Protein AF-A0A8C5SAW3-F1 (afdb_monomer)

InterPro domains:
  IPR000648 Oxysterol-binding protein [PF01237] (190-425)
  IPR000648 Oxysterol-binding protein [PTHR10972] (20-435)
  IPR037239 Oxysterol-binding protein superfamily [SSF144000] (185-435)

Foldseek 3Di:
DDDDDDDDDDDDDDDDDDDDPPPVVVVVVVVVVVVVVVVVVVVVVVVVVVVVVVVVVVVVVVVVVVVVPDDDDPPVVVVVVVVVVPPPDDDDDDDDDDDDDDDDDDDDDPDPDDDDDDDDDDDDDDDDDDDDDDDDDDDDDDDDDDDDDDDDDPDPPPPDDDDDDDDPPPCPPPDDPDDPDDQDDCPPPAPCVQCVVQPPHFCLPRDDPPSQADAAAVQVLVVVLCVPVVLLVVLLPDPDVLVSQVSVVLSLLLSCQVCFVVLRHDHDQDDAQDKDWDPPVVSQKTKIKGQPDVVQTKIWIWMDGPFKIKIKIWGWGWDDPPFKIKTAIDIKIWMAGPSVRWIKIKDAWIKMWGRNRHDDIGIATFDWIKIDTPVDQQKIKIKTQDDDDPPDPPGQKMWMFIAGNVRHGPWIWIDGSNAFIWIDDPVDTDTSDGDDDPVVVPDDDDDD

Solvent-accessible surface area (backbone atoms only — not comparable to full-atom values): 28152 Å² total; per-residue (Å²): 137,88,85,88,87,86,88,85,89,87,82,89,88,82,93,79,80,90,85,83,80,64,64,69,57,54,55,52,51,50,53,52,51,52,50,53,52,50,51,50,52,51,51,55,50,52,53,52,50,50,52,51,51,51,52,51,52,53,52,53,51,53,52,57,63,57,63,72,72,65,76,86,60,77,67,63,62,52,55,59,57,57,65,69,70,64,82,82,77,82,85,88,87,84,90,84,92,84,83,89,84,86,84,90,85,83,82,91,73,94,72,88,79,79,87,71,83,81,81,80,81,78,88,77,82,89,84,84,87,80,94,75,94,75,94,79,89,79,89,81,88,77,89,81,81,84,81,83,95,83,85,90,83,90,83,83,84,90,83,83,88,74,85,77,78,96,65,94,70,82,74,79,73,76,80,81,93,72,71,100,65,80,83,74,85,52,87,85,61,62,57,52,62,58,47,66,78,42,68,94,54,66,56,87,77,56,88,69,65,72,73,55,42,43,104,43,34,52,59,55,54,61,57,54,45,54,75,55,46,66,34,51,51,55,27,47,74,43,88,50,67,74,60,23,49,53,30,52,52,48,37,66,43,51,51,53,24,73,47,67,86,41,41,78,53,38,56,41,80,70,53,70,72,40,71,46,75,45,80,37,73,96,75,51,35,41,35,42,24,36,22,81,34,64,88,68,52,28,41,36,39,42,32,46,36,97,44,37,38,40,37,34,45,43,29,75,48,57,46,79,68,89,47,31,41,38,40,37,60,46,52,48,44,37,38,34,27,67,86,76,59,41,33,37,41,30,49,64,53,36,35,35,28,36,34,67,72,61,75,80,56,42,59,44,54,34,45,63,33,49,40,37,34,79,71,43,72,63,41,40,35,46,34,33,34,42,66,71,44,101,88,52,86,57,70,58,29,35,45,29,37,36,21,38,70,86,67,49,75,76,44,32,36,38,41,29,51,61,48,34,37,27,41,52,46,95,92,57,64,41,80,77,47,66,58,88,56,84,73,58,80,75,80,58,86,90,83,130

Organism: Laticauda laticaudata (NCBI:txid8630)

Radius of gyration: 34.73 Å; Cα contacts (8 Å, |Δi|>4): 549; chains: 1; bounding box: 109×88×94 Å

Sequence (448 aa):
HASNPNLSTLDYGDEKMYSNGSEVTTEFSKLQEDLCHIAHKVYFTLKSAFSTISTEREKLKQMFDHDSVASPSAQIIGLKNALSSESSEHQNRSLVHQISNESRLSITDSLTEFFDAQEVLLSASSSENEVSDDDSYASDISDNISEDNLSNDIENERQTLDCVPDGIMECHSRRRTRLPAPCPNTSNISLWNILRNNIGKDLSKVSMPVGLNEPLNTLQKLCEELEYSELLDKAAFIPNPFERMVYVAAFAVSAYASSYYRAGSKPFNPVLGETYECICEDKGFQFFSEQVSHHPAISACHAESDNFIFWQDIRWKNKFWGKSIEIVPIGTTHVILPGFKDHYEWNKVTSCIHNILNGQRWIEHYGEIIIKNLNDDSCHCKLTFVKTKYWNRSVHDIEGNVLDKNGKVVHRLFGKWHENIYCGTPSSPNCIWRAIISKDLGQADVDV

Nearest PDB structures (foldseek):
  7cyz-assembly2_B  TM=9.676E-01  e=1.077E-41  Homo sapiens
  7dej-assembly2_B  TM=9.769E-01  e=1.020E-40  Homo sapiens
  7v62-assembly1_D  TM=9.448E-01  e=6.205E-26  Homo sapiens
  5zm8-assembly1_A  TM=8.441E-01  e=1.963E-28  Homo sapiens
  7v62-assembly1_C  TM=9.395E-01  e=1.758E-25  Homo sapiens

Mean predicted aligned error: 19.06 Å

pLDDT: mean 74.12, std 25.66, range [27.16, 98.88]

Secondary structure (DSSP, 8-state):
--------------------SSHHHHHHHHHHHHHHHHHHHHHHHHHHHHHHHHHHHHHHHHHHHHHTSSPPPTHHHHHHHHHTSSTTS--------------------------------------------------------------S--SS--S--PPPP--------PPPSS-SSPPP--TT--HHHHHHTTTTS-GGG----GGGEEEEEHHHHHHHGGGGTHHHHHHHT---HHHHHHHHHHHHHHTTGGGGGGTTPEEE-PPTT-EEEEEEGGGTEEEEEEEEEETTEEEEEEEEESS-EEEEEEEEEEEE-SS-EEEEEESEEEEEETTTTEEEEEE--EEEEE-SSSS--EEEEEEEEEEEESS--SEEEEEEE----TT----SEEEEEEEETTS-EEEEEEEETTTEEEEEETTEEEEEEE---TTGGGSS----

Structure (mmCIF, N/CA/C/O backbone):
data_AF-A0A8C5SAW3-F1
#
_entry.id   AF-A0A8C5SAW3-F1
#
loop_
_atom_site.group_PDB
_atom_site.id
_atom_site.type_symbol
_atom_site.label_atom_id
_atom_site.label_alt_id
_atom_site.label_comp_id
_atom_site.label_asym_id
_atom_site.label_entity_id
_atom_site.label_seq_id
_atom_site.pdbx_PDB_ins_code
_atom_site.Cartn_x
_atom_site.Cartn_y
_atom_site.Cartn_z
_atom_site.occupancy
_atom_site.B_iso_or_equiv
_atom_site.auth_seq_id
_atom_site.auth_comp_id
_atom_site.auth_asym_id
_atom_site.auth_atom_id
_atom_site.pdbx_PDB_model_num
ATOM 1 N N . HIS A 1 1 ? -24.878 47.538 6.923 1.00 33.00 1 HIS A N 1
ATOM 2 C CA . HIS A 1 1 ? -25.279 48.754 6.189 1.00 33.00 1 HIS A CA 1
ATOM 3 C C . HIS A 1 1 ? -25.299 48.444 4.702 1.00 33.00 1 HIS A C 1
ATOM 5 O O . HIS A 1 1 ? -24.375 47.794 4.242 1.00 33.00 1 HIS A O 1
ATOM 11 N N . ALA A 1 2 ? -26.343 48.924 4.020 1.00 34.03 2 ALA A N 1
ATOM 12 C CA . ALA A 1 2 ? -26.626 48.829 2.584 1.00 34.03 2 ALA A CA 1
ATOM 13 C C . ALA A 1 2 ? -27.129 47.469 2.057 1.00 34.03 2 ALA A C 1
ATOM 15 O O . ALA A 1 2 ? -26.427 46.645 1.490 1.00 34.03 2 ALA A O 1
ATOM 16 N N . SER A 1 3 ? -28.424 47.329 2.297 1.00 31.78 3 SER A N 1
ATOM 17 C CA . SER A 1 3 ? -29.481 46.568 1.646 1.00 31.78 3 SER A CA 1
ATOM 18 C C . SER A 1 3 ? -29.675 46.806 0.136 1.00 31.78 3 SER A C 1
ATOM 20 O O . SER A 1 3 ? -29.468 47.921 -0.339 1.00 31.78 3 SER A O 1
ATOM 22 N N . ASN A 1 4 ? -30.327 45.806 -0.478 1.00 33.16 4 ASN A N 1
ATOM 23 C CA . ASN A 1 4 ? -31.494 45.883 -1.381 1.00 33.16 4 ASN A CA 1
ATOM 24 C C . ASN A 1 4 ? -31.354 45.504 -2.877 1.00 33.16 4 ASN A C 1
ATOM 26 O O . ASN A 1 4 ? -30.275 45.610 -3.448 1.00 33.16 4 ASN A O 1
ATOM 30 N N . PRO A 1 5 ? -32.453 44.973 -3.471 1.00 54.31 5 PRO A N 1
ATOM 31 C CA . PRO A 1 5 ? -32.485 43.763 -4.301 1.00 54.31 5 PRO A CA 1
ATOM 32 C C . PRO A 1 5 ? -33.141 44.049 -5.672 1.00 54.31 5 PRO A C 1
ATOM 34 O O . PRO A 1 5 ? -33.375 45.206 -5.996 1.00 54.31 5 PRO A O 1
ATOM 37 N N . ASN A 1 6 ? -33.482 43.022 -6.461 1.00 32.19 6 ASN A N 1
ATOM 38 C CA . ASN A 1 6 ? -34.714 43.016 -7.266 1.00 32.19 6 ASN A CA 1
ATOM 39 C C . ASN A 1 6 ? -35.064 41.592 -7.730 1.00 32.19 6 ASN A C 1
ATOM 41 O O . ASN A 1 6 ? -34.346 40.977 -8.511 1.00 32.19 6 ASN A O 1
ATOM 45 N N . LEU A 1 7 ? -36.196 41.103 -7.220 1.00 34.66 7 LEU A N 1
ATOM 46 C CA . LEU A 1 7 ? -37.008 40.032 -7.791 1.00 34.66 7 LEU A CA 1
ATOM 47 C C . LEU A 1 7 ? -37.868 40.599 -8.932 1.00 34.66 7 LEU A C 1
ATOM 49 O O . LEU A 1 7 ? -38.384 41.706 -8.796 1.00 34.66 7 LEU A O 1
ATOM 53 N N . SER A 1 8 ? -38.185 39.773 -9.932 1.00 29.23 8 SER A N 1
ATOM 54 C CA . SER A 1 8 ? -39.565 39.672 -10.430 1.00 29.23 8 SER A CA 1
ATOM 55 C C . SER A 1 8 ? -39.822 38.318 -11.100 1.00 29.23 8 SER A C 1
ATOM 57 O O . SER A 1 8 ? -39.204 37.964 -12.099 1.00 29.23 8 SER A O 1
ATOM 59 N N . THR A 1 9 ? -40.761 37.602 -10.495 1.00 34.03 9 THR A N 1
ATOM 60 C CA . THR A 1 9 ? -41.559 36.449 -10.933 1.00 34.03 9 THR A CA 1
ATOM 61 C C . THR A 1 9 ? -42.332 36.683 -12.237 1.00 34.03 9 THR A C 1
ATOM 63 O O . THR A 1 9 ? -42.824 37.796 -12.411 1.00 34.03 9 THR A O 1
ATOM 66 N N . LEU A 1 10 ? -42.570 35.637 -13.049 1.00 29.28 10 LEU A N 1
ATOM 67 C CA . LEU A 1 10 ? -43.922 35.263 -13.522 1.00 29.28 10 LEU A CA 1
ATOM 68 C C . LEU A 1 10 ? -43.979 33.936 -14.313 1.00 29.28 10 LEU A C 1
ATOM 70 O O . LEU A 1 10 ? -43.010 33.505 -14.927 1.00 29.28 10 LEU A O 1
ATOM 74 N N . ASP A 1 11 ? -45.162 33.334 -14.195 1.00 29.81 11 ASP A N 1
ATOM 75 C CA . ASP A 1 11 ? -45.648 31.969 -14.419 1.00 29.81 11 ASP A CA 1
ATOM 76 C C . ASP A 1 11 ? -45.720 31.378 -15.847 1.00 29.81 11 ASP A C 1
ATOM 78 O O . ASP A 1 11 ? -45.852 32.086 -16.838 1.00 29.81 11 ASP A O 1
ATOM 82 N N . TYR A 1 12 ? -45.719 30.033 -15.858 1.00 34.56 12 TYR A N 1
ATOM 83 C CA . TYR A 1 12 ? -46.502 29.042 -16.634 1.00 34.56 12 TYR A CA 1
ATOM 84 C C . TYR A 1 12 ? -47.079 29.354 -18.037 1.00 34.56 12 TYR A C 1
ATOM 86 O O . TYR A 1 12 ? -47.948 30.207 -18.195 1.00 34.56 12 TYR A O 1
ATOM 94 N N . GLY A 1 13 ? -46.789 28.427 -18.969 1.00 30.91 13 GLY A N 1
ATOM 95 C CA . GLY A 1 13 ? -47.751 27.893 -19.951 1.00 30.91 13 GLY A CA 1
ATOM 96 C C . GLY A 1 13 ? -47.399 28.077 -21.433 1.00 30.91 13 GLY A C 1
ATOM 97 O O . GLY A 1 13 ? -47.566 29.168 -21.957 1.00 30.91 13 GLY A O 1
ATOM 98 N N . ASP A 1 14 ? -46.953 27.011 -22.114 1.00 28.67 14 ASP A N 1
ATOM 99 C CA . ASP A 1 14 ? -47.678 26.439 -23.269 1.00 28.67 14 ASP A CA 1
ATOM 100 C C . ASP A 1 14 ? -46.942 25.236 -23.891 1.00 28.67 14 ASP A C 1
ATOM 102 O O . ASP A 1 14 ? -45.775 25.302 -24.283 1.00 28.67 14 ASP A O 1
ATOM 106 N N . GLU A 1 15 ? -47.673 24.126 -24.005 1.00 41.88 15 GLU A N 1
ATOM 107 C CA . GLU A 1 15 ? -47.332 22.962 -24.819 1.00 41.88 15 GLU A CA 1
ATOM 108 C C . GLU A 1 15 ? -47.260 23.347 -26.307 1.00 41.88 15 GLU A C 1
ATOM 110 O O . GLU A 1 15 ? -48.208 23.915 -26.851 1.00 41.88 15 GLU A O 1
ATOM 115 N N . LYS A 1 16 ? -46.197 22.942 -27.017 1.00 32.91 16 LYS A N 1
ATOM 116 C CA . LYS A 1 16 ? -46.261 22.761 -28.475 1.00 32.91 16 LYS A CA 1
ATOM 117 C C . LYS A 1 16 ? -45.565 21.485 -28.925 1.00 32.91 16 LYS A C 1
ATOM 119 O O . LYS A 1 16 ? -44.410 21.220 -28.612 1.00 32.91 16 LYS A O 1
ATOM 124 N N . MET A 1 17 ? -46.350 20.710 -29.664 1.00 33.09 17 MET A N 1
ATOM 125 C CA . MET A 1 17 ? -46.060 19.402 -30.221 1.00 33.09 17 MET A CA 1
ATOM 126 C C . MET A 1 17 ? -44.939 19.379 -31.265 1.00 33.09 17 MET A C 1
ATOM 128 O O . MET A 1 17 ? -44.704 20.338 -31.998 1.00 33.09 17 MET A O 1
ATOM 132 N N . TYR A 1 18 ? -44.343 18.190 -31.349 1.00 43.69 18 TYR A N 1
ATOM 133 C CA . TYR A 1 18 ? -43.463 17.666 -32.384 1.00 43.69 18 TYR A CA 1
ATOM 134 C C . TYR A 1 18 ? -43.881 18.004 -33.820 1.00 43.69 18 TYR A C 1
ATOM 136 O O . TYR A 1 18 ? -44.987 17.697 -34.257 1.00 43.69 18 TYR A O 1
ATOM 144 N N . SER A 1 19 ? -42.913 18.499 -34.588 1.00 47.81 19 SER A N 1
ATOM 145 C CA . SER A 1 19 ? -42.811 18.302 -36.034 1.00 47.81 19 SER A CA 1
ATOM 146 C C . SER A 1 19 ? -41.387 18.662 -36.455 1.00 47.81 19 SER A C 1
ATOM 148 O O . SER A 1 19 ? -41.120 19.829 -36.707 1.00 47.81 19 SER A O 1
ATOM 150 N N . ASN A 1 20 ? -40.479 17.680 -36.463 1.00 43.12 20 ASN A N 1
ATOM 151 C CA . ASN A 1 20 ? -39.302 17.621 -37.348 1.00 43.12 20 ASN A CA 1
ATOM 152 C C . ASN A 1 20 ? -38.555 16.293 -37.129 1.00 43.12 20 ASN A C 1
ATOM 154 O O . ASN A 1 20 ? -37.500 16.236 -36.510 1.00 43.12 20 ASN A O 1
ATOM 158 N N . GLY A 1 21 ? -39.150 15.195 -37.606 1.00 48.50 21 GLY A N 1
ATOM 159 C CA . GLY A 1 21 ? -38.539 13.857 -37.588 1.00 48.50 21 GLY A CA 1
ATOM 160 C C . GLY A 1 21 ? -38.012 13.381 -38.948 1.00 48.50 21 GLY A C 1
ATOM 161 O O . GLY A 1 21 ? -37.544 12.251 -39.044 1.00 48.50 21 GLY A O 1
ATOM 162 N N . SER A 1 22 ? -38.114 14.199 -40.005 1.00 52.78 22 SER A N 1
ATOM 163 C CA . SER A 1 22 ? -37.845 13.744 -41.380 1.00 52.78 22 SER A CA 1
ATOM 164 C C . SER A 1 22 ? -36.564 14.288 -42.015 1.00 52.78 22 SER A C 1
ATOM 166 O O . SER A 1 22 ? -36.076 13.647 -42.935 1.00 52.78 22 SER A O 1
ATOM 168 N N . GLU A 1 23 ? -36.011 15.424 -41.576 1.00 52.31 23 GLU A N 1
ATOM 169 C CA . GLU A 1 23 ? -34.803 15.996 -42.211 1.00 52.31 23 GLU A CA 1
ATOM 170 C C . GLU A 1 23 ? -33.501 15.410 -41.637 1.00 52.31 23 GLU A C 1
ATOM 172 O O . GLU A 1 23 ? -32.579 15.080 -42.385 1.00 52.31 23 GLU A O 1
ATOM 177 N N . VAL A 1 24 ? -33.457 15.166 -40.322 1.00 55.16 24 VAL A N 1
ATOM 178 C CA . VAL A 1 24 ? -32.268 14.638 -39.623 1.00 55.16 24 VAL A CA 1
ATOM 179 C C . VAL A 1 24 ? -31.949 13.195 -40.046 1.00 55.16 24 VAL A C 1
ATOM 181 O O . VAL A 1 24 ? -30.789 12.799 -40.130 1.00 55.16 24 VAL A O 1
ATOM 184 N N . THR A 1 25 ? -32.972 12.404 -40.374 1.00 55.97 25 THR A N 1
ATOM 185 C CA . THR A 1 25 ? -32.824 11.009 -40.818 1.00 55.97 25 THR A CA 1
ATOM 186 C C . THR A 1 25 ? -32.317 10.902 -42.258 1.00 55.97 25 THR A C 1
ATOM 188 O O . THR A 1 25 ? -31.544 9.992 -42.567 1.00 55.97 25 THR A O 1
ATOM 191 N N . THR A 1 26 ? -32.676 11.850 -43.130 1.00 63.62 26 THR A N 1
ATOM 192 C CA . THR A 1 26 ? -32.169 11.913 -44.511 1.00 63.62 26 THR A CA 1
ATOM 193 C C . THR A 1 26 ? -30.715 12.367 -44.599 1.00 63.62 26 THR A C 1
ATOM 195 O O . THR A 1 26 ? -29.961 11.802 -45.390 1.00 63.62 26 THR A O 1
ATOM 198 N N . GLU A 1 27 ? -30.284 13.328 -43.775 1.00 69.31 27 GLU A N 1
ATOM 199 C CA . GLU A 1 27 ? -28.875 13.750 -43.739 1.00 69.31 27 GLU A CA 1
ATOM 200 C C . GLU A 1 27 ? -27.967 12.657 -43.168 1.00 69.31 27 GLU A C 1
ATOM 202 O O . GLU A 1 27 ? -26.907 12.383 -43.733 1.00 69.31 27 GLU A O 1
ATOM 207 N N . PHE A 1 28 ? -28.413 11.962 -42.116 1.00 71.38 28 PHE A N 1
ATOM 208 C CA . PHE A 1 28 ? -27.677 10.830 -41.552 1.00 71.38 28 PHE A CA 1
ATOM 209 C C . PHE A 1 28 ? -27.538 9.670 -42.550 1.00 71.38 28 PHE A C 1
ATOM 211 O O . PHE A 1 28 ? -26.451 9.115 -42.711 1.00 71.38 28 PHE A O 1
ATOM 218 N N . SER A 1 29 ? -28.611 9.348 -43.282 1.00 73.31 29 SER A N 1
ATOM 219 C CA . SER A 1 29 ? -28.586 8.291 -44.305 1.00 73.31 29 SER A CA 1
ATOM 220 C C . SER A 1 29 ? -27.621 8.622 -45.447 1.00 73.31 29 SER A C 1
ATOM 222 O O . SER A 1 29 ? -26.885 7.754 -45.912 1.00 73.31 29 SER A O 1
ATOM 224 N N . LYS A 1 30 ? -27.566 9.894 -45.860 1.00 80.38 30 LYS A N 1
ATOM 225 C CA . LYS A 1 30 ? -26.647 10.355 -46.906 1.00 80.38 30 LYS A CA 1
ATOM 226 C C . LYS A 1 30 ? -25.185 10.304 -46.455 1.00 80.38 30 LYS A C 1
ATOM 228 O O . LYS A 1 30 ? -24.328 9.853 -47.208 1.00 80.38 30 LYS A O 1
ATOM 233 N N . LEU A 1 31 ? -24.908 10.692 -45.209 1.00 81.06 31 LEU A N 1
ATOM 234 C CA . LEU A 1 31 ? -23.565 10.606 -44.633 1.00 81.06 31 LEU A CA 1
ATOM 235 C C . LEU A 1 31 ? -23.080 9.148 -44.535 1.00 81.06 31 LEU A C 1
ATOM 237 O O . LEU A 1 31 ? -21.910 8.862 -44.790 1.00 81.06 31 LEU A O 1
ATOM 241 N N . GLN A 1 32 ? -23.983 8.219 -44.212 1.00 79.31 32 GLN A N 1
ATOM 242 C CA . GLN A 1 32 ? -23.686 6.787 -44.164 1.00 79.31 32 GLN A CA 1
ATOM 243 C C . GLN A 1 32 ? -23.374 6.207 -45.556 1.00 79.31 32 GLN A C 1
ATOM 245 O O . GLN A 1 32 ? -22.444 5.404 -45.688 1.00 79.31 32 GLN A O 1
ATOM 250 N N . GLU A 1 33 ? -24.105 6.618 -46.596 1.00 86.00 33 GLU A N 1
ATOM 251 C CA . GLU A 1 33 ? -23.815 6.229 -47.984 1.00 86.00 33 GLU A CA 1
ATOM 252 C C . GLU A 1 33 ? -22.467 6.779 -48.465 1.00 86.00 33 GLU A C 1
ATOM 254 O O . GLU A 1 33 ? -21.668 6.027 -49.032 1.00 86.00 33 GLU A O 1
ATOM 259 N N . ASP A 1 34 ? -22.171 8.049 -48.177 1.00 86.31 34 ASP A N 1
ATOM 260 C CA . ASP A 1 34 ? -20.901 8.682 -48.544 1.00 86.31 34 ASP A CA 1
ATOM 261 C C . ASP A 1 34 ? -19.711 7.993 -47.854 1.00 86.31 34 ASP A C 1
ATOM 263 O O . ASP A 1 34 ? -18.700 7.692 -48.500 1.00 86.31 34 ASP A O 1
ATOM 267 N N . LEU A 1 35 ? -19.849 7.646 -46.568 1.00 87.19 35 LEU A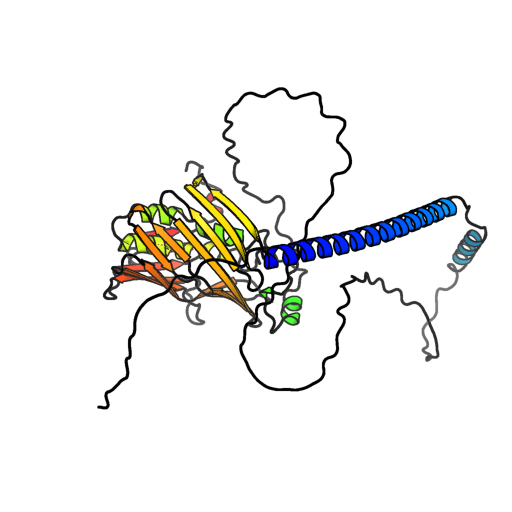 N 1
ATOM 268 C CA . LEU A 1 35 ? -18.840 6.885 -45.828 1.00 87.19 35 LEU A CA 1
ATOM 269 C C . LEU A 1 35 ? -18.615 5.498 -46.451 1.00 87.19 35 LEU A C 1
ATOM 271 O O . LEU A 1 35 ? -17.470 5.094 -46.666 1.00 87.19 35 LEU A O 1
ATOM 275 N N . CYS A 1 36 ? -19.690 4.785 -46.804 1.00 85.12 36 CYS A N 1
ATOM 276 C CA . CYS A 1 36 ? -19.597 3.479 -47.463 1.00 85.12 36 CYS A CA 1
ATOM 277 C C . CYS A 1 36 ? -18.935 3.571 -48.844 1.00 85.12 36 CYS A C 1
ATOM 279 O O . CYS A 1 36 ? -18.165 2.687 -49.230 1.00 85.12 36 CYS A O 1
ATOM 281 N N . HIS A 1 37 ? -19.197 4.637 -49.600 1.00 89.06 37 HIS A N 1
ATOM 282 C CA . HIS A 1 37 ? -18.554 4.869 -50.890 1.00 89.06 37 HIS A CA 1
ATOM 283 C C . HIS A 1 37 ? -17.058 5.156 -50.759 1.00 89.06 37 HIS A C 1
ATOM 285 O O . HIS A 1 37 ? -16.258 4.599 -51.519 1.00 89.06 37 HIS A O 1
ATOM 291 N N . ILE A 1 38 ? -16.659 5.968 -49.780 1.00 89.00 38 ILE A N 1
ATOM 292 C CA . ILE A 1 38 ? -15.244 6.240 -49.506 1.00 89.00 38 ILE A CA 1
ATOM 293 C C . ILE A 1 38 ? -14.539 4.959 -49.046 1.00 89.00 38 ILE A C 1
ATOM 295 O O . ILE A 1 38 ? -13.488 4.621 -49.594 1.00 89.00 38 ILE A O 1
ATOM 299 N N . ALA A 1 39 ? -15.143 4.199 -48.128 1.00 84.25 39 ALA A N 1
ATOM 300 C CA . ALA A 1 39 ? -14.601 2.930 -47.649 1.00 84.25 39 ALA A CA 1
ATOM 301 C C . ALA A 1 39 ? -14.402 1.922 -48.794 1.00 84.25 39 ALA A C 1
ATOM 303 O O . ALA A 1 39 ? -13.325 1.337 -48.925 1.00 84.25 39 ALA A O 1
ATOM 304 N N . HIS A 1 40 ? -15.382 1.784 -49.695 1.00 90.81 40 HIS A N 1
ATOM 305 C CA . HIS A 1 40 ? -15.235 0.937 -50.879 1.00 90.81 40 HIS A CA 1
ATOM 306 C C . HIS A 1 40 ? -14.109 1.411 -51.801 1.00 90.81 40 HIS A C 1
ATOM 308 O O . HIS A 1 40 ? -13.316 0.595 -52.275 1.00 90.81 40 HIS A O 1
ATOM 314 N N . LYS A 1 41 ? -13.992 2.719 -52.046 1.00 90.12 41 LYS A N 1
ATOM 315 C CA . LYS A 1 41 ? -12.926 3.265 -52.894 1.00 90.12 41 LYS A CA 1
ATOM 316 C C . LYS A 1 41 ? -11.539 2.996 -52.303 1.00 90.12 41 LYS A C 1
ATOM 318 O O . LYS A 1 41 ? -10.632 2.602 -53.042 1.00 90.12 41 LYS A O 1
ATOM 323 N N . VAL A 1 42 ? -11.379 3.160 -50.989 1.00 89.19 42 VAL A N 1
ATOM 324 C CA . VAL A 1 42 ? -10.132 2.849 -50.272 1.00 89.19 42 VAL A CA 1
ATOM 325 C C . VAL A 1 42 ? -9.823 1.356 -50.361 1.00 89.19 42 VAL A C 1
ATOM 327 O O . VAL A 1 42 ? -8.718 0.993 -50.764 1.00 89.19 42 VAL A O 1
ATOM 330 N N . TYR A 1 43 ? -10.808 0.493 -50.102 1.00 91.81 43 TYR A N 1
ATOM 331 C CA . TYR A 1 43 ? -10.652 -0.959 -50.193 1.00 91.81 43 TYR A CA 1
ATOM 332 C C . TYR A 1 43 ? -10.181 -1.413 -51.581 1.00 91.81 43 TYR A C 1
ATOM 334 O O . TYR A 1 43 ? -9.194 -2.141 -51.695 1.00 91.81 43 TYR A O 1
ATOM 342 N N . PHE A 1 44 ? -10.829 -0.957 -52.658 1.00 91.38 44 PHE A N 1
ATOM 343 C CA . PHE A 1 44 ? -10.434 -1.349 -54.016 1.00 91.38 44 PHE A CA 1
ATOM 344 C C . PHE A 1 44 ? -9.059 -0.800 -54.413 1.00 91.38 44 PHE A C 1
ATOM 346 O O . PHE A 1 44 ? -8.308 -1.485 -55.110 1.00 91.38 44 PHE A O 1
ATOM 353 N N . THR A 1 45 ? -8.695 0.390 -53.928 1.00 90.44 45 THR A N 1
ATOM 354 C CA . THR A 1 45 ? -7.364 0.967 -54.163 1.00 90.44 45 THR A CA 1
ATOM 355 C C . THR A 1 45 ? -6.281 0.147 -53.460 1.00 90.44 45 THR A C 1
ATOM 357 O O . THR A 1 45 ? -5.296 -0.237 -54.094 1.00 90.44 45 THR A O 1
ATOM 360 N N . LEU A 1 46 ? -6.491 -0.207 -52.188 1.00 86.88 46 LEU A N 1
ATOM 361 C CA . LEU A 1 46 ? -5.575 -1.057 -51.422 1.00 86.88 46 LEU A CA 1
ATOM 362 C C . LEU A 1 46 ? -5.462 -2.459 -52.028 1.00 86.88 46 LEU A C 1
ATOM 364 O O . LEU A 1 46 ? -4.357 -2.973 -52.188 1.00 86.88 46 LEU A O 1
ATOM 368 N N . LYS A 1 47 ? -6.579 -3.053 -52.460 1.00 91.62 47 LYS A N 1
ATOM 369 C CA . LYS A 1 47 ? -6.596 -4.363 -53.127 1.00 91.62 47 LYS A CA 1
ATOM 370 C C . LYS A 1 47 ? -5.814 -4.361 -54.446 1.00 91.62 47 LYS A C 1
ATOM 372 O O . LYS A 1 47 ? -5.102 -5.325 -54.745 1.00 91.62 47 LYS A O 1
ATOM 377 N N . SER A 1 48 ? -5.911 -3.282 -55.225 1.00 91.25 48 SER A N 1
ATOM 378 C CA . SER A 1 48 ? -5.137 -3.108 -56.460 1.00 91.25 48 SER A CA 1
ATOM 379 C C . SER A 1 48 ? -3.641 -2.940 -56.176 1.00 91.25 48 SER A C 1
ATOM 381 O O . SER A 1 48 ? -2.810 -3.565 -56.842 1.00 91.25 48 SER A O 1
ATOM 383 N N . ALA A 1 49 ? -3.283 -2.135 -55.171 1.00 89.06 49 ALA A N 1
ATOM 384 C CA . ALA A 1 49 ? -1.895 -1.948 -54.754 1.00 89.06 49 ALA A CA 1
ATOM 385 C C . ALA A 1 49 ? -1.281 -3.264 -54.249 1.00 89.06 49 ALA A C 1
ATOM 387 O O . ALA A 1 49 ? -0.205 -3.656 -54.697 1.00 89.06 49 ALA A O 1
ATOM 388 N N . PHE A 1 50 ? -2.011 -4.002 -53.410 1.00 91.81 50 PHE A N 1
ATOM 389 C CA . PHE A 1 50 ? -1.598 -5.311 -52.910 1.00 91.81 50 PHE A CA 1
ATOM 390 C C . PHE A 1 50 ? -1.384 -6.324 -54.038 1.00 91.81 50 PHE A C 1
ATOM 392 O O . PHE A 1 50 ? -0.382 -7.039 -54.044 1.00 91.81 50 PHE A O 1
ATOM 399 N N . SER A 1 51 ? -2.285 -6.362 -55.026 1.00 90.38 51 SER A N 1
ATOM 400 C CA . SER A 1 51 ? -2.130 -7.244 -56.190 1.00 90.38 51 SER A CA 1
ATOM 401 C C . SER A 1 51 ? -0.875 -6.895 -56.992 1.00 90.38 51 SER A C 1
ATOM 403 O O . SER A 1 51 ? -0.137 -7.791 -57.391 1.00 90.38 51 SER A O 1
ATOM 405 N N . THR A 1 52 ? -0.580 -5.602 -57.156 1.00 90.44 52 THR A N 1
ATOM 406 C CA . THR A 1 52 ? 0.622 -5.129 -57.862 1.00 90.44 52 THR A CA 1
ATOM 407 C C . THR A 1 52 ? 1.898 -5.533 -57.117 1.00 90.44 52 THR A C 1
ATOM 409 O O . THR A 1 52 ? 2.802 -6.124 -57.707 1.00 90.44 52 THR A O 1
ATOM 412 N N . ILE A 1 53 ? 1.948 -5.304 -55.802 1.00 88.19 53 ILE A N 1
ATOM 413 C CA . ILE A 1 53 ? 3.090 -5.693 -54.960 1.00 88.19 53 ILE A CA 1
ATOM 414 C C . ILE A 1 53 ? 3.275 -7.214 -54.968 1.00 88.19 53 ILE A C 1
ATOM 416 O O . ILE A 1 53 ? 4.397 -7.700 -55.089 1.00 88.19 53 ILE A O 1
ATOM 420 N N . SER A 1 54 ? 2.182 -7.974 -54.910 1.00 88.50 54 SER A N 1
ATOM 421 C CA . SER A 1 54 ? 2.223 -9.436 -54.975 1.00 88.50 54 SER A CA 1
ATOM 422 C C . SER A 1 54 ? 2.790 -9.927 -56.307 1.00 88.50 54 SER A C 1
ATOM 424 O O . SER A 1 54 ? 3.618 -10.838 -56.315 1.00 88.50 54 SER A O 1
ATOM 426 N N . THR A 1 55 ? 2.418 -9.298 -57.428 1.00 90.44 55 THR A N 1
ATOM 427 C CA . THR A 1 55 ? 2.997 -9.639 -58.735 1.00 90.44 55 THR A CA 1
ATOM 428 C C . THR A 1 55 ? 4.482 -9.296 -58.836 1.00 90.44 55 THR A C 1
ATOM 430 O O . THR A 1 55 ? 5.241 -10.091 -59.385 1.00 90.44 55 THR A O 1
ATOM 433 N N . GLU A 1 56 ? 4.928 -8.167 -58.280 1.00 87.81 56 GLU A N 1
ATOM 434 C CA . GLU A 1 56 ? 6.352 -7.801 -58.273 1.00 87.81 56 GLU A CA 1
ATOM 435 C C . GLU A 1 56 ? 7.177 -8.715 -57.358 1.00 87.81 56 GLU A C 1
ATOM 437 O O . GLU A 1 56 ? 8.274 -9.132 -57.730 1.00 87.81 56 GLU A O 1
ATOM 442 N N . ARG A 1 57 ? 6.627 -9.126 -56.208 1.00 91.38 57 ARG A N 1
ATOM 443 C CA . ARG A 1 57 ? 7.247 -10.133 -55.335 1.00 91.38 57 ARG A CA 1
ATOM 444 C C . ARG A 1 57 ? 7.463 -11.454 -56.074 1.00 91.38 57 ARG A C 1
ATOM 446 O O . ARG A 1 57 ? 8.530 -12.051 -55.958 1.00 91.38 57 ARG A O 1
ATOM 453 N N . GLU A 1 58 ? 6.469 -11.912 -56.833 1.00 86.75 58 GLU A N 1
ATOM 454 C CA . GLU A 1 58 ? 6.566 -13.172 -57.575 1.00 86.75 58 GLU A CA 1
ATOM 455 C C . GLU A 1 58 ? 7.57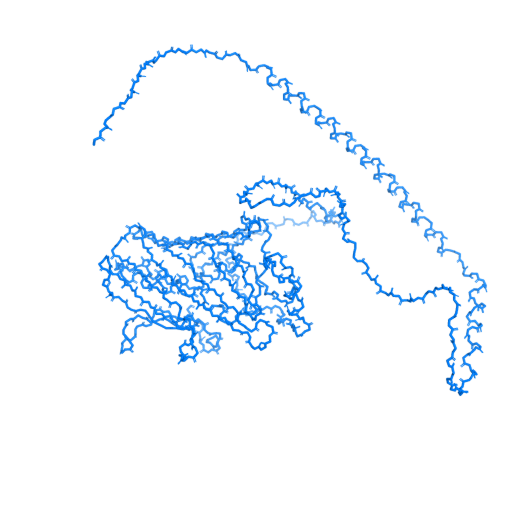3 -13.077 -58.735 1.00 86.75 58 GLU A C 1
ATOM 457 O O . GLU A 1 58 ? 8.339 -14.014 -58.958 1.00 86.75 58 GLU A O 1
ATOM 462 N N . LYS A 1 59 ? 7.658 -11.924 -59.417 1.00 84.12 59 LYS A N 1
ATOM 463 C CA . LYS A 1 59 ? 8.705 -11.660 -60.423 1.00 84.12 59 LYS A CA 1
ATOM 464 C C . LYS A 1 59 ? 10.108 -11.685 -59.814 1.00 84.12 59 LYS A C 1
ATOM 466 O O . LYS A 1 59 ? 10.997 -12.321 -60.372 1.00 84.12 59 LYS A O 1
ATOM 471 N N . LEU A 1 60 ? 10.306 -11.035 -58.664 1.00 79.00 60 LEU A N 1
ATOM 472 C CA . LEU A 1 60 ? 11.590 -11.041 -57.953 1.00 79.00 60 LEU A CA 1
ATOM 473 C C . LEU A 1 60 ? 11.991 -12.453 -57.522 1.00 79.00 60 LEU A C 1
ATOM 475 O O . LEU A 1 60 ? 13.154 -12.832 -57.650 1.00 79.00 60 LEU A O 1
ATOM 479 N N . LYS A 1 61 ? 11.024 -13.251 -57.066 1.00 81.12 61 LYS A N 1
ATOM 480 C CA . LYS A 1 61 ? 11.249 -14.653 -56.716 1.00 81.12 61 LYS A CA 1
ATOM 481 C C . LYS A 1 61 ? 11.691 -15.478 -57.931 1.00 81.12 61 LYS A C 1
ATOM 483 O O . LYS A 1 61 ? 12.671 -16.207 -57.841 1.00 81.12 61 LYS A O 1
ATOM 488 N N . GLN A 1 62 ? 11.050 -15.285 -59.087 1.00 79.38 62 GLN A N 1
ATOM 489 C CA . GLN A 1 62 ? 11.450 -15.947 -60.336 1.00 79.38 62 GLN A CA 1
ATOM 490 C C . GLN A 1 62 ? 12.849 -15.533 -60.820 1.00 79.38 62 GLN A C 1
ATOM 492 O O . GLN A 1 62 ? 13.570 -16.370 -61.359 1.00 79.38 62 GLN A O 1
ATOM 497 N N . MET A 1 63 ? 13.262 -14.277 -60.612 1.00 76.31 63 MET A N 1
ATOM 498 C CA . MET A 1 63 ? 14.628 -13.829 -60.924 1.00 76.31 63 MET A CA 1
ATOM 499 C C . MET A 1 63 ? 15.672 -14.524 -60.041 1.00 76.31 63 MET A C 1
ATOM 501 O O . MET A 1 63 ? 16.683 -14.999 -60.554 1.00 76.31 63 MET A O 1
ATOM 505 N N . PHE A 1 64 ? 15.405 -14.645 -58.738 1.00 70.44 64 PHE A N 1
ATOM 506 C CA . PHE A 1 64 ? 16.287 -15.357 -57.807 1.00 70.44 64 PHE A CA 1
ATOM 507 C C . PHE A 1 64 ? 16.413 -16.849 -58.132 1.00 70.44 64 PHE A C 1
ATOM 509 O O . PHE A 1 64 ? 17.507 -17.408 -58.052 1.00 70.44 64 PHE A O 1
ATOM 516 N N . ASP A 1 65 ? 15.319 -17.485 -58.555 1.00 69.62 65 ASP A N 1
ATOM 517 C CA . ASP A 1 65 ? 15.346 -18.889 -58.963 1.00 69.62 65 ASP A CA 1
ATOM 518 C C . ASP A 1 65 ? 16.118 -19.087 -60.287 1.00 69.62 65 ASP A C 1
ATOM 520 O O . ASP A 1 65 ? 16.776 -20.116 -60.461 1.00 69.62 65 ASP A O 1
ATOM 524 N N . HIS A 1 66 ? 16.128 -18.101 -61.198 1.00 60.28 66 HIS A N 1
ATOM 525 C CA . HIS A 1 66 ? 16.908 -18.155 -62.447 1.00 60.28 66 HIS A CA 1
ATOM 526 C C . HIS A 1 66 ? 18.418 -17.915 -62.268 1.00 60.28 66 HIS A C 1
ATOM 528 O O . HIS A 1 66 ? 19.208 -18.540 -62.980 1.00 60.28 66 HIS A O 1
ATOM 534 N N . ASP A 1 67 ? 18.841 -17.107 -61.293 1.00 55.16 67 ASP A N 1
ATOM 535 C CA . ASP A 1 67 ? 20.269 -16.897 -60.987 1.00 55.16 67 ASP A CA 1
ATOM 536 C C . ASP A 1 67 ? 20.922 -18.096 -60.270 1.00 55.16 67 ASP A C 1
ATOM 538 O O . ASP A 1 67 ? 22.148 -18.195 -60.196 1.00 55.16 67 ASP A O 1
ATOM 542 N N . SER A 1 68 ? 20.130 -19.065 -59.799 1.00 51.88 68 SER A N 1
ATOM 543 C CA . SER A 1 68 ? 20.637 -20.268 -59.122 1.00 51.88 68 SER A CA 1
ATOM 544 C C . SER A 1 68 ? 21.152 -21.376 -60.063 1.00 51.88 68 SER A C 1
ATOM 546 O O . SER A 1 68 ? 21.755 -22.343 -59.592 1.00 51.88 68 SER A O 1
ATOM 548 N N . VAL A 1 69 ? 20.970 -21.247 -61.389 1.00 51.22 69 VAL A N 1
ATOM 549 C CA . VAL A 1 69 ? 21.332 -22.291 -62.380 1.00 51.22 69 VAL A CA 1
ATOM 550 C C . VAL A 1 69 ? 22.524 -21.905 -63.280 1.00 51.22 69 VAL A C 1
ATOM 552 O O . VAL A 1 69 ? 23.037 -22.740 -64.028 1.00 51.22 69 VAL A O 1
ATOM 555 N N . ALA A 1 70 ? 23.066 -20.687 -63.183 1.00 48.12 70 ALA A N 1
ATOM 556 C CA . ALA A 1 70 ? 24.278 -20.315 -63.920 1.00 48.12 70 ALA A CA 1
ATOM 557 C C . ALA A 1 70 ? 25.555 -20.647 -63.117 1.00 48.12 70 ALA A C 1
ATOM 559 O O . ALA A 1 70 ? 25.893 -19.987 -62.138 1.00 48.12 70 ALA A O 1
ATOM 560 N N . SER A 1 71 ? 26.288 -21.680 -63.552 1.00 50.31 71 SER A N 1
ATOM 561 C CA . SER A 1 71 ? 27.626 -22.053 -63.052 1.00 50.31 71 SER A CA 1
ATOM 562 C C . SER A 1 71 ? 28.570 -20.838 -62.935 1.00 50.31 71 SER A C 1
ATOM 564 O O . SER A 1 71 ? 28.563 -19.993 -63.835 1.00 50.31 71 SER A O 1
ATOM 566 N N . PRO A 1 72 ? 29.458 -20.761 -61.918 1.00 46.28 72 PRO A N 1
ATOM 567 C CA . PRO A 1 72 ? 30.351 -19.619 -61.749 1.00 46.28 72 PRO A CA 1
ATOM 568 C C . PRO A 1 72 ? 31.282 -19.474 -62.955 1.00 46.28 72 PRO A C 1
ATOM 570 O O . PRO A 1 72 ? 31.980 -20.414 -63.343 1.00 46.28 72 PRO A O 1
ATOM 573 N N . SER A 1 73 ? 31.290 -18.283 -63.547 1.00 54.94 73 SER A N 1
ATOM 574 C CA . SER A 1 73 ? 32.163 -17.929 -64.659 1.00 54.94 73 SER A CA 1
ATOM 575 C C . SER A 1 73 ? 33.641 -18.031 -64.253 1.00 54.94 73 SER A C 1
ATOM 577 O O . SER A 1 73 ? 34.034 -17.750 -63.118 1.00 54.94 73 SER A O 1
ATOM 579 N N . ALA A 1 74 ? 34.492 -18.402 -65.214 1.00 51.56 74 ALA A N 1
ATOM 580 C CA . ALA A 1 74 ? 35.939 -18.610 -65.067 1.00 51.56 74 ALA A CA 1
ATOM 581 C C . ALA A 1 74 ? 36.731 -17.406 -64.495 1.00 51.56 74 ALA A C 1
ATOM 583 O O . ALA A 1 74 ? 37.921 -17.520 -64.209 1.00 51.56 74 ALA A O 1
ATOM 584 N N . GLN A 1 75 ? 36.080 -16.260 -64.288 1.00 52.59 75 GLN A N 1
ATOM 585 C CA . GLN A 1 75 ? 36.658 -15.039 -63.731 1.00 52.59 75 GLN A CA 1
ATOM 586 C C . GLN A 1 75 ? 36.857 -15.110 -62.204 1.00 52.59 75 GLN A C 1
ATOM 588 O O . GLN A 1 75 ? 37.812 -14.530 -61.690 1.00 52.59 75 GLN A O 1
ATOM 593 N N . ILE A 1 76 ? 36.038 -15.884 -61.476 1.00 54.69 76 ILE A N 1
ATOM 594 C CA . ILE A 1 76 ? 36.139 -16.007 -60.005 1.00 54.69 76 ILE A CA 1
ATOM 595 C C . ILE A 1 76 ? 37.306 -16.926 -59.588 1.00 54.69 76 ILE A C 1
ATOM 597 O O . ILE A 1 76 ? 37.958 -16.696 -58.569 1.00 54.69 76 ILE A O 1
ATOM 601 N N . ILE A 1 77 ? 37.640 -17.926 -60.411 1.00 55.69 77 ILE A N 1
ATOM 602 C CA . ILE A 1 77 ? 38.785 -18.825 -60.174 1.00 55.69 77 ILE A CA 1
ATOM 603 C C . ILE A 1 77 ? 40.121 -18.091 -60.403 1.00 55.69 77 ILE A C 1
ATOM 605 O O . ILE A 1 77 ? 41.085 -18.329 -59.676 1.00 55.69 77 ILE A O 1
ATOM 609 N N . GLY A 1 78 ? 40.173 -17.145 -61.349 1.00 50.56 78 GLY A N 1
ATOM 610 C CA . GLY A 1 78 ? 41.369 -16.336 -61.615 1.00 50.56 78 GLY A CA 1
ATOM 611 C C . GLY A 1 78 ? 41.740 -15.395 -60.463 1.00 50.56 78 GLY A C 1
ATOM 612 O O . GLY A 1 78 ? 42.910 -15.296 -60.100 1.00 50.56 78 GLY A O 1
ATOM 613 N N . LEU A 1 79 ? 40.745 -14.770 -59.827 1.00 53.09 79 LEU A N 1
ATOM 614 C CA . LEU A 1 79 ? 40.959 -13.858 -58.695 1.00 53.09 79 LEU A CA 1
ATOM 615 C C . LEU A 1 79 ? 41.443 -14.584 -57.432 1.00 53.09 79 LEU A C 1
ATOM 617 O O . LEU A 1 79 ? 42.292 -14.069 -56.707 1.00 53.09 79 LEU A O 1
ATOM 621 N N . LYS A 1 80 ? 40.969 -15.813 -57.196 1.00 52.12 80 LYS A N 1
ATOM 622 C CA . LYS A 1 80 ? 41.387 -16.624 -56.042 1.00 52.12 80 LYS A CA 1
ATOM 623 C C . LYS A 1 80 ? 42.851 -17.079 -56.140 1.00 52.12 80 LYS A C 1
ATOM 625 O O . LYS A 1 80 ? 43.531 -17.165 -55.117 1.00 52.12 80 LYS A O 1
ATOM 630 N N . ASN A 1 81 ? 43.340 -17.315 -57.359 1.00 52.81 81 ASN A N 1
ATOM 631 C CA . ASN A 1 81 ? 44.731 -17.698 -57.617 1.00 52.81 81 ASN A CA 1
ATOM 632 C C . ASN A 1 81 ? 45.698 -16.502 -57.578 1.00 52.81 81 ASN A C 1
ATOM 634 O O . ASN A 1 81 ? 46.844 -16.676 -57.183 1.00 52.81 81 ASN A O 1
ATOM 638 N N . ALA A 1 82 ? 45.242 -15.293 -57.923 1.00 53.31 82 ALA A N 1
ATOM 639 C CA . ALA A 1 82 ? 46.059 -14.080 -57.819 1.00 53.31 82 ALA A CA 1
ATOM 640 C C . ALA A 1 82 ? 46.282 -13.637 -56.357 1.00 53.31 82 ALA A C 1
ATOM 642 O O . ALA A 1 82 ? 47.379 -13.214 -56.003 1.00 53.31 82 ALA A O 1
ATOM 643 N N . LEU A 1 83 ? 45.279 -13.805 -55.482 1.00 49.94 83 LEU A N 1
ATOM 644 C CA . LEU A 1 83 ? 45.405 -13.470 -54.054 1.00 49.94 83 LEU A CA 1
ATOM 645 C C . LEU A 1 83 ? 46.279 -14.448 -53.251 1.00 49.94 83 LEU A C 1
ATOM 647 O O . LEU A 1 83 ? 46.765 -14.094 -52.182 1.00 49.94 83 LEU A O 1
ATOM 651 N N . SER A 1 84 ? 46.479 -15.676 -53.735 1.00 48.50 84 SER A N 1
ATOM 652 C CA . SER A 1 84 ? 47.290 -16.688 -53.038 1.00 48.50 84 SER A CA 1
ATOM 653 C C . SER A 1 84 ? 48.785 -16.624 -53.384 1.00 48.50 84 SER A C 1
ATOM 655 O O . SER A 1 84 ? 49.583 -17.295 -52.731 1.00 48.50 84 SER A O 1
ATOM 657 N N . SER A 1 85 ? 49.183 -15.783 -54.349 1.00 47.84 85 SER A N 1
ATOM 658 C CA . SER A 1 85 ? 50.584 -15.556 -54.736 1.00 47.84 85 SER A CA 1
ATOM 659 C C . SER A 1 85 ? 51.258 -14.332 -54.093 1.00 47.84 85 SER A C 1
ATOM 661 O O . SER A 1 85 ? 52.468 -14.193 -54.228 1.00 47.84 85 SER A O 1
ATOM 663 N N . GLU A 1 86 ? 50.533 -13.468 -53.372 1.00 41.28 86 GLU A N 1
ATOM 664 C CA . GLU A 1 86 ? 51.108 -12.266 -52.722 1.00 41.28 86 GLU A CA 1
ATOM 665 C C . GLU A 1 86 ? 51.438 -12.443 -51.226 1.00 41.28 86 GLU A C 1
ATOM 667 O O . GLU A 1 86 ? 52.056 -11.576 -50.615 1.00 41.28 86 GLU A O 1
ATOM 672 N N . SER A 1 87 ? 51.092 -13.577 -50.610 1.00 39.09 87 SER A N 1
ATOM 673 C CA . SER A 1 87 ? 51.267 -13.801 -49.164 1.00 39.09 87 SER A CA 1
ATOM 674 C C . SER A 1 87 ? 52.622 -14.397 -48.739 1.00 39.09 87 SER A C 1
ATOM 676 O O . SER A 1 87 ? 52.747 -14.850 -47.602 1.00 39.09 87 SER A O 1
ATOM 678 N N . SER A 1 88 ? 53.643 -14.420 -49.607 1.00 42.31 88 SER A N 1
ATOM 679 C CA . SER A 1 88 ? 54.957 -15.019 -49.290 1.00 42.31 88 SER A CA 1
ATOM 680 C C . SER A 1 88 ? 56.172 -14.087 -49.344 1.00 42.31 88 SER A C 1
ATOM 682 O O . SER A 1 88 ? 57.271 -14.554 -49.056 1.00 42.31 88 SER A O 1
ATOM 684 N N . GLU A 1 89 ? 56.028 -12.787 -49.618 1.00 44.03 89 GLU A N 1
ATOM 685 C CA . GLU A 1 89 ? 57.174 -11.865 -49.606 1.00 44.03 89 GLU A CA 1
ATOM 686 C C . GLU A 1 89 ? 56.902 -10.594 -48.787 1.00 44.03 89 GLU A C 1
ATOM 688 O O . GLU A 1 89 ? 56.103 -9.749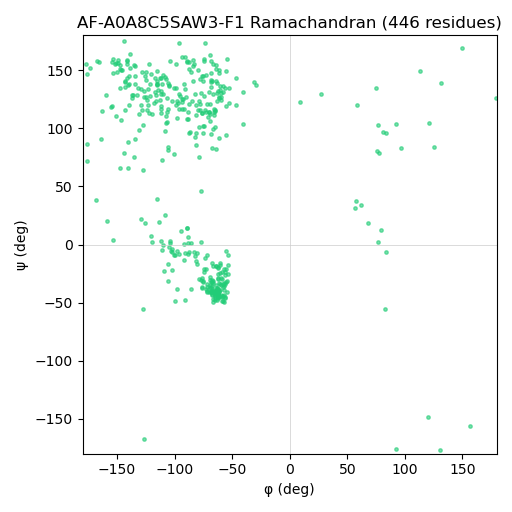 -49.166 1.00 44.03 89 GLU A O 1
ATOM 693 N N . HIS A 1 90 ? 57.633 -10.491 -47.666 1.00 35.34 90 HIS A N 1
ATOM 694 C CA . HIS A 1 90 ? 58.064 -9.288 -46.929 1.00 35.34 90 HIS A CA 1
ATOM 695 C C . HIS A 1 90 ? 57.706 -9.229 -45.434 1.00 35.34 90 HIS A C 1
ATOM 697 O O . HIS A 1 90 ? 56.806 -8.528 -44.982 1.00 35.34 90 HIS A O 1
ATOM 703 N N . GLN A 1 91 ? 58.572 -9.867 -44.636 1.00 35.00 91 GLN A N 1
ATOM 704 C CA . GLN A 1 91 ? 59.037 -9.289 -43.374 1.00 35.00 91 GLN A CA 1
ATOM 705 C C . GLN A 1 91 ? 60.017 -8.128 -43.667 1.00 35.00 91 GLN A C 1
ATOM 707 O O . GLN A 1 91 ? 60.826 -8.226 -44.589 1.00 35.00 91 GLN A O 1
ATOM 712 N N . ASN A 1 92 ? 59.988 -7.094 -42.813 1.00 36.25 92 ASN A N 1
ATOM 713 C CA . ASN A 1 92 ? 60.933 -5.965 -42.665 1.00 36.25 92 ASN A CA 1
ATOM 714 C C . ASN A 1 92 ? 60.785 -4.729 -43.586 1.00 36.25 92 ASN A C 1
ATOM 716 O O . ASN A 1 92 ? 61.465 -4.650 -44.606 1.00 36.25 92 ASN A O 1
ATOM 720 N N . ARG A 1 93 ? 60.104 -3.663 -43.113 1.00 32.53 93 ARG A N 1
ATOM 721 C CA . ARG A 1 93 ? 60.727 -2.335 -42.837 1.00 32.53 93 ARG A CA 1
ATOM 722 C C . ARG A 1 93 ? 59.773 -1.280 -42.241 1.00 32.53 93 ARG A C 1
ATOM 724 O O . ARG A 1 93 ? 58.566 -1.337 -42.406 1.00 32.53 93 ARG A O 1
ATOM 731 N N . SER A 1 94 ? 60.393 -0.330 -41.534 1.00 29.72 94 SER A N 1
ATOM 732 C CA . SER A 1 94 ? 59.850 0.734 -40.674 1.00 29.72 94 SER A CA 1
ATOM 733 C C . SER A 1 94 ? 59.389 2.016 -41.404 1.00 29.72 94 SER A C 1
ATOM 735 O O . SER A 1 94 ? 59.925 2.368 -42.449 1.00 29.72 94 SER A O 1
ATOM 737 N N . LEU A 1 95 ? 58.458 2.713 -40.735 1.00 35.62 95 LEU A N 1
ATOM 738 C CA . LEU A 1 95 ? 57.797 4.023 -40.919 1.00 35.62 95 LEU A CA 1
ATOM 739 C C . LEU A 1 95 ? 58.564 5.166 -41.624 1.00 35.62 95 LEU A C 1
ATOM 741 O O . LEU A 1 95 ? 59.671 5.488 -41.197 1.00 35.62 95 LEU A O 1
ATOM 745 N N . VAL A 1 96 ? 57.872 5.902 -42.520 1.00 33.62 96 VAL A N 1
ATOM 746 C CA . VAL A 1 96 ? 57.973 7.375 -42.707 1.00 33.62 96 VAL A CA 1
ATOM 747 C C . VAL A 1 96 ? 56.614 7.965 -43.146 1.00 33.62 96 VAL A C 1
ATOM 749 O O . VAL A 1 96 ? 55.942 7.434 -44.023 1.00 33.62 96 VAL A O 1
ATOM 752 N N . HIS A 1 97 ? 56.244 9.080 -42.511 1.00 34.41 97 HIS A N 1
ATOM 753 C CA . HIS A 1 97 ? 55.078 9.951 -42.718 1.00 34.41 97 HIS A CA 1
ATOM 754 C C . HIS A 1 97 ? 55.158 10.740 -44.044 1.00 34.41 97 HIS A C 1
ATOM 756 O O . HIS A 1 97 ? 56.152 11.434 -44.241 1.00 34.41 97 HIS A O 1
ATOM 762 N N . GLN A 1 98 ? 54.105 10.765 -44.876 1.00 32.56 98 GLN A N 1
ATOM 763 C CA . GLN A 1 98 ? 53.847 11.862 -45.830 1.00 32.56 98 GLN A CA 1
ATOM 764 C C . GLN A 1 98 ? 52.344 12.097 -46.063 1.00 32.56 98 GLN A C 1
ATOM 766 O O . GLN A 1 98 ? 51.513 11.218 -45.867 1.00 32.56 98 GLN A O 1
ATOM 771 N N . ILE A 1 99 ? 52.042 13.357 -46.374 1.00 29.61 99 ILE A N 1
ATOM 772 C CA . ILE A 1 99 ? 50.778 14.084 -46.214 1.00 29.61 99 ILE A CA 1
ATOM 773 C C . ILE A 1 99 ? 49.837 13.903 -47.420 1.00 29.61 99 ILE A C 1
ATOM 775 O O . ILE A 1 99 ? 50.273 13.727 -48.552 1.00 29.61 99 ILE A O 1
ATOM 779 N N . SER A 1 100 ? 48.543 13.982 -47.107 1.00 35.22 100 SER A N 1
ATOM 780 C CA . SER A 1 100 ? 47.321 13.977 -47.924 1.00 35.22 100 SER A CA 1
ATOM 781 C C . SER A 1 100 ? 47.376 14.561 -49.343 1.00 35.22 100 SER A C 1
ATOM 783 O O . SER A 1 100 ? 47.851 15.680 -49.526 1.00 35.22 100 SER A O 1
ATOM 785 N N . ASN A 1 101 ? 46.690 13.887 -50.279 1.00 31.14 101 ASN A N 1
ATOM 786 C CA . ASN A 1 101 ? 45.683 14.505 -51.151 1.00 31.14 101 ASN A CA 1
ATOM 787 C C . ASN A 1 101 ? 44.715 13.463 -51.751 1.00 31.14 101 ASN A C 1
ATOM 789 O O . ASN A 1 101 ? 45.135 12.477 -52.340 1.00 31.14 101 ASN A O 1
ATOM 793 N N . GLU A 1 102 ? 43.429 13.769 -51.581 1.00 32.34 102 GLU A N 1
ATOM 794 C CA . GLU A 1 102 ? 42.245 13.351 -52.341 1.00 32.34 102 GLU A CA 1
ATOM 795 C C . GLU A 1 102 ? 41.844 11.867 -52.518 1.00 32.34 102 GLU A C 1
ATOM 797 O O . GLU A 1 102 ? 42.445 11.082 -53.239 1.00 32.34 102 GLU A O 1
ATOM 802 N N . SER A 1 103 ? 40.628 11.623 -52.009 1.00 31.69 103 SER A N 1
ATOM 803 C CA . SER A 1 103 ? 39.528 10.891 -52.653 1.00 31.69 103 SER A CA 1
ATOM 804 C C . SER A 1 103 ? 39.361 9.382 -52.421 1.00 31.69 103 SER A C 1
ATOM 806 O O . SER A 1 103 ? 39.895 8.547 -53.135 1.00 31.69 103 SER A O 1
ATOM 808 N N . ARG A 1 104 ? 38.363 9.113 -51.560 1.00 33.78 104 ARG A N 1
ATOM 809 C CA . ARG A 1 104 ? 37.220 8.200 -51.782 1.00 33.78 104 ARG A CA 1
ATOM 810 C C . ARG A 1 104 ? 37.475 6.683 -51.678 1.00 33.78 104 ARG A C 1
ATOM 812 O O . ARG A 1 104 ? 37.823 6.045 -52.659 1.00 33.78 104 ARG A O 1
ATOM 819 N N . LEU A 1 105 ? 37.045 6.136 -50.528 1.00 31.16 105 LEU A N 1
ATOM 820 C CA . LEU A 1 105 ? 36.119 4.990 -50.334 1.00 31.16 105 LEU A CA 1
ATOM 821 C C . LEU A 1 105 ? 36.587 3.907 -49.341 1.00 31.16 105 LEU A C 1
ATOM 823 O O . LEU A 1 105 ? 37.720 3.447 -49.357 1.00 31.16 105 LEU A O 1
ATOM 827 N N . SER A 1 106 ? 35.598 3.455 -48.558 1.00 35.31 106 SER A N 1
ATOM 828 C CA . SER A 1 106 ? 35.511 2.255 -47.708 1.00 35.31 106 SER A CA 1
ATOM 829 C C . SER A 1 106 ? 36.222 2.257 -46.346 1.00 35.31 106 SER A C 1
ATOM 831 O O . SER A 1 106 ? 37.234 1.601 -46.138 1.00 35.31 106 SER A O 1
ATOM 833 N N . ILE A 1 107 ? 35.586 2.913 -45.369 1.00 33.09 107 ILE A N 1
ATOM 834 C CA . ILE A 1 107 ? 35.555 2.407 -43.991 1.00 33.09 107 ILE A CA 1
ATOM 835 C C . ILE A 1 107 ? 34.385 1.422 -43.923 1.00 33.09 107 ILE A C 1
ATOM 837 O O . ILE A 1 107 ? 33.255 1.767 -44.264 1.00 33.09 107 ILE A O 1
ATOM 841 N N . THR A 1 108 ? 34.678 0.189 -43.528 1.00 43.59 108 THR A N 1
ATOM 842 C CA . THR A 1 108 ? 33.704 -0.796 -43.061 1.00 43.59 108 THR A CA 1
ATOM 843 C C . THR A 1 108 ? 33.162 -0.333 -41.716 1.00 43.59 108 THR A C 1
ATOM 845 O O . THR A 1 108 ? 33.875 -0.424 -40.717 1.00 43.59 108 THR A O 1
ATOM 848 N N . ASP A 1 109 ? 31.924 0.154 -41.696 1.00 34.28 109 ASP A N 1
ATOM 849 C CA . ASP A 1 109 ? 31.188 0.388 -40.459 1.00 34.28 109 ASP A CA 1
ATOM 850 C C . ASP A 1 109 ? 29.921 -0.470 -40.485 1.00 34.28 109 ASP A C 1
ATOM 852 O O . ASP A 1 109 ? 29.044 -0.321 -41.335 1.00 34.28 109 ASP A O 1
ATOM 856 N N . SER A 1 110 ? 29.889 -1.456 -39.595 1.00 44.06 110 SER A N 1
ATOM 857 C CA . SER A 1 110 ? 28.734 -2.310 -39.350 1.00 44.06 110 SER A CA 1
ATOM 858 C C . SER A 1 110 ? 27.796 -1.552 -38.417 1.00 44.06 110 SER A C 1
ATOM 860 O O . SER A 1 110 ? 27.849 -1.735 -37.201 1.00 44.06 110 SER A O 1
ATOM 862 N N . LEU A 1 111 ? 26.937 -0.709 -38.987 1.00 33.22 111 LEU A N 1
ATOM 863 C CA . LEU A 1 111 ? 25.822 -0.083 -38.284 1.00 33.22 111 LEU A CA 1
ATOM 864 C C . LEU A 1 111 ? 24.521 -0.746 -38.742 1.00 33.22 111 LEU A C 1
ATOM 866 O O . LEU A 1 111 ? 24.042 -0.518 -39.848 1.00 33.22 111 LEU A O 1
ATOM 870 N N . THR A 1 112 ? 23.944 -1.590 -37.888 1.00 43.12 112 THR A N 1
ATOM 871 C CA . THR A 1 112 ? 22.515 -1.920 -37.944 1.00 43.12 112 THR A CA 1
ATOM 872 C C . THR A 1 112 ? 21.732 -0.657 -37.598 1.00 43.12 112 THR A C 1
ATOM 874 O O . THR A 1 112 ? 21.619 -0.286 -36.430 1.00 43.12 112 THR A O 1
ATOM 877 N N . GLU A 1 113 ? 21.250 0.023 -38.632 1.00 39.34 113 GLU A N 1
ATOM 878 C CA . GLU A 1 113 ? 20.344 1.166 -38.556 1.00 39.34 113 GLU A CA 1
ATOM 879 C C . GLU A 1 113 ? 18.938 0.655 -38.186 1.00 39.34 113 GLU A C 1
ATOM 881 O O . GLU A 1 113 ? 18.334 -0.127 -38.921 1.00 39.34 113 GLU A O 1
ATOM 886 N N . PHE A 1 114 ? 18.430 1.044 -37.015 1.00 38.72 114 PHE A N 1
ATOM 887 C CA . PHE A 1 114 ? 17.008 0.921 -36.694 1.00 38.72 114 PHE A CA 1
ATOM 888 C C . PHE A 1 114 ? 16.280 2.079 -37.388 1.00 38.72 114 PHE A C 1
ATOM 890 O O . PHE A 1 114 ? 16.626 3.238 -37.171 1.00 38.72 114 PHE A O 1
ATOM 897 N N . PHE A 1 115 ? 15.294 1.772 -38.230 1.00 33.62 115 PHE A N 1
ATOM 898 C CA . PHE A 1 115 ? 14.420 2.782 -38.823 1.00 33.62 115 PHE A CA 1
ATOM 899 C C . PHE A 1 115 ? 13.329 3.161 -37.816 1.00 33.62 115 PHE A C 1
ATOM 901 O O . PHE A 1 115 ? 12.304 2.486 -37.736 1.00 33.62 115 PHE A O 1
ATOM 908 N N . ASP A 1 116 ? 13.537 4.245 -37.071 1.00 52.44 116 ASP A N 1
ATOM 909 C CA . ASP A 1 116 ? 12.421 4.992 -36.489 1.00 52.44 116 ASP A CA 1
ATOM 910 C C . ASP A 1 116 ? 11.742 5.808 -37.605 1.00 52.44 116 ASP A C 1
ATOM 912 O O . ASP A 1 116 ? 12.402 6.333 -38.508 1.00 52.44 116 ASP A O 1
ATOM 916 N N . ALA A 1 117 ? 10.409 5.882 -37.578 1.00 40.47 117 ALA A N 1
ATOM 917 C CA . ALA A 1 117 ? 9.633 6.646 -38.550 1.00 40.47 117 ALA A CA 1
ATOM 918 C C . ALA A 1 117 ? 10.018 8.134 -38.497 1.00 40.47 117 ALA A C 1
ATOM 920 O O . ALA A 1 117 ? 10.104 8.739 -37.431 1.00 40.47 117 ALA A O 1
ATOM 921 N N . GLN A 1 118 ? 10.254 8.725 -39.666 1.00 33.56 118 GLN A N 1
ATOM 922 C CA . GLN A 1 118 ? 10.737 10.092 -39.796 1.00 33.56 118 GLN A CA 1
ATOM 923 C C . GLN A 1 118 ? 9.662 11.106 -39.378 1.00 33.56 118 GLN A C 1
ATOM 925 O O . GLN A 1 118 ? 8.659 11.277 -40.072 1.00 33.56 118 GLN A O 1
ATOM 930 N N . GLU A 1 119 ? 9.889 11.812 -38.266 1.00 42.72 119 GLU A N 1
ATOM 931 C CA . GLU A 1 119 ? 9.092 12.981 -37.894 1.00 42.72 119 GLU A CA 1
ATOM 932 C C . GLU A 1 119 ? 9.310 14.098 -38.926 1.00 42.72 119 GLU A C 1
ATOM 934 O O . GLU A 1 119 ? 10.406 14.641 -39.096 1.00 42.72 119 GLU A O 1
ATOM 939 N N . VAL A 1 120 ? 8.244 14.441 -39.646 1.00 35.38 120 VAL A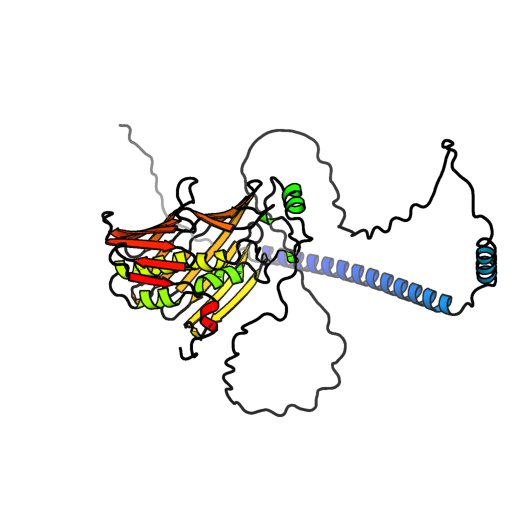 N 1
ATOM 940 C CA . VAL A 1 120 ? 8.210 15.604 -40.530 1.00 35.38 120 VAL A CA 1
ATOM 941 C C . VAL A 1 120 ? 8.111 16.852 -39.653 1.00 35.38 120 VAL A C 1
ATOM 943 O O . VAL A 1 120 ? 7.042 17.197 -39.156 1.00 35.38 120 VAL A O 1
ATOM 946 N N . LEU A 1 121 ? 9.237 17.543 -39.466 1.00 31.05 121 LEU A N 1
ATOM 947 C CA . LEU A 1 121 ? 9.280 18.852 -38.815 1.00 31.05 121 LEU A CA 1
ATOM 948 C C . LEU A 1 121 ? 8.604 19.903 -39.707 1.00 31.05 121 LEU A C 1
ATOM 950 O O . LEU A 1 121 ? 9.229 20.496 -40.590 1.00 31.05 121 LEU A O 1
ATOM 954 N N . LEU A 1 122 ? 7.322 20.165 -39.457 1.00 33.69 122 LEU A N 1
ATOM 955 C CA . LEU A 1 122 ? 6.668 21.374 -39.947 1.00 33.69 122 LEU A CA 1
ATOM 956 C C . LEU A 1 122 ? 7.221 22.568 -39.162 1.00 33.69 122 LEU A C 1
ATOM 958 O O . LEU A 1 122 ? 6.987 22.726 -37.967 1.00 33.69 122 LEU A O 1
ATOM 962 N N . SER A 1 123 ? 8.004 23.399 -39.848 1.00 31.00 123 SER A N 1
ATOM 963 C CA . SER A 1 123 ? 8.540 24.642 -39.299 1.00 31.00 123 SER A CA 1
ATOM 964 C C . SER A 1 123 ? 7.401 25.628 -39.028 1.00 31.00 123 SER A C 1
ATOM 966 O O . SER A 1 123 ? 6.757 26.089 -39.969 1.00 31.00 123 SER A O 1
ATOM 968 N N . ALA A 1 124 ? 7.192 25.998 -37.764 1.00 30.50 124 ALA A N 1
ATOM 969 C CA . ALA A 1 124 ? 6.428 27.183 -37.385 1.00 30.50 124 ALA A CA 1
ATOM 970 C C . ALA A 1 124 ? 7.346 28.162 -36.642 1.00 30.50 124 ALA A C 1
ATOM 972 O O . ALA A 1 124 ? 8.132 27.796 -35.771 1.00 30.50 124 ALA A O 1
ATOM 973 N N . SER A 1 125 ? 7.283 29.407 -37.093 1.00 27.16 125 SER A N 1
ATOM 974 C CA . SER A 1 125 ? 8.152 30.523 -36.746 1.00 27.16 125 SER A CA 1
ATOM 975 C C . SER A 1 125 ? 7.811 31.150 -35.383 1.00 27.16 125 SER A C 1
ATOM 977 O O . SER A 1 125 ? 6.644 31.263 -35.034 1.00 27.16 125 SER A O 1
ATOM 979 N N . SER A 1 126 ? 8.866 31.555 -34.666 1.00 29.83 126 SER A N 1
ATOM 980 C CA . SER A 1 126 ? 9.018 32.607 -33.637 1.00 29.83 126 SER A CA 1
ATOM 981 C C . SER A 1 126 ? 7.778 33.340 -33.076 1.00 29.83 126 SER A C 1
ATOM 983 O O . SER A 1 126 ? 7.134 34.095 -33.797 1.00 29.83 126 SER A O 1
ATOM 985 N N . SER A 1 127 ? 7.584 33.279 -31.746 1.00 30.23 127 SER A N 1
ATOM 986 C CA . SER A 1 127 ? 7.742 34.427 -30.816 1.00 30.23 127 SER A CA 1
ATOM 987 C C . SER A 1 127 ? 7.544 34.010 -29.345 1.00 30.23 127 SER A C 1
ATOM 989 O O . SER A 1 127 ? 6.762 33.113 -29.055 1.00 30.23 127 SER A O 1
ATOM 991 N N . GLU A 1 128 ? 8.267 34.664 -28.434 1.00 35.88 128 GLU A N 1
ATOM 992 C CA . GLU A 1 128 ? 8.399 34.358 -26.999 1.00 35.88 128 GLU A CA 1
ATOM 993 C C . GLU A 1 128 ? 7.316 35.022 -26.112 1.00 35.88 128 GLU A C 1
ATOM 995 O O . GLU A 1 128 ? 6.813 36.087 -26.467 1.00 35.88 128 GLU A O 1
ATOM 1000 N N . ASN A 1 129 ? 7.084 34.428 -24.923 1.00 32.91 129 ASN A N 1
ATOM 1001 C CA . ASN A 1 129 ? 6.239 34.840 -23.773 1.00 32.91 129 ASN A CA 1
ATOM 1002 C C . ASN A 1 129 ? 4.713 34.667 -23.982 1.00 32.91 129 ASN A C 1
ATOM 1004 O O . ASN A 1 129 ? 4.195 35.030 -25.023 1.00 32.91 129 ASN A O 1
ATOM 1008 N N . GLU A 1 130 ? 3.883 34.134 -23.076 1.00 31.94 130 GLU A N 1
ATOM 1009 C CA . GLU A 1 130 ? 3.885 34.078 -21.608 1.00 31.94 130 GLU A CA 1
ATOM 1010 C C . GLU A 1 130 ? 3.321 32.751 -21.037 1.00 31.94 130 GLU A C 1
ATOM 1012 O O . GLU A 1 130 ? 2.835 31.878 -21.750 1.00 31.94 130 GLU A O 1
ATOM 1017 N N . VAL A 1 131 ? 3.409 32.632 -19.710 1.00 41.97 131 VAL A N 1
ATOM 1018 C CA . VAL A 1 131 ? 2.888 31.573 -18.838 1.00 41.97 131 VAL A CA 1
ATOM 1019 C C . VAL A 1 131 ? 1.361 31.448 -18.941 1.00 41.97 131 VAL A C 1
ATOM 1021 O O . VAL A 1 131 ? 0.657 32.419 -18.681 1.00 41.97 131 VAL A O 1
ATOM 1024 N N . SER A 1 132 ? 0.849 30.245 -19.216 1.00 33.66 132 SER A N 1
ATOM 1025 C CA . SER A 1 132 ? -0.547 29.883 -18.943 1.00 33.66 132 SER A CA 1
ATOM 1026 C C . SER A 1 132 ? -0.673 28.371 -18.748 1.00 33.66 132 SER A C 1
ATOM 1028 O O . SER A 1 132 ? -0.352 27.603 -19.652 1.00 33.66 132 SER A O 1
ATOM 1030 N N . ASP A 1 133 ? -1.132 27.966 -17.562 1.00 44.31 133 ASP A N 1
ATOM 1031 C CA . ASP A 1 133 ? -1.643 26.624 -17.281 1.00 44.31 133 ASP A CA 1
ATOM 1032 C C . ASP A 1 133 ? -2.985 26.464 -18.012 1.00 44.31 133 ASP A C 1
ATOM 1034 O O . ASP A 1 133 ? -3.942 27.161 -17.676 1.00 44.31 133 ASP A O 1
ATOM 1038 N N . ASP A 1 134 ? -3.061 25.583 -19.010 1.00 35.69 134 ASP A N 1
ATOM 1039 C CA . ASP A 1 134 ? -4.342 25.095 -19.532 1.00 35.69 134 ASP A CA 1
ATOM 1040 C C . ASP A 1 134 ? -4.187 23.673 -20.098 1.00 35.69 134 ASP A C 1
ATOM 1042 O O . ASP A 1 134 ? -3.503 23.435 -21.098 1.00 35.69 134 ASP A O 1
ATOM 1046 N N . ASP A 1 135 ? -4.798 22.718 -19.398 1.00 41.66 135 ASP A N 1
ATOM 1047 C CA . ASP A 1 135 ? -4.913 21.316 -19.786 1.00 41.66 135 ASP A CA 1
ATOM 1048 C C . ASP A 1 135 ? -5.969 21.199 -20.897 1.00 41.66 135 ASP A C 1
ATOM 1050 O O . ASP A 1 135 ? -7.170 21.192 -20.624 1.00 41.66 135 ASP A O 1
ATOM 1054 N N . SER A 1 136 ? -5.540 21.059 -22.158 1.00 35.03 136 SER A N 1
ATOM 1055 C CA . SER A 1 136 ? -6.452 20.704 -23.252 1.00 35.03 136 SER A CA 1
ATOM 1056 C C . SER A 1 136 ? -6.283 19.251 -23.698 1.00 35.03 136 SER A C 1
ATOM 1058 O O . SER A 1 136 ? -5.242 18.793 -24.168 1.00 35.03 136 SER A O 1
ATOM 1060 N N . TYR A 1 137 ? -7.384 18.538 -23.490 1.00 47.00 137 TYR A N 1
ATOM 1061 C CA . TYR A 1 137 ? -7.743 17.209 -23.955 1.00 47.00 137 TYR A CA 1
ATOM 1062 C C . TYR A 1 137 ? -7.766 17.135 -25.489 1.00 47.00 137 TYR A C 1
ATOM 1064 O O . TYR A 1 137 ? -8.508 17.867 -26.141 1.00 47.00 137 TYR A O 1
ATOM 1072 N N . ALA A 1 138 ? -7.001 16.199 -26.048 1.00 35.38 138 ALA A N 1
ATOM 1073 C CA . ALA A 1 138 ? -7.236 15.631 -27.370 1.00 35.38 138 ALA A CA 1
ATOM 1074 C C . ALA A 1 138 ? -6.786 14.164 -27.350 1.00 35.38 138 ALA A C 1
ATOM 1076 O O . ALA A 1 138 ? -5.602 13.848 -27.235 1.00 35.38 138 ALA A O 1
ATOM 1077 N N . SER A 1 139 ? -7.771 13.273 -27.364 1.00 34.59 139 SER A N 1
ATOM 1078 C CA . SER A 1 139 ? -7.629 11.828 -27.478 1.00 34.59 139 SER A CA 1
ATOM 1079 C C . SER A 1 139 ? -7.446 11.433 -28.941 1.00 34.59 139 SER A C 1
ATOM 1081 O O . SER A 1 139 ? -8.372 11.640 -29.723 1.00 34.59 139 SER A O 1
ATOM 1083 N N . ASP A 1 140 ? -6.329 10.790 -29.274 1.00 31.36 140 ASP A N 1
ATOM 1084 C CA . ASP A 1 140 ? -6.215 10.005 -30.503 1.00 31.36 140 ASP A CA 1
ATOM 1085 C C . ASP A 1 140 ? -6.206 8.516 -30.147 1.00 31.36 140 ASP A C 1
ATOM 1087 O O . ASP A 1 140 ? -5.296 7.983 -29.509 1.00 31.36 140 ASP A O 1
ATOM 1091 N N . ILE A 1 141 ? -7.309 7.878 -30.529 1.00 37.00 141 ILE A N 1
ATOM 1092 C CA . ILE A 1 141 ? -7.552 6.440 -30.510 1.00 37.00 141 ILE A CA 1
ATOM 1093 C C . ILE A 1 141 ? -6.606 5.800 -31.531 1.00 37.00 141 ILE A C 1
ATOM 1095 O O . ILE A 1 141 ? -6.574 6.210 -32.690 1.00 37.00 141 ILE A O 1
ATOM 1099 N N . SER A 1 142 ? -5.868 4.768 -31.123 1.00 35.09 142 SER A N 1
ATOM 1100 C CA . SER A 1 142 ? -5.305 3.806 -32.071 1.00 35.09 142 SER A CA 1
ATOM 1101 C C . SER A 1 142 ? -5.686 2.397 -31.637 1.00 35.09 142 SER A C 1
ATOM 1103 O O . SER A 1 142 ? -5.147 1.840 -30.683 1.00 35.09 142 SER A O 1
ATOM 1105 N N . ASP A 1 143 ? -6.673 1.855 -32.347 1.00 31.02 143 ASP A N 1
ATOM 1106 C CA . ASP A 1 143 ? -7.007 0.441 -32.353 1.00 31.02 143 ASP A CA 1
ATOM 1107 C C . ASP A 1 143 ? -5.830 -0.330 -32.957 1.00 31.02 143 ASP A C 1
ATOM 1109 O O . ASP A 1 143 ? -5.525 -0.182 -34.140 1.00 31.02 143 ASP A O 1
ATOM 1113 N N . ASN A 1 144 ? -5.180 -1.181 -32.165 1.00 36.31 144 ASN A N 1
ATOM 1114 C CA . ASN A 1 144 ? -4.345 -2.251 -32.700 1.00 36.31 144 ASN A CA 1
ATOM 1115 C C . ASN A 1 144 ? -5.082 -3.574 -32.514 1.00 36.31 144 ASN A C 1
ATOM 1117 O O . ASN A 1 144 ? -4.876 -4.306 -31.549 1.00 36.31 144 ASN A O 1
ATOM 1121 N N . ILE A 1 145 ? -5.957 -3.855 -33.478 1.00 32.38 145 ILE A N 1
ATOM 1122 C CA . ILE A 1 145 ? -6.439 -5.199 -33.778 1.00 32.38 145 ILE A CA 1
ATOM 1123 C C . ILE A 1 145 ? -5.232 -5.998 -34.283 1.00 32.38 145 ILE A C 1
ATOM 1125 O O . ILE A 1 145 ? -4.703 -5.724 -35.359 1.00 32.38 145 ILE A O 1
ATOM 1129 N N . SER A 1 146 ? -4.780 -6.978 -33.503 1.00 34.41 146 SER A N 1
ATOM 1130 C CA . SER A 1 146 ? -3.880 -8.019 -33.992 1.00 34.41 146 SER A CA 1
ATOM 1131 C C . SER A 1 146 ? -4.719 -9.144 -34.598 1.00 34.41 146 SER A C 1
ATOM 1133 O O . SER A 1 146 ? -5.204 -10.010 -33.870 1.00 34.41 146 SER A O 1
ATOM 1135 N N . GLU A 1 147 ? -4.894 -9.126 -35.917 1.00 34.03 147 GLU A N 1
ATOM 1136 C CA . GLU A 1 147 ? -5.339 -10.302 -36.666 1.00 34.03 147 GLU A CA 1
ATOM 1137 C C . GLU A 1 147 ? -4.120 -11.096 -37.169 1.00 34.03 147 GLU A C 1
ATOM 1139 O O . GLU A 1 147 ? -3.136 -10.536 -37.656 1.00 34.03 147 GLU A O 1
ATOM 1144 N N . ASP A 1 148 ? -4.260 -12.415 -37.036 1.00 31.38 148 ASP A N 1
ATOM 1145 C CA . ASP A 1 148 ? -3.648 -13.491 -37.814 1.00 31.38 148 ASP A CA 1
ATOM 1146 C C . ASP A 1 148 ? -2.210 -13.961 -37.533 1.00 31.38 148 ASP A C 1
ATOM 1148 O O . ASP A 1 148 ? -1.222 -13.540 -38.130 1.00 31.38 148 ASP A O 1
ATOM 1152 N N . ASN A 1 149 ? -2.144 -15.041 -36.746 1.00 37.22 149 ASN A N 1
ATOM 1153 C CA . ASN A 1 149 ? -1.318 -16.212 -37.058 1.00 37.22 149 ASN A CA 1
ATOM 1154 C C . ASN A 1 149 ? -2.130 -17.493 -36.801 1.00 37.22 149 ASN A C 1
ATOM 1156 O O . ASN A 1 149 ? -1.928 -18.190 -35.811 1.00 37.22 149 ASN A O 1
ATOM 1160 N N . LEU A 1 150 ? -3.066 -17.798 -37.700 1.00 32.28 150 LEU A N 1
ATOM 1161 C CA . LEU A 1 150 ? -3.722 -19.104 -37.784 1.00 32.28 150 LEU A CA 1
ATOM 1162 C C . LEU A 1 150 ? -3.902 -19.469 -39.257 1.00 32.28 150 LEU A C 1
ATOM 1164 O O . LEU A 1 150 ? -4.933 -19.211 -39.871 1.00 32.28 150 LEU A O 1
ATOM 1168 N N . SER A 1 151 ? -2.890 -20.109 -39.836 1.00 34.59 151 SER A N 1
ATOM 1169 C CA . SER A 1 151 ? -3.092 -20.875 -41.060 1.00 34.59 151 SER A CA 1
ATOM 1170 C C . SER A 1 151 ? -2.300 -22.174 -41.023 1.00 34.59 151 SER A C 1
ATOM 1172 O O . SER A 1 151 ? -1.068 -22.148 -41.006 1.00 34.59 151 SER A O 1
ATOM 1174 N N . ASN A 1 152 ? -3.074 -23.258 -41.117 1.00 41.69 152 ASN A N 1
ATOM 1175 C CA . ASN A 1 152 ? -2.734 -24.650 -41.420 1.00 41.69 152 ASN A CA 1
ATOM 1176 C C . ASN A 1 152 ? -2.558 -25.568 -40.207 1.00 41.69 152 ASN A C 1
ATOM 1178 O O . ASN A 1 152 ? -1.435 -25.815 -39.801 1.00 41.69 152 ASN A O 1
ATOM 1182 N N . ASP A 1 153 ? -3.682 -26.084 -39.688 1.00 39.00 153 ASP A N 1
ATOM 1183 C CA . ASP A 1 153 ? -3.810 -27.490 -39.239 1.00 39.00 153 ASP A CA 1
ATOM 1184 C C . ASP A 1 153 ? -5.282 -27.896 -38.960 1.00 39.00 153 ASP A C 1
ATOM 1186 O O . ASP A 1 153 ? -5.592 -28.654 -38.045 1.00 39.00 153 ASP A O 1
ATOM 1190 N N . ILE A 1 154 ? -6.241 -27.426 -39.772 1.00 39.56 154 ILE A N 1
ATOM 1191 C CA . ILE A 1 154 ? -7.636 -27.905 -39.704 1.00 39.56 154 ILE A CA 1
ATOM 1192 C C . ILE A 1 154 ? -7.862 -28.912 -40.829 1.00 39.56 154 ILE A C 1
ATOM 1194 O O . ILE A 1 154 ? -8.454 -28.574 -41.846 1.00 39.56 154 ILE A O 1
ATOM 1198 N N . GLU A 1 155 ? -7.395 -30.149 -40.654 1.00 38.53 155 GLU A N 1
ATOM 1199 C CA . GLU A 1 155 ? -7.990 -31.280 -41.390 1.00 38.53 155 GLU A CA 1
ATOM 1200 C C . GLU A 1 155 ? -7.868 -32.663 -40.719 1.00 38.53 155 GLU A C 1
ATOM 1202 O O . GLU A 1 155 ? -8.375 -33.629 -41.279 1.00 38.53 155 GLU A O 1
ATOM 1207 N N . ASN A 1 156 ? -7.315 -32.794 -39.500 1.00 38.81 156 ASN A N 1
ATOM 1208 C CA . ASN A 1 156 ? -7.079 -34.121 -38.897 1.00 38.81 156 ASN A CA 1
ATOM 1209 C C . ASN A 1 156 ? -7.751 -34.444 -37.548 1.00 38.81 156 ASN A C 1
ATOM 1211 O O . ASN A 1 156 ? -7.522 -35.530 -37.025 1.00 38.81 156 ASN A O 1
ATOM 1215 N N . GLU A 1 157 ? -8.646 -33.614 -37.005 1.00 37.28 157 GLU A N 1
ATOM 1216 C CA . GLU A 1 157 ? -9.301 -33.917 -35.714 1.00 37.28 157 GLU A CA 1
ATOM 1217 C C . GLU A 1 157 ? -10.833 -33.837 -35.768 1.00 37.28 157 GLU A C 1
ATOM 1219 O O . GLU A 1 157 ? -11.477 -33.023 -35.115 1.00 37.28 157 GLU A O 1
ATOM 1224 N N . ARG A 1 158 ? -11.458 -34.722 -36.555 1.00 38.66 158 ARG A N 1
ATOM 1225 C CA . ARG A 1 158 ? -12.914 -34.972 -36.480 1.00 38.66 158 ARG A CA 1
ATOM 1226 C C . ARG A 1 158 ? -13.293 -36.374 -35.996 1.00 38.66 158 ARG A C 1
ATOM 1228 O O . ARG A 1 158 ? -14.428 -36.797 -36.190 1.00 38.66 158 ARG A O 1
ATOM 1235 N N . GLN A 1 159 ? -12.388 -37.095 -35.336 1.00 41.38 159 GLN A N 1
ATOM 1236 C CA . GLN A 1 159 ? -12.683 -38.431 -34.803 1.00 41.38 159 GLN A CA 1
ATOM 1237 C C . GLN A 1 159 ? -12.053 -38.684 -33.430 1.00 41.38 159 GLN A C 1
ATOM 1239 O O . GLN A 1 159 ? -11.186 -39.539 -33.321 1.00 41.38 159 GLN A O 1
ATOM 1244 N N . THR A 1 160 ? -12.484 -37.971 -32.384 1.00 37.41 160 THR A N 1
ATOM 1245 C CA . THR A 1 160 ? -12.661 -38.518 -31.014 1.00 37.41 160 THR A CA 1
ATOM 1246 C C . THR A 1 160 ? -13.258 -37.442 -30.099 1.00 37.41 160 THR A C 1
ATOM 1248 O O . THR A 1 160 ? -12.551 -36.702 -29.429 1.00 37.41 160 THR A O 1
ATOM 1251 N N . LEU A 1 161 ? -14.587 -37.336 -30.076 1.00 36.88 161 LEU A N 1
ATOM 1252 C CA . LEU A 1 161 ? -15.311 -36.715 -28.964 1.00 36.88 161 LEU A CA 1
ATOM 1253 C C . LEU A 1 161 ? -15.959 -37.853 -28.178 1.00 36.88 161 LEU A C 1
ATOM 1255 O O . LEU A 1 161 ? -17.128 -38.163 -28.387 1.00 36.88 161 LEU A O 1
ATOM 1259 N N . ASP A 1 162 ? -15.175 -38.492 -27.314 1.00 32.69 162 ASP A N 1
ATOM 1260 C CA . ASP A 1 162 ? -15.731 -39.263 -26.207 1.00 32.69 162 ASP A CA 1
ATOM 1261 C C . ASP A 1 162 ? -15.819 -38.331 -24.995 1.00 32.69 162 ASP A C 1
ATOM 1263 O O . ASP A 1 162 ? -14.817 -37.808 -24.506 1.00 32.69 162 ASP A O 1
ATOM 1267 N N . CYS A 1 163 ? -17.051 -38.087 -24.542 1.00 36.31 163 CYS A N 1
ATOM 1268 C CA . CYS A 1 163 ? -17.354 -37.397 -23.294 1.00 36.31 163 CYS A CA 1
ATOM 1269 C C . CYS A 1 163 ? -16.667 -38.101 -22.116 1.00 36.31 163 CYS A C 1
ATOM 1271 O O . CYS A 1 163 ? -17.000 -39.243 -21.795 1.00 36.31 163 CYS A O 1
ATOM 1273 N N . VAL A 1 164 ? -15.779 -37.395 -21.418 1.00 39.34 164 VAL A N 1
ATOM 1274 C CA . VAL A 1 164 ? -15.358 -37.778 -20.065 1.00 39.34 164 VAL A CA 1
ATOM 1275 C C . VAL A 1 164 ? -16.420 -37.257 -19.082 1.00 39.34 164 VAL A C 1
ATOM 1277 O O . VAL A 1 164 ? -16.797 -36.090 -19.197 1.00 39.34 164 VAL A O 1
ATOM 1280 N N . PRO A 1 165 ? -16.955 -38.079 -18.157 1.00 43.56 165 PRO A N 1
ATOM 1281 C CA . PRO A 1 165 ? -18.009 -37.647 -17.244 1.00 43.56 165 PRO A CA 1
ATOM 1282 C C . PRO A 1 165 ? -17.505 -36.624 -16.223 1.00 43.56 165 PRO A C 1
ATOM 1284 O O . PRO A 1 165 ? -16.369 -36.726 -15.760 1.00 43.56 165 PRO A O 1
ATOM 1287 N N . ASP A 1 166 ? -18.405 -35.716 -15.837 1.00 44.91 166 ASP A N 1
ATOM 1288 C CA . ASP A 1 166 ? -18.307 -34.809 -14.690 1.00 44.91 166 ASP A CA 1
ATOM 1289 C C . ASP A 1 166 ? -17.708 -35.503 -13.459 1.00 44.91 166 ASP A C 1
ATOM 1291 O O . ASP A 1 166 ? -18.363 -36.269 -12.746 1.00 44.91 166 ASP A O 1
ATOM 1295 N N . GLY A 1 167 ? -16.445 -35.193 -13.196 1.00 34.72 167 GLY A N 1
ATOM 1296 C CA . GLY A 1 167 ? -15.841 -35.277 -11.883 1.00 34.72 167 GLY A CA 1
ATOM 1297 C C . GLY A 1 167 ? -15.314 -33.890 -11.571 1.00 34.72 167 GLY A C 1
ATOM 1298 O O . GLY A 1 167 ? -14.392 -33.429 -12.240 1.00 34.72 167 GLY A O 1
ATOM 1299 N N . ILE A 1 168 ? -15.907 -33.219 -10.582 1.00 45.31 168 ILE A N 1
ATOM 1300 C CA . ILE A 1 168 ? -15.359 -31.996 -9.993 1.00 45.31 168 ILE A CA 1
ATOM 1301 C C . ILE A 1 168 ? -14.002 -32.382 -9.401 1.00 45.31 168 ILE A C 1
ATOM 1303 O O . ILE A 1 168 ? -13.908 -32.888 -8.286 1.00 45.31 168 ILE A O 1
ATOM 1307 N N . MET A 1 169 ? -12.948 -32.237 -10.195 1.00 40.50 169 MET A N 1
ATOM 1308 C CA . MET A 1 169 ? -11.583 -32.321 -9.719 1.00 40.50 169 MET A CA 1
ATOM 1309 C C . MET A 1 169 ? -11.240 -30.911 -9.260 1.00 40.50 169 MET A C 1
ATOM 1311 O O . MET A 1 169 ? -10.917 -30.058 -10.084 1.00 40.50 169 MET A O 1
ATOM 1315 N N . GLU A 1 170 ? -11.387 -30.650 -7.958 1.00 44.97 170 GLU A N 1
ATOM 1316 C CA . GLU A 1 170 ? -10.850 -29.451 -7.310 1.00 44.97 170 GLU A CA 1
ATOM 1317 C C . GLU A 1 170 ? -9.348 -29.399 -7.599 1.00 44.97 170 GLU A C 1
ATOM 1319 O O . GLU A 1 170 ? -8.520 -30.048 -6.956 1.00 44.97 170 GLU A O 1
ATOM 1324 N N . CYS A 1 171 ? -8.987 -28.668 -8.649 1.00 42.84 171 CYS A N 1
ATOM 1325 C CA . CYS A 1 171 ? -7.608 -28.428 -9.009 1.00 42.84 171 CYS A CA 1
ATOM 1326 C C . CYS A 1 171 ? -7.082 -27.336 -8.080 1.00 42.84 171 CYS A C 1
ATOM 1328 O O . CYS A 1 171 ? -6.920 -26.189 -8.494 1.00 42.84 171 CYS A O 1
ATOM 1330 N N . HIS A 1 172 ? -6.800 -27.688 -6.823 1.00 57.25 172 HIS A N 1
ATOM 1331 C CA . HIS A 1 172 ? -5.977 -26.861 -5.945 1.00 57.25 172 HIS A CA 1
ATOM 1332 C C . HIS A 1 172 ? -4.567 -26.792 -6.544 1.00 57.25 172 HIS A C 1
ATOM 1334 O O . HIS A 1 172 ? -3.660 -27.557 -6.205 1.00 57.25 172 HIS A O 1
ATOM 1340 N N . SER A 1 173 ? -4.392 -25.898 -7.516 1.00 67.56 173 SER A N 1
ATOM 1341 C CA . SER A 1 173 ? -3.119 -25.650 -8.172 1.00 67.56 173 SER A CA 1
ATOM 1342 C C . SER A 1 173 ? -2.162 -25.083 -7.134 1.00 67.56 173 SER A C 1
ATOM 1344 O O . SER A 1 173 ? -2.231 -23.911 -6.769 1.00 67.56 173 SER A O 1
ATOM 1346 N N . ARG A 1 174 ? -1.265 -25.930 -6.621 1.00 84.75 174 ARG A N 1
ATOM 1347 C CA . ARG A 1 174 ? -0.251 -25.533 -5.641 1.00 84.75 174 ARG A CA 1
ATOM 1348 C C . ARG A 1 174 ? 0.529 -24.318 -6.159 1.00 84.75 174 ARG A C 1
ATOM 1350 O O . ARG A 1 174 ? 1.161 -24.395 -7.215 1.00 84.75 174 ARG A O 1
ATOM 1357 N N . ARG A 1 175 ? 0.525 -23.210 -5.404 1.00 90.75 175 ARG A N 1
ATOM 1358 C CA . ARG A 1 175 ? 1.267 -21.987 -5.760 1.00 90.75 175 ARG A CA 1
ATOM 1359 C C . ARG A 1 175 ? 2.758 -22.303 -5.947 1.00 90.75 175 ARG A C 1
ATOM 1361 O O . ARG A 1 175 ? 3.367 -23.009 -5.140 1.00 90.75 175 ARG A O 1
ATOM 1368 N N . ARG A 1 176 ? 3.368 -21.775 -7.016 1.00 94.00 176 ARG A N 1
ATOM 1369 C CA . ARG A 1 176 ? 4.809 -21.951 -7.276 1.00 94.00 176 ARG A CA 1
ATOM 1370 C C . ARG A 1 176 ? 5.644 -21.280 -6.180 1.00 94.00 176 ARG A C 1
ATOM 1372 O O . ARG A 1 176 ? 5.346 -20.164 -5.773 1.00 94.00 176 ARG A O 1
ATOM 1379 N N . THR A 1 177 ? 6.739 -21.918 -5.774 1.00 92.44 177 THR A N 1
ATOM 1380 C CA . THR A 1 177 ? 7.672 -21.389 -4.756 1.00 92.44 177 THR A CA 1
ATOM 1381 C C . THR A 1 177 ? 8.965 -20.823 -5.344 1.00 92.44 177 THR A C 1
ATOM 1383 O O . THR A 1 177 ? 9.794 -20.276 -4.621 1.00 92.44 177 THR A O 1
ATOM 1386 N N . ARG A 1 178 ? 9.169 -20.957 -6.661 1.00 93.69 178 ARG A N 1
ATOM 1387 C CA . ARG A 1 178 ? 10.345 -20.442 -7.374 1.00 93.69 178 ARG A CA 1
ATOM 1388 C C . ARG A 1 178 ? 10.025 -20.104 -8.827 1.00 93.69 178 ARG A C 1
ATOM 1390 O O . ARG A 1 178 ? 9.095 -20.663 -9.410 1.00 93.69 178 ARG A O 1
ATOM 1397 N N . LEU A 1 179 ? 10.823 -19.212 -9.407 1.00 94.00 179 LEU A N 1
ATOM 1398 C CA . LEU A 1 179 ? 10.798 -18.910 -10.838 1.00 94.00 179 LEU A CA 1
ATOM 1399 C C . LEU A 1 179 ? 11.658 -19.914 -11.631 1.00 94.00 179 LEU A C 1
ATOM 1401 O O . LEU A 1 179 ? 12.556 -20.529 -11.051 1.00 94.00 179 LEU A O 1
ATOM 1405 N N . PRO A 1 180 ? 11.422 -20.071 -12.950 1.00 95.50 180 PRO A N 1
ATOM 1406 C CA . PRO A 1 180 ? 12.219 -20.963 -13.800 1.00 95.50 180 PRO A CA 1
ATOM 1407 C C . PRO A 1 180 ? 13.705 -20.589 -13.900 1.00 95.50 180 PRO A C 1
ATOM 1409 O O . PRO A 1 180 ? 14.535 -21.455 -14.161 1.00 95.50 180 PRO A O 1
ATOM 1412 N N . ALA A 1 181 ? 14.043 -19.313 -13.694 1.00 94.06 181 ALA A N 1
ATOM 1413 C CA . ALA A 1 181 ? 15.400 -18.792 -13.803 1.00 94.06 181 ALA A CA 1
ATOM 1414 C C . ALA A 1 181 ? 15.709 -17.786 -12.677 1.00 94.06 181 ALA A C 1
ATOM 1416 O O . ALA A 1 181 ? 14.792 -17.129 -12.171 1.00 94.06 181 ALA A O 1
ATOM 1417 N N . PRO A 1 182 ? 16.988 -17.652 -12.276 1.00 91.56 182 PRO A N 1
ATOM 1418 C CA . PRO A 1 182 ? 17.423 -16.598 -11.366 1.00 91.56 182 PRO A CA 1
ATOM 1419 C C . PRO A 1 182 ? 17.369 -15.213 -12.033 1.00 91.56 182 PRO A C 1
ATOM 1421 O O . PRO A 1 182 ? 17.332 -15.094 -13.257 1.00 91.56 182 PRO A O 1
ATOM 1424 N N . CYS A 1 183 ? 17.404 -14.159 -11.213 1.00 86.88 183 CYS A N 1
ATOM 1425 C CA . CYS A 1 183 ? 17.487 -12.774 -11.682 1.00 86.88 183 CYS A CA 1
ATOM 1426 C C . CYS A 1 183 ? 18.749 -12.559 -12.551 1.00 86.88 183 CYS A C 1
ATOM 1428 O O . CYS A 1 183 ? 19.822 -13.051 -12.177 1.00 86.88 183 CYS A O 1
ATOM 1430 N N . PRO A 1 184 ? 18.656 -11.850 -13.695 1.00 85.44 184 PRO A N 1
ATOM 1431 C CA . PRO A 1 184 ? 19.808 -11.592 -14.553 1.00 85.44 184 PRO A CA 1
ATOM 1432 C C . PRO A 1 184 ? 20.868 -10.729 -13.856 1.00 85.44 184 PRO A C 1
ATOM 1434 O O . PRO A 1 184 ? 20.565 -9.876 -13.024 1.00 85.44 184 PRO A O 1
ATOM 1437 N N . ASN A 1 185 ? 22.136 -10.905 -14.240 1.00 81.31 185 ASN A N 1
ATOM 1438 C CA . ASN A 1 185 ? 23.203 -10.022 -13.778 1.00 81.31 185 ASN A CA 1
ATOM 1439 C C . ASN A 1 185 ? 23.149 -8.682 -14.533 1.00 81.31 185 ASN A C 1
ATOM 1441 O O . ASN A 1 185 ? 23.416 -8.620 -15.732 1.00 81.31 185 ASN A O 1
ATOM 1445 N N . THR A 1 186 ? 22.838 -7.602 -13.818 1.00 76.12 186 THR A N 1
ATOM 1446 C CA . THR A 1 186 ? 22.691 -6.252 -14.383 1.00 76.12 186 THR A CA 1
ATOM 1447 C C . THR A 1 186 ? 23.965 -5.407 -14.303 1.00 76.12 186 THR A C 1
ATOM 1449 O O . THR A 1 186 ? 23.897 -4.201 -14.537 1.00 76.12 186 THR A O 1
ATOM 1452 N N . SER A 1 187 ? 25.128 -5.989 -13.974 1.00 73.44 187 SER A N 1
ATOM 1453 C CA . SER A 1 187 ? 26.399 -5.254 -13.807 1.00 73.44 187 SER A CA 1
ATOM 1454 C C . SER A 1 187 ? 26.811 -4.431 -15.031 1.00 73.44 187 SER A C 1
ATOM 1456 O O . SER A 1 187 ? 27.511 -3.432 -14.898 1.00 73.44 187 SER A O 1
ATOM 1458 N N . ASN A 1 188 ? 26.367 -4.843 -16.219 1.00 69.56 188 ASN A N 1
ATOM 1459 C CA . ASN A 1 188 ? 26.746 -4.225 -17.487 1.00 69.56 188 ASN A CA 1
ATOM 1460 C C . ASN A 1 188 ? 25.822 -3.060 -17.887 1.00 69.56 188 ASN A C 1
ATOM 1462 O O . ASN A 1 188 ? 26.106 -2.360 -18.856 1.00 69.56 188 ASN A O 1
ATOM 1466 N N . ILE A 1 189 ? 24.717 -2.837 -17.163 1.00 73.88 189 ILE A N 1
ATOM 1467 C CA . ILE A 1 189 ? 23.742 -1.787 -17.472 1.00 73.88 189 ILE A CA 1
ATOM 1468 C C . ILE A 1 189 ? 24.024 -0.565 -16.593 1.00 73.88 189 ILE A C 1
ATOM 1470 O O . ILE A 1 189 ? 23.758 -0.560 -15.391 1.00 73.88 189 ILE A O 1
ATOM 1474 N N . SER A 1 190 ? 24.537 0.506 -17.201 1.00 74.88 190 SER A N 1
ATOM 1475 C CA . SER A 1 190 ? 24.766 1.774 -16.501 1.00 74.88 190 SER A CA 1
ATOM 1476 C C . SER A 1 190 ? 23.462 2.558 -16.342 1.00 74.88 190 SER A C 1
ATOM 1478 O O . SER A 1 190 ? 23.025 3.265 -17.253 1.00 74.88 190 SER A O 1
ATOM 1480 N N . LEU A 1 191 ? 22.872 2.496 -15.144 1.00 74.81 191 LEU A N 1
ATOM 1481 C CA . LEU A 1 191 ? 21.763 3.375 -14.749 1.00 74.81 191 LEU A CA 1
ATOM 1482 C C . LEU A 1 191 ? 22.104 4.857 -14.892 1.00 74.81 191 LEU A C 1
ATOM 1484 O O . LEU A 1 191 ? 21.232 5.667 -15.195 1.00 74.81 191 LEU A O 1
ATOM 1488 N N . TRP A 1 192 ? 23.372 5.217 -14.689 1.00 73.69 192 TRP A N 1
ATOM 1489 C CA . TRP A 1 192 ? 23.812 6.598 -14.816 1.00 73.69 192 TRP A CA 1
ATOM 1490 C C . TRP A 1 192 ? 23.667 7.122 -16.238 1.00 73.69 192 TRP A C 1
ATOM 1492 O O . TRP A 1 192 ? 23.224 8.252 -16.408 1.00 73.69 192 TRP A O 1
ATOM 1502 N N . ASN A 1 193 ? 23.969 6.309 -17.252 1.00 77.12 193 ASN A N 1
ATOM 1503 C CA . ASN A 1 193 ? 23.809 6.727 -18.646 1.00 77.12 193 ASN A CA 1
ATOM 1504 C C . ASN A 1 193 ? 22.332 6.993 -18.968 1.00 77.12 193 ASN A C 1
ATOM 1506 O O . ASN A 1 193 ? 22.014 7.988 -19.614 1.00 77.12 193 ASN A O 1
ATOM 1510 N N . ILE A 1 194 ? 21.425 6.160 -18.448 1.00 77.44 194 ILE A N 1
ATOM 1511 C CA . ILE A 1 194 ? 19.978 6.330 -18.629 1.00 77.44 194 ILE A CA 1
ATOM 1512 C C . ILE A 1 194 ? 19.496 7.597 -17.916 1.00 77.44 194 ILE A C 1
ATOM 1514 O O . ILE A 1 194 ? 18.821 8.428 -18.517 1.00 77.44 194 ILE A O 1
ATOM 1518 N N . LEU A 1 195 ? 19.861 7.780 -16.646 1.00 75.06 195 LEU A N 1
ATOM 1519 C CA . LEU A 1 195 ? 19.387 8.907 -15.840 1.00 75.06 195 LEU A CA 1
ATOM 1520 C C . LEU A 1 195 ? 19.977 10.235 -16.304 1.00 75.06 195 LEU A C 1
ATOM 1522 O O . LEU A 1 195 ? 19.243 11.214 -16.394 1.00 75.06 195 LEU A O 1
ATOM 1526 N N . ARG A 1 196 ? 21.268 10.267 -16.660 1.00 73.88 196 ARG A N 1
ATOM 1527 C CA . ARG A 1 196 ? 21.940 11.456 -17.201 1.00 73.88 196 ARG A CA 1
ATOM 1528 C C . ARG A 1 196 ? 21.246 11.969 -18.459 1.00 73.88 196 ARG A C 1
ATOM 1530 O O . ARG A 1 196 ? 21.039 13.171 -18.580 1.00 73.88 196 ARG A O 1
ATOM 1537 N N . ASN A 1 197 ? 20.865 11.068 -19.361 1.00 71.75 197 ASN A N 1
ATOM 1538 C CA . ASN A 1 197 ? 20.201 11.428 -20.616 1.00 71.75 197 ASN A CA 1
ATOM 1539 C C . ASN A 1 197 ? 18.747 11.894 -20.419 1.00 71.75 197 ASN A C 1
ATOM 1541 O O . ASN A 1 197 ? 18.127 12.396 -21.356 1.00 71.75 197 ASN A O 1
ATOM 1545 N N . ASN A 1 198 ? 18.201 11.743 -19.209 1.00 69.50 198 ASN A N 1
ATOM 1546 C CA . ASN A 1 198 ? 16.811 12.049 -18.882 1.00 69.50 198 ASN A CA 1
ATOM 1547 C C . ASN A 1 198 ? 16.662 13.015 -17.690 1.00 69.50 198 ASN A C 1
ATOM 1549 O O . ASN A 1 198 ? 15.583 13.118 -17.107 1.00 69.50 198 ASN A O 1
ATOM 1553 N N . ILE A 1 199 ? 17.719 13.754 -17.330 1.00 68.38 199 ILE A N 1
ATOM 1554 C CA . ILE A 1 199 ? 17.645 14.803 -16.302 1.00 68.38 199 ILE A CA 1
ATOM 1555 C C . ILE A 1 199 ? 16.627 15.868 -16.735 1.00 68.38 199 ILE A C 1
ATOM 1557 O O . ILE A 1 199 ? 16.684 16.369 -17.854 1.00 68.38 199 ILE A O 1
ATOM 1561 N N . GLY A 1 200 ? 15.700 16.218 -15.839 1.00 64.69 200 GLY A N 1
ATOM 1562 C CA . GLY A 1 200 ? 14.658 17.223 -16.087 1.00 64.69 200 GLY A CA 1
ATOM 1563 C C . GLY A 1 200 ? 13.416 16.699 -16.817 1.00 64.69 200 GLY A C 1
ATOM 1564 O O . GLY A 1 200 ? 12.433 17.428 -16.909 1.00 64.69 200 GLY A O 1
ATOM 1565 N N . LYS A 1 201 ? 13.423 15.443 -17.286 1.00 69.00 201 LYS A N 1
ATOM 1566 C CA . LYS A 1 201 ? 12.244 14.778 -17.858 1.00 69.00 201 LYS A CA 1
ATOM 1567 C C . LYS A 1 201 ? 11.443 14.050 -16.778 1.00 69.00 201 LYS A C 1
ATOM 1569 O O . LYS A 1 201 ? 11.976 13.672 -15.733 1.00 69.00 201 LYS A O 1
ATOM 1574 N N . ASP A 1 202 ? 10.165 13.809 -17.056 1.00 65.44 202 ASP A N 1
ATOM 1575 C CA . ASP A 1 202 ? 9.354 12.890 -16.259 1.00 65.44 202 ASP A CA 1
ATOM 1576 C C . ASP A 1 202 ? 9.894 11.460 -16.426 1.00 65.44 202 ASP A C 1
ATOM 1578 O O . ASP A 1 202 ? 9.845 10.885 -17.516 1.00 65.44 202 ASP A O 1
ATOM 1582 N N . LEU A 1 203 ? 10.421 10.884 -15.339 1.00 64.94 203 LEU A N 1
ATOM 1583 C CA . LEU A 1 203 ? 11.005 9.541 -15.347 1.00 64.94 203 LEU A CA 1
ATOM 1584 C C . LEU A 1 203 ? 9.996 8.443 -15.713 1.00 64.94 203 LEU A C 1
ATOM 1586 O O . LEU A 1 203 ? 10.418 7.356 -16.110 1.00 64.94 203 LEU A O 1
ATOM 1590 N N . SER A 1 204 ? 8.688 8.698 -15.599 1.00 63.34 204 SER A N 1
ATOM 1591 C CA . SER A 1 204 ? 7.660 7.745 -16.043 1.00 63.34 204 SER A CA 1
ATOM 1592 C C . SER A 1 204 ? 7.731 7.466 -17.550 1.00 63.34 204 SER A C 1
ATOM 1594 O O . SER A 1 204 ? 7.445 6.348 -17.972 1.00 63.34 204 SER A O 1
ATOM 1596 N N . LYS A 1 205 ? 8.204 8.436 -18.345 1.00 64.94 205 LYS A N 1
ATOM 1597 C CA . LYS A 1 205 ? 8.367 8.333 -19.805 1.00 64.94 205 LYS A CA 1
ATOM 1598 C C . LYS A 1 205 ? 9.727 7.769 -20.234 1.00 64.94 205 LYS A C 1
ATOM 1600 O O . LYS A 1 205 ? 10.008 7.668 -21.424 1.00 64.94 205 LYS A O 1
ATOM 1605 N N . VAL A 1 206 ? 10.596 7.416 -19.284 1.00 67.62 206 VAL A N 1
ATOM 1606 C CA . VAL A 1 206 ? 11.932 6.887 -19.581 1.00 67.62 206 VAL A CA 1
ATOM 1607 C C . VAL A 1 206 ? 11.866 5.369 -19.730 1.00 67.62 206 VAL A C 1
ATOM 1609 O O . VAL A 1 206 ? 11.615 4.635 -18.764 1.00 67.62 206 VAL A O 1
ATOM 1612 N N . SER A 1 207 ? 12.136 4.895 -20.948 1.00 66.31 207 SER A N 1
ATOM 1613 C CA . SER A 1 207 ? 12.291 3.474 -21.256 1.00 66.31 207 SER A CA 1
ATOM 1614 C C . SER A 1 207 ? 13.486 2.906 -20.493 1.00 66.31 207 SER A C 1
ATOM 1616 O O . SER A 1 207 ? 14.614 3.391 -20.616 1.00 66.31 207 SER A O 1
ATOM 1618 N N . MET A 1 208 ? 13.241 1.867 -19.701 1.00 73.38 208 MET A N 1
ATOM 1619 C CA . MET A 1 208 ? 14.275 1.178 -18.937 1.00 73.38 208 MET A CA 1
ATOM 1620 C C . MET A 1 208 ? 14.591 -0.153 -19.616 1.00 73.38 208 MET A C 1
ATOM 1622 O O . MET A 1 208 ? 13.658 -0.840 -20.029 1.00 73.38 208 MET A O 1
ATOM 1626 N N . PRO A 1 209 ? 15.872 -0.541 -19.731 1.00 82.25 209 PRO A N 1
ATOM 1627 C CA . PRO A 1 209 ? 16.240 -1.879 -20.166 1.00 82.25 209 PRO A CA 1
ATOM 1628 C C . PRO A 1 209 ? 15.540 -2.942 -19.323 1.00 82.25 209 PRO A C 1
ATOM 1630 O O . PRO A 1 209 ? 15.571 -2.870 -18.095 1.00 82.25 209 PRO A O 1
ATOM 1633 N N . VAL A 1 210 ? 14.987 -3.960 -19.983 1.00 87.06 210 VAL A N 1
ATOM 1634 C CA . VAL A 1 210 ? 14.191 -5.023 -19.347 1.00 87.06 210 VAL A CA 1
ATOM 1635 C C . VAL A 1 210 ? 14.916 -5.723 -18.193 1.00 87.06 210 VAL A C 1
ATOM 1637 O O . VAL A 1 210 ? 14.289 -6.104 -17.215 1.00 87.06 210 VAL A O 1
ATOM 1640 N N . GLY A 1 211 ? 16.248 -5.831 -18.252 1.00 82.94 211 GLY A N 1
ATOM 1641 C CA . GLY A 1 211 ? 17.043 -6.433 -17.178 1.00 82.94 211 GLY A CA 1
ATOM 1642 C C . GLY A 1 211 ? 16.999 -5.667 -15.851 1.00 82.94 211 GLY A C 1
ATOM 1643 O O . GLY A 1 211 ? 17.342 -6.240 -14.826 1.00 82.94 211 GLY A O 1
ATOM 1644 N N . LEU A 1 212 ? 16.593 -4.393 -15.850 1.00 81.25 212 LEU A N 1
ATOM 1645 C CA . LEU A 1 212 ? 16.417 -3.587 -14.635 1.00 81.25 212 LEU A CA 1
ATOM 1646 C C . LEU A 1 212 ? 14.997 -3.669 -14.060 1.00 81.25 212 LEU A C 1
ATOM 1648 O O . LEU A 1 212 ? 14.750 -3.136 -12.973 1.00 81.25 212 LEU A O 1
ATOM 1652 N N . ASN A 1 213 ? 14.075 -4.304 -14.782 1.00 87.75 213 ASN A N 1
ATOM 1653 C CA . ASN A 1 213 ? 12.726 -4.527 -14.306 1.00 87.75 213 ASN A CA 1
ATOM 1654 C C . ASN A 1 213 ? 12.663 -5.805 -13.463 1.00 87.75 213 ASN A C 1
ATOM 1656 O O . ASN A 1 213 ? 13.367 -6.781 -13.721 1.00 87.75 213 ASN A O 1
ATOM 1660 N N . GLU A 1 214 ? 11.775 -5.820 -12.476 1.00 90.50 214 GLU A N 1
ATOM 1661 C CA . GLU A 1 214 ? 11.315 -7.083 -11.893 1.00 90.50 214 GLU A CA 1
ATOM 1662 C C . GLU A 1 214 ? 10.177 -7.666 -12.739 1.00 90.50 214 GLU A C 1
ATOM 1664 O O . GLU A 1 214 ? 9.460 -6.901 -13.382 1.00 90.50 214 GLU A O 1
ATOM 1669 N N . PRO A 1 215 ? 9.970 -8.995 -12.741 1.00 94.56 215 PRO A N 1
ATOM 1670 C CA . PRO A 1 215 ? 8.933 -9.650 -13.540 1.00 94.56 215 PRO A CA 1
ATOM 1671 C C . PRO A 1 215 ? 7.533 -9.498 -12.916 1.00 94.56 215 PRO A C 1
ATOM 1673 O O . PRO A 1 215 ? 6.804 -10.479 -12.786 1.00 94.56 215 PRO A O 1
ATOM 1676 N N . LEU A 1 216 ? 7.195 -8.281 -12.485 1.00 95.94 216 LEU A N 1
ATOM 1677 C CA . LEU A 1 216 ? 5.892 -7.878 -11.970 1.00 95.94 216 LEU A CA 1
ATOM 1678 C C . LEU A 1 216 ? 5.541 -6.487 -12.503 1.00 95.94 216 LEU A C 1
ATOM 1680 O O . LEU A 1 216 ? 6.427 -5.642 -12.646 1.00 95.94 216 LEU A O 1
ATOM 1684 N N . ASN A 1 217 ? 4.266 -6.235 -12.778 1.00 95.06 217 ASN A N 1
ATOM 1685 C CA . ASN A 1 217 ? 3.761 -4.919 -13.172 1.00 95.06 217 ASN A CA 1
ATOM 1686 C C . ASN A 1 217 ? 3.181 -4.145 -11.966 1.00 95.06 217 ASN A C 1
ATOM 1688 O O . ASN A 1 217 ? 3.065 -4.675 -10.858 1.00 95.06 217 ASN A O 1
ATOM 1692 N N . THR A 1 218 ? 2.813 -2.877 -12.161 1.00 95.19 218 THR A N 1
ATOM 1693 C CA . THR A 1 218 ? 2.190 -2.054 -11.103 1.00 95.19 218 THR A CA 1
ATOM 1694 C C . THR A 1 218 ? 0.863 -2.635 -10.593 1.00 95.19 218 THR A C 1
ATOM 1696 O O . THR A 1 218 ? 0.576 -2.534 -9.403 1.00 95.19 218 THR A O 1
ATOM 1699 N N . LEU A 1 219 ? 0.072 -3.282 -11.453 1.00 98.31 219 LEU A N 1
ATOM 1700 C CA . LEU A 1 219 ? -1.211 -3.895 -11.082 1.00 98.31 219 LEU A CA 1
ATOM 1701 C C . LEU A 1 219 ? -1.032 -5.031 -10.067 1.00 98.31 219 LEU A C 1
ATOM 1703 O O . LEU A 1 219 ? -1.773 -5.132 -9.090 1.00 98.31 219 LEU A O 1
ATOM 1707 N N . GLN A 1 220 ? 0.009 -5.838 -10.260 1.00 98.19 220 GLN A N 1
ATOM 1708 C CA . GLN A 1 220 ? 0.437 -6.881 -9.338 1.00 98.19 220 GLN A CA 1
ATOM 1709 C C . GLN A 1 220 ? 0.985 -6.281 -8.046 1.00 98.19 220 GLN A C 1
ATOM 1711 O O . GLN A 1 220 ? 0.655 -6.779 -6.975 1.00 98.19 220 GLN A O 1
ATOM 1716 N N . LYS A 1 221 ? 1.748 -5.178 -8.115 1.00 96.00 221 LYS A N 1
ATOM 1717 C CA . LYS A 1 221 ? 2.206 -4.457 -6.913 1.00 96.00 221 LYS A CA 1
ATOM 1718 C C . LYS A 1 221 ? 1.060 -3.997 -6.023 1.00 96.00 221 LYS A C 1
ATOM 1720 O O . LYS A 1 221 ? 1.185 -4.102 -4.810 1.00 96.00 221 LYS A O 1
ATOM 1725 N N . LEU A 1 222 ? -0.043 -3.530 -6.608 1.00 97.75 222 LEU A N 1
ATOM 1726 C CA . LEU A 1 222 ? -1.243 -3.172 -5.848 1.00 97.75 222 LEU A CA 1
ATOM 1727 C C . LEU A 1 222 ? -1.848 -4.379 -5.123 1.00 97.75 222 LEU A C 1
ATOM 1729 O O . LEU A 1 222 ? -2.283 -4.247 -3.984 1.00 97.75 222 LEU A O 1
ATOM 1733 N N . CYS A 1 223 ? -1.842 -5.556 -5.752 1.00 98.44 223 CYS A N 1
ATOM 1734 C CA . CYS A 1 223 ? -2.304 -6.792 -5.122 1.00 98.44 223 CYS A CA 1
ATOM 1735 C C . CYS A 1 223 ? -1.400 -7.234 -3.961 1.00 98.44 223 CYS A C 1
ATOM 1737 O O . CYS A 1 223 ? -1.888 -7.819 -2.997 1.00 98.44 223 CYS A O 1
ATOM 1739 N N . GLU A 1 224 ? -0.094 -6.954 -4.020 1.00 97.56 224 GLU A N 1
ATOM 1740 C CA . GLU A 1 224 ? 0.841 -7.296 -2.938 1.00 97.56 224 GLU A CA 1
ATOM 1741 C C . GLU A 1 224 ? 0.542 -6.551 -1.625 1.00 97.56 224 GLU A C 1
ATOM 1743 O O . GLU A 1 224 ? 0.957 -6.998 -0.561 1.00 97.56 224 GLU A O 1
ATOM 1748 N N . GLU A 1 225 ? -0.222 -5.457 -1.657 1.00 98.00 225 GLU A N 1
ATOM 1749 C CA . GLU A 1 225 ? -0.659 -4.762 -0.436 1.00 98.00 225 GLU A CA 1
ATOM 1750 C C . GLU A 1 225 ? -1.634 -5.602 0.404 1.00 98.00 225 GLU A C 1
ATOM 1752 O O . GLU A 1 225 ? -1.769 -5.372 1.604 1.00 98.00 225 GLU A O 1
ATOM 1757 N N . LEU A 1 226 ? -2.251 -6.623 -0.199 1.00 98.50 226 LEU A N 1
ATOM 1758 C CA . LEU A 1 226 ? -3.086 -7.619 0.474 1.00 98.50 226 LEU A CA 1
ATOM 1759 C C . LEU A 1 226 ? -2.279 -8.836 0.966 1.00 98.50 226 LEU A C 1
ATOM 1761 O O . LEU A 1 226 ? -2.858 -9.859 1.330 1.00 98.50 226 LEU A O 1
ATOM 1765 N N . GLU A 1 227 ? -0.940 -8.760 1.015 1.00 97.62 227 GLU A N 1
ATOM 1766 C CA . GLU A 1 227 ? -0.111 -9.825 1.601 1.00 97.62 227 GLU A CA 1
ATOM 1767 C C . GLU A 1 227 ? -0.505 -10.122 3.057 1.00 97.62 227 GLU A C 1
ATOM 1769 O O . GLU A 1 227 ? -0.480 -11.283 3.451 1.00 97.62 227 GLU A O 1
ATOM 1774 N N . TYR A 1 228 ? -0.929 -9.113 3.819 1.00 98.31 228 TYR A N 1
ATOM 1775 C CA . TYR A 1 228 ? -1.324 -9.251 5.225 1.00 98.31 228 TYR A CA 1
ATOM 1776 C C . TYR A 1 228 ? -2.818 -8.948 5.445 1.00 98.31 228 TYR A C 1
ATOM 1778 O O . TYR A 1 228 ? -3.194 -8.284 6.419 1.00 98.31 228 TYR A O 1
ATOM 1786 N N . SER A 1 229 ? -3.682 -9.377 4.514 1.00 98.50 229 SER A N 1
ATOM 1787 C CA . SER A 1 229 ? -5.136 -9.145 4.564 1.00 98.50 229 SER A CA 1
ATOM 1788 C C . SER A 1 229 ? -5.804 -9.717 5.819 1.00 98.50 229 SER A C 1
ATOM 1790 O O . SER A 1 229 ? -6.809 -9.173 6.268 1.00 98.50 229 SER A O 1
ATOM 1792 N N . GLU A 1 230 ? -5.206 -10.720 6.469 1.00 98.06 230 GLU A N 1
ATOM 1793 C CA . GLU A 1 230 ? -5.700 -11.301 7.722 1.00 98.06 230 GLU A CA 1
ATOM 1794 C C . GLU A 1 230 ? -5.765 -10.292 8.885 1.00 98.06 230 GLU A C 1
ATOM 1796 O O . GLU A 1 230 ? -6.437 -10.521 9.895 1.00 98.06 230 GLU A O 1
ATOM 1801 N N . LEU A 1 231 ? -5.065 -9.156 8.777 1.00 98.69 231 LEU A N 1
ATOM 1802 C CA . LEU A 1 231 ? -5.213 -8.037 9.709 1.00 98.69 231 LEU A CA 1
ATOM 1803 C C . LEU A 1 231 ? -6.595 -7.381 9.591 1.00 98.69 231 LEU A C 1
ATOM 1805 O O . LEU A 1 231 ? -7.154 -6.971 10.611 1.00 98.69 231 LEU A O 1
ATOM 1809 N N . LEU A 1 232 ? -7.151 -7.303 8.379 1.00 98.75 232 LEU A N 1
ATOM 1810 C CA . LEU A 1 232 ? -8.503 -6.800 8.136 1.00 98.75 232 LEU A CA 1
ATOM 1811 C C . LEU A 1 232 ? -9.552 -7.793 8.632 1.00 98.75 232 LEU A C 1
ATOM 1813 O O . LEU A 1 232 ? -10.504 -7.372 9.286 1.00 98.75 232 LEU A O 1
ATOM 1817 N N . ASP A 1 233 ? -9.330 -9.095 8.431 1.00 98.12 233 ASP A N 1
ATOM 1818 C CA . ASP A 1 233 ? -10.194 -10.135 9.000 1.00 98.12 233 ASP A CA 1
ATOM 1819 C C . ASP A 1 233 ? -10.259 -10.020 10.524 1.00 98.12 233 ASP A C 1
ATOM 1821 O O . ASP A 1 233 ? -11.339 -9.951 11.105 1.00 98.12 233 ASP A O 1
ATOM 1825 N N . LYS A 1 234 ? -9.106 -9.896 11.196 1.00 98.12 234 LYS A N 1
ATOM 1826 C CA . LYS A 1 234 ? -9.066 -9.664 12.650 1.00 98.12 234 LYS A CA 1
ATOM 1827 C C . LYS A 1 234 ? -9.816 -8.393 13.044 1.00 98.12 234 LYS A C 1
ATOM 1829 O O . LYS A 1 234 ? -10.571 -8.416 14.014 1.00 98.12 234 LYS A O 1
ATOM 1834 N N . ALA A 1 235 ? -9.631 -7.297 12.306 1.00 98.50 235 ALA A N 1
ATOM 1835 C CA . ALA A 1 235 ? -10.331 -6.043 12.568 1.00 98.50 235 ALA A CA 1
ATOM 1836 C C . ALA A 1 235 ? -11.858 -6.199 12.452 1.00 98.50 235 ALA A C 1
ATOM 1838 O O . ALA A 1 235 ? -12.585 -5.665 13.291 1.00 98.50 235 ALA A O 1
ATOM 1839 N N . ALA A 1 236 ? -12.346 -6.967 11.475 1.00 98.25 236 ALA A N 1
ATOM 1840 C CA . ALA A 1 236 ? -13.773 -7.178 11.225 1.00 98.25 236 ALA A CA 1
ATOM 1841 C C . ALA A 1 236 ? -14.521 -7.861 12.386 1.00 98.25 236 ALA A C 1
ATOM 1843 O O . ALA A 1 236 ? -15.736 -7.706 12.497 1.00 98.25 236 ALA A O 1
ATOM 1844 N N . PHE A 1 237 ? -13.815 -8.550 13.291 1.00 97.62 237 PHE A N 1
ATOM 1845 C CA . PHE A 1 237 ? -14.407 -9.218 14.460 1.00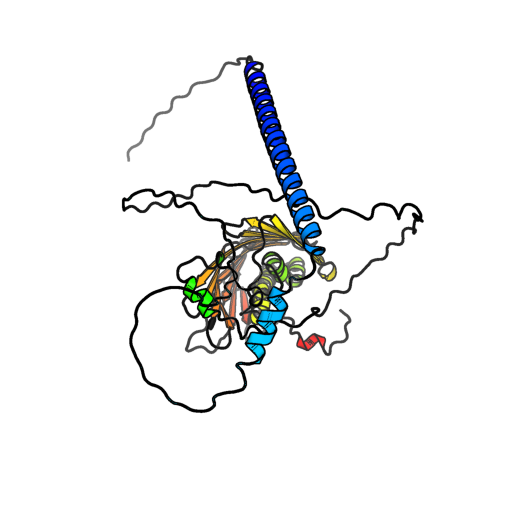 97.62 237 PHE A CA 1
ATOM 1846 C C . PHE A 1 237 ? -14.188 -8.486 15.794 1.00 97.62 237 PHE A C 1
ATOM 1848 O O . PHE A 1 237 ? -14.609 -8.984 16.839 1.00 97.62 237 PHE A O 1
ATOM 1855 N N . ILE A 1 238 ? -13.557 -7.307 15.801 1.00 98.00 238 ILE A N 1
ATOM 1856 C CA . ILE A 1 238 ? -13.246 -6.565 17.033 1.00 98.00 238 ILE A CA 1
ATOM 1857 C C . ILE A 1 238 ? -14.323 -5.500 17.318 1.00 98.00 238 ILE A C 1
ATOM 1859 O O . ILE A 1 238 ? -14.444 -4.526 16.574 1.00 98.00 238 ILE A O 1
ATOM 1863 N N . PRO A 1 239 ? -15.081 -5.591 18.430 1.00 97.62 239 PRO A N 1
ATOM 1864 C CA . PRO A 1 239 ? -16.142 -4.622 18.727 1.00 97.62 239 PRO A CA 1
ATOM 1865 C C . PRO A 1 239 ? -15.635 -3.207 19.036 1.00 97.62 239 PRO A C 1
ATOM 1867 O O . PRO A 1 239 ? -16.329 -2.227 18.768 1.00 97.62 239 PRO A O 1
ATOM 1870 N N . ASN A 1 240 ? -14.436 -3.090 19.610 1.00 97.56 240 ASN A N 1
ATOM 1871 C CA . ASN A 1 240 ? -13.861 -1.818 20.036 1.00 97.56 240 ASN A CA 1
ATOM 1872 C C . ASN A 1 240 ? -13.249 -1.051 18.838 1.00 97.56 240 ASN A C 1
ATOM 1874 O O . ASN A 1 240 ? -12.249 -1.518 18.286 1.00 97.56 240 ASN A O 1
ATOM 1878 N N . PRO A 1 241 ? -13.768 0.137 18.456 1.00 97.75 241 PRO A N 1
ATOM 1879 C CA . PRO A 1 241 ? -13.272 0.883 17.294 1.00 97.75 241 PRO A CA 1
ATOM 1880 C C . PRO A 1 241 ? -11.806 1.321 17.436 1.00 97.75 241 PRO A C 1
ATOM 1882 O O . PRO A 1 241 ? -11.080 1.370 16.444 1.00 97.75 241 PRO A O 1
ATOM 1885 N N . PHE A 1 242 ? -11.333 1.567 18.664 1.00 97.94 242 PHE A N 1
ATOM 1886 C CA . PHE A 1 242 ? -9.934 1.923 18.919 1.00 97.94 242 PHE A CA 1
ATOM 1887 C C . PHE A 1 242 ? -8.979 0.760 18.631 1.00 97.94 242 PHE A C 1
ATOM 1889 O O . PHE A 1 242 ? -7.889 0.973 18.104 1.00 97.94 242 PHE A O 1
ATOM 1896 N N . GLU A 1 243 ? -9.392 -0.468 18.948 1.00 97.62 243 GLU A N 1
ATOM 1897 C CA . GLU A 1 243 ? -8.614 -1.674 18.655 1.00 97.62 243 GLU A CA 1
ATOM 1898 C C . GLU A 1 243 ? -8.702 -2.044 17.172 1.00 97.62 243 GLU A C 1
ATOM 1900 O O . GLU A 1 243 ? -7.682 -2.397 16.585 1.00 97.62 243 GLU A O 1
ATOM 1905 N N . ARG A 1 244 ? -9.864 -1.874 16.522 1.00 98.38 244 ARG A N 1
ATOM 1906 C CA . ARG A 1 244 ? -9.966 -2.016 15.056 1.00 98.38 244 ARG A CA 1
ATOM 1907 C C . ARG A 1 244 ? -9.002 -1.088 14.331 1.00 98.38 244 ARG A C 1
ATOM 1909 O O . ARG A 1 244 ? -8.261 -1.534 13.458 1.00 98.38 244 ARG A O 1
ATOM 1916 N N . MET A 1 245 ? -8.945 0.178 14.749 1.00 98.62 245 MET A N 1
ATOM 1917 C CA . MET A 1 245 ? -8.023 1.169 14.193 1.00 98.62 245 MET A CA 1
ATOM 1918 C C . MET A 1 245 ? -6.556 0.725 14.299 1.00 98.62 245 MET A C 1
ATOM 1920 O O . MET A 1 245 ? -5.782 0.982 13.383 1.00 98.62 245 MET A O 1
ATOM 1924 N N . VAL A 1 246 ? -6.163 0.025 15.371 1.00 98.62 246 VAL A N 1
ATOM 1925 C CA . VAL A 1 246 ? -4.804 -0.533 15.515 1.00 98.62 246 VAL A CA 1
ATOM 1926 C C . VAL A 1 246 ? -4.493 -1.562 14.422 1.00 98.62 246 VAL A C 1
ATOM 1928 O O . VAL A 1 246 ? -3.397 -1.533 13.861 1.00 98.62 246 VAL A O 1
ATOM 1931 N N . TYR A 1 247 ? -5.439 -2.441 14.085 1.00 98.75 247 TYR A N 1
ATOM 1932 C CA . TYR A 1 247 ? -5.250 -3.442 13.029 1.00 98.75 247 TYR A CA 1
ATOM 1933 C C . TYR A 1 247 ? -5.259 -2.829 11.626 1.00 98.75 247 TYR A C 1
ATOM 1935 O O . TYR A 1 247 ? -4.394 -3.168 10.821 1.00 98.75 247 TYR A O 1
ATOM 1943 N N . VAL A 1 248 ? -6.151 -1.871 11.354 1.00 98.81 248 VAL A N 1
ATOM 1944 C CA . VAL A 1 248 ? -6.151 -1.117 10.084 1.00 98.81 248 VAL A CA 1
ATOM 1945 C C . VAL A 1 248 ? -4.842 -0.335 9.918 1.00 98.81 248 VAL A C 1
ATOM 1947 O O . VAL A 1 248 ? -4.248 -0.319 8.842 1.00 98.81 248 VAL A O 1
ATOM 1950 N N . ALA A 1 249 ? -4.330 0.252 11.002 1.00 98.75 249 ALA A N 1
ATOM 1951 C CA . ALA A 1 249 ? -3.040 0.930 11.023 1.00 98.75 249 ALA A CA 1
ATOM 1952 C C . ALA A 1 249 ? -1.864 -0.018 10.756 1.00 98.75 249 ALA A C 1
ATOM 1954 O O . ALA A 1 249 ? -0.958 0.322 9.993 1.00 98.75 249 ALA A O 1
ATOM 1955 N N . ALA A 1 250 ? -1.884 -1.218 11.340 1.00 98.69 250 ALA A N 1
ATOM 1956 C CA . ALA A 1 250 ? -0.891 -2.244 11.044 1.00 98.69 250 ALA A CA 1
ATOM 1957 C C . ALA A 1 250 ? -0.957 -2.706 9.580 1.00 98.69 250 ALA A C 1
ATOM 1959 O O . ALA A 1 250 ? 0.086 -2.809 8.935 1.00 98.69 250 ALA A O 1
ATOM 1960 N N . PHE A 1 251 ? -2.164 -2.903 9.039 1.00 98.81 251 PHE A N 1
ATOM 1961 C CA . PHE A 1 251 ? -2.381 -3.257 7.636 1.00 98.81 251 PHE A CA 1
ATOM 1962 C C . PHE A 1 251 ? -1.802 -2.192 6.695 1.00 98.81 251 PHE A C 1
ATOM 1964 O O . PHE A 1 251 ? -0.992 -2.515 5.826 1.00 98.81 251 PHE A O 1
ATOM 1971 N N . ALA A 1 252 ? -2.101 -0.912 6.937 1.00 98.69 252 ALA A N 1
ATOM 1972 C CA . ALA A 1 252 ? -1.584 0.198 6.137 1.00 98.69 252 ALA A CA 1
ATOM 1973 C C . ALA A 1 252 ? -0.044 0.265 6.110 1.00 98.69 252 ALA A C 1
ATOM 1975 O O . ALA A 1 252 ? 0.544 0.599 5.082 1.00 98.69 252 ALA A O 1
ATOM 1976 N N . VAL A 1 253 ? 0.630 -0.058 7.220 1.00 98.56 253 VAL A N 1
ATOM 1977 C CA . VAL A 1 253 ? 2.103 -0.107 7.275 1.00 98.56 253 VAL A CA 1
ATOM 1978 C C . VAL A 1 253 ? 2.652 -1.364 6.594 1.00 98.56 253 VAL A C 1
ATOM 1980 O O . VAL A 1 253 ? 3.690 -1.285 5.937 1.00 98.56 253 VAL A O 1
ATOM 1983 N N . SER A 1 254 ? 1.964 -2.503 6.710 1.00 98.19 254 SER A N 1
ATOM 1984 C CA . SER A 1 254 ? 2.409 -3.782 6.139 1.00 98.19 254 SER A CA 1
ATOM 1985 C C . SER A 1 254 ? 2.594 -3.735 4.615 1.00 98.19 254 SER A C 1
ATOM 1987 O O . SER A 1 254 ? 3.515 -4.363 4.095 1.00 98.19 254 SER A O 1
ATOM 1989 N N . ALA A 1 255 ? 1.824 -2.888 3.919 1.00 97.56 255 ALA A N 1
ATOM 1990 C CA . ALA A 1 255 ? 1.938 -2.640 2.479 1.00 97.56 255 ALA A CA 1
ATOM 1991 C C . ALA A 1 255 ? 3.337 -2.157 2.034 1.00 97.56 255 ALA A C 1
ATOM 1993 O O . ALA A 1 255 ? 3.708 -2.295 0.870 1.00 97.56 255 ALA A O 1
ATOM 1994 N N . TYR A 1 256 ? 4.143 -1.609 2.951 1.00 96.81 256 TYR A N 1
ATOM 1995 C CA . TYR A 1 256 ? 5.499 -1.132 2.663 1.00 96.81 256 TYR A CA 1
ATOM 1996 C C . TYR A 1 256 ? 6.578 -2.196 2.903 1.00 96.81 256 TYR A C 1
ATOM 1998 O O . TYR A 1 256 ? 7.707 -2.015 2.454 1.00 96.81 256 TYR A O 1
ATOM 2006 N N . ALA A 1 257 ? 6.279 -3.306 3.583 1.00 96.00 257 ALA A N 1
ATOM 2007 C CA . ALA A 1 257 ? 7.294 -4.248 4.062 1.00 96.00 257 ALA A CA 1
ATOM 2008 C C . ALA A 1 257 ? 8.096 -4.896 2.922 1.00 96.00 257 ALA A C 1
ATOM 2010 O O . ALA A 1 257 ? 9.329 -4.948 2.951 1.00 96.00 257 ALA A O 1
ATOM 2011 N N . SER A 1 258 ? 7.399 -5.328 1.871 1.00 93.38 258 SER A N 1
ATOM 2012 C CA . SER A 1 258 ? 7.989 -6.026 0.725 1.00 93.38 258 SER A CA 1
ATOM 2013 C C . SER A 1 258 ? 8.919 -5.141 -0.124 1.00 93.38 258 SER A C 1
ATOM 2015 O O . SER A 1 258 ? 9.724 -5.652 -0.913 1.00 93.38 258 SER A O 1
ATOM 2017 N N . SER A 1 259 ? 8.846 -3.813 0.033 1.00 93.44 259 SER A N 1
ATOM 2018 C CA . SER A 1 259 ? 9.715 -2.866 -0.672 1.00 93.44 259 SER A CA 1
ATOM 2019 C C . SER A 1 259 ? 11.169 -2.946 -0.184 1.00 93.44 259 SER A C 1
ATOM 2021 O O . SER A 1 259 ? 12.094 -2.701 -0.964 1.00 93.44 259 SER A O 1
ATOM 2023 N N . TYR A 1 260 ? 11.384 -3.352 1.076 1.00 93.00 260 TYR A N 1
ATOM 2024 C CA . TYR A 1 260 ? 12.703 -3.422 1.707 1.00 93.00 260 TYR A CA 1
ATOM 2025 C C . TYR A 1 260 ? 13.669 -4.295 0.903 1.00 93.00 260 TYR A C 1
ATOM 2027 O O . TYR A 1 260 ? 14.802 -3.906 0.621 1.00 93.00 260 TYR A O 1
ATOM 2035 N N . TYR A 1 261 ? 13.188 -5.456 0.459 1.00 88.94 261 TYR A N 1
ATOM 2036 C CA . TYR A 1 261 ? 13.977 -6.434 -0.290 1.00 88.94 261 TYR A CA 1
ATOM 2037 C C . TYR A 1 261 ? 14.060 -6.130 -1.792 1.00 88.94 261 TYR A C 1
ATOM 2039 O O . TYR A 1 261 ? 14.789 -6.806 -2.517 1.00 88.94 261 TYR A O 1
ATOM 2047 N N . ARG A 1 262 ? 13.315 -5.125 -2.272 1.00 88.19 262 ARG A N 1
ATOM 2048 C CA . ARG A 1 262 ? 13.140 -4.810 -3.701 1.00 88.19 262 ARG A CA 1
ATOM 2049 C C . ARG A 1 262 ? 13.406 -3.340 -4.029 1.00 88.19 262 ARG A C 1
ATOM 2051 O O . ARG A 1 262 ? 13.012 -2.860 -5.084 1.00 88.19 262 ARG A O 1
ATOM 2058 N N . ALA A 1 263 ? 14.167 -2.647 -3.178 1.00 81.44 263 ALA A N 1
ATOM 2059 C CA . ALA A 1 263 ? 14.532 -1.234 -3.323 1.00 81.44 263 ALA A CA 1
ATOM 2060 C C . ALA A 1 263 ? 15.183 -0.863 -4.674 1.00 81.44 263 ALA A C 1
ATOM 2062 O O . ALA A 1 263 ? 15.271 0.311 -5.009 1.00 81.44 263 ALA A O 1
ATOM 2063 N N . GLY A 1 264 ? 15.690 -1.832 -5.440 1.00 70.56 264 GLY A N 1
ATOM 2064 C CA . GLY A 1 264 ? 16.314 -1.609 -6.745 1.00 70.56 264 GLY A CA 1
ATOM 2065 C C . GLY A 1 264 ? 15.469 -2.002 -7.955 1.00 70.56 264 GLY A C 1
ATOM 2066 O O . GLY A 1 264 ? 15.960 -1.821 -9.069 1.00 70.56 264 GLY A O 1
ATOM 2067 N N . SER A 1 265 ? 14.270 -2.541 -7.744 1.00 80.44 265 SER A N 1
ATOM 2068 C CA . SER A 1 265 ? 13.440 -3.140 -8.785 1.00 80.44 265 SER A CA 1
ATOM 2069 C C . SER A 1 265 ? 12.416 -2.145 -9.319 1.00 80.44 265 SER A C 1
ATOM 2071 O O . SER A 1 265 ? 11.699 -1.513 -8.546 1.00 80.44 265 SER A O 1
ATOM 2073 N N . LYS A 1 266 ? 12.339 -2.006 -10.646 1.00 85.06 266 LYS A N 1
ATOM 2074 C CA . LYS A 1 266 ? 11.268 -1.252 -11.305 1.00 85.06 266 LYS A CA 1
ATOM 2075 C C . LYS A 1 266 ? 10.187 -2.239 -11.769 1.00 85.06 266 LYS A C 1
ATOM 2077 O O . LYS A 1 266 ? 10.523 -3.118 -12.563 1.00 85.06 266 LYS A O 1
ATOM 2082 N N . PRO A 1 267 ? 8.921 -2.113 -11.346 1.00 91.00 267 PRO A N 1
ATOM 2083 C CA . PRO A 1 267 ? 7.856 -2.901 -11.946 1.00 91.00 267 PRO A CA 1
ATOM 2084 C C . PRO A 1 267 ? 7.634 -2.481 -13.404 1.00 91.00 267 PRO A C 1
ATOM 2086 O O . PRO A 1 267 ? 7.926 -1.347 -13.803 1.00 91.00 267 PRO A O 1
ATOM 2089 N N . PHE A 1 268 ? 7.098 -3.388 -14.213 1.00 91.88 268 PHE A N 1
ATOM 2090 C CA . PHE A 1 268 ? 6.606 -3.036 -15.540 1.00 91.88 268 PHE A CA 1
ATOM 2091 C C . PHE A 1 268 ? 5.489 -1.994 -15.429 1.00 91.88 268 PHE A C 1
ATOM 2093 O O . PHE A 1 268 ? 4.614 -2.091 -14.568 1.00 91.88 268 PHE A O 1
ATOM 2100 N N . ASN A 1 269 ? 5.544 -0.988 -16.303 1.00 91.62 269 ASN A N 1
ATOM 2101 C CA . ASN A 1 269 ? 4.450 -0.043 -16.468 1.00 91.62 269 ASN A CA 1
ATOM 2102 C C . ASN A 1 269 ? 3.369 -0.737 -17.309 1.00 91.62 269 ASN A C 1
ATOM 2104 O O . ASN A 1 269 ? 3.686 -1.065 -18.455 1.00 91.62 269 ASN A O 1
ATOM 2108 N N . PRO A 1 270 ? 2.165 -0.986 -16.773 1.00 95.06 270 PRO A N 1
ATOM 2109 C CA . PRO A 1 270 ? 1.113 -1.650 -17.529 1.00 95.06 270 PRO A CA 1
ATOM 2110 C C . PRO A 1 270 ? 0.706 -0.834 -18.764 1.00 95.06 270 PRO A C 1
ATOM 2112 O O . PRO A 1 270 ? 0.781 0.405 -18.758 1.00 95.06 270 PRO A O 1
ATOM 2115 N N . VAL A 1 271 ? 0.265 -1.514 -19.822 1.00 95.69 271 VAL A N 1
ATOM 2116 C CA . VAL A 1 271 ? -0.361 -0.844 -20.974 1.00 95.69 271 VAL A CA 1
ATOM 2117 C C . VAL A 1 271 ? -1.783 -0.399 -20.624 1.00 95.69 271 VAL A C 1
ATOM 2119 O O . VAL A 1 271 ? -2.384 -0.912 -19.685 1.00 95.69 271 VAL A O 1
ATOM 2122 N N . LEU A 1 272 ? -2.327 0.588 -21.343 1.00 97.50 272 LEU A N 1
ATOM 2123 C CA . LEU A 1 272 ? -3.710 1.036 -21.133 1.00 97.50 272 LEU A CA 1
ATOM 2124 C C . LEU A 1 272 ? -4.684 -0.134 -21.337 1.00 97.50 272 LEU A C 1
ATOM 2126 O O . LEU A 1 272 ? -4.577 -0.836 -22.340 1.00 97.50 272 LEU A O 1
ATOM 2130 N N . GLY A 1 273 ? -5.613 -0.328 -20.398 1.00 98.06 273 GLY A N 1
ATOM 2131 C CA . GLY A 1 273 ? -6.571 -1.438 -20.424 1.00 98.06 273 GLY A CA 1
ATOM 2132 C C . GLY A 1 273 ? -5.988 -2.797 -20.017 1.00 98.06 273 GLY A C 1
ATOM 2133 O O . GLY A 1 273 ? -6.704 -3.791 -20.038 1.00 98.06 273 GLY A O 1
ATOM 2134 N N . GLU A 1 274 ? -4.705 -2.877 -19.638 1.00 98.62 274 GLU A N 1
ATOM 2135 C CA . GLU A 1 274 ? -4.157 -4.091 -19.026 1.00 98.62 274 GLU A CA 1
ATOM 2136 C C . GLU A 1 274 ? -4.863 -4.367 -17.695 1.00 98.62 274 GLU A C 1
ATOM 2138 O O . GLU A 1 274 ? -5.084 -3.446 -16.903 1.00 98.62 274 GLU A O 1
ATOM 2143 N N . THR A 1 275 ? -5.173 -5.638 -17.437 1.00 98.81 275 THR A N 1
ATOM 2144 C CA . THR A 1 275 ? -5.858 -6.092 -16.225 1.00 98.81 275 THR A CA 1
ATOM 2145 C C . THR A 1 275 ? -5.031 -7.126 -15.468 1.00 98.81 275 THR A C 1
ATOM 2147 O O . THR A 1 275 ? -4.219 -7.850 -16.048 1.00 98.81 275 THR A O 1
ATOM 2150 N N . TYR A 1 276 ? -5.265 -7.245 -14.165 1.00 98.81 276 TYR A N 1
ATOM 2151 C CA . TYR A 1 276 ? -4.724 -8.324 -13.342 1.00 98.81 276 TYR A CA 1
ATOM 2152 C C . TYR A 1 276 ? -5.746 -8.763 -12.291 1.00 98.81 276 TYR A C 1
ATOM 2154 O O . TYR A 1 276 ? -6.397 -7.929 -11.668 1.00 98.81 276 TYR A O 1
ATOM 2162 N N . GLU A 1 277 ? -5.845 -10.070 -12.058 1.00 98.38 277 GLU A N 1
ATOM 2163 C CA . GLU A 1 277 ? -6.712 -10.657 -11.035 1.00 98.38 277 GLU A CA 1
ATOM 2164 C C . GLU A 1 277 ? -5.926 -11.583 -10.085 1.00 98.38 277 GLU A C 1
ATOM 2166 O O . GLU A 1 277 ? -4.989 -12.271 -10.499 1.00 98.38 277 GLU A O 1
ATOM 2171 N N . CYS A 1 278 ? -6.303 -11.613 -8.799 1.00 97.56 278 CYS A N 1
ATOM 2172 C CA . CYS A 1 278 ? -5.997 -12.732 -7.893 1.00 97.56 278 CYS A CA 1
ATOM 2173 C C . CYS A 1 278 ? -7.274 -13.187 -7.209 1.00 97.56 278 CYS A C 1
ATOM 2175 O O . CYS A 1 278 ? -7.809 -12.475 -6.362 1.00 97.56 278 CYS A O 1
ATOM 2177 N N . ILE A 1 279 ? -7.685 -14.419 -7.481 1.00 97.19 279 ILE A N 1
ATOM 2178 C CA . ILE A 1 279 ? -8.580 -15.147 -6.589 1.00 97.19 279 ILE A CA 1
ATOM 2179 C C . ILE A 1 279 ? -7.686 -15.881 -5.594 1.00 97.19 279 ILE A C 1
ATOM 2181 O O . ILE A 1 279 ? -6.934 -16.796 -5.938 1.00 97.19 279 ILE A O 1
ATOM 2185 N N . CYS A 1 280 ? -7.689 -15.395 -4.363 1.00 93.88 280 CYS A N 1
ATOM 2186 C CA . CYS A 1 280 ? -6.800 -15.834 -3.309 1.00 93.88 280 CYS A CA 1
ATOM 2187 C C . CYS A 1 280 ? -7.649 -16.590 -2.261 1.00 93.88 280 CYS A C 1
ATOM 2189 O O . CYS A 1 280 ? -7.932 -16.070 -1.185 1.00 93.88 280 CYS A O 1
ATOM 2191 N N . GLU A 1 281 ? -8.085 -17.812 -2.611 1.00 92.69 281 GLU A N 1
ATOM 2192 C CA . GLU A 1 281 ? -8.996 -18.660 -1.808 1.00 92.69 281 GLU A CA 1
ATOM 2193 C C . GLU A 1 281 ? -8.491 -18.892 -0.379 1.00 92.69 281 GLU A C 1
ATOM 2195 O O . GLU A 1 281 ? -9.257 -18.794 0.573 1.00 92.69 281 GLU A O 1
ATOM 2200 N N . ASP A 1 282 ? -7.182 -19.117 -0.227 1.00 91.25 282 ASP A N 1
ATOM 2201 C CA . ASP A 1 282 ? -6.504 -19.324 1.056 1.00 91.25 282 ASP A CA 1
ATOM 2202 C C . ASP A 1 282 ? -6.624 -18.125 2.009 1.00 91.25 282 ASP A C 1
ATOM 2204 O O . ASP A 1 282 ? -6.552 -18.287 3.225 1.00 91.25 282 ASP A O 1
ATOM 2208 N N . LYS A 1 283 ? -6.840 -16.926 1.460 1.00 94.38 283 LYS A N 1
ATOM 2209 C CA . LYS A 1 283 ? -7.025 -15.677 2.211 1.00 94.38 283 LYS A CA 1
ATOM 2210 C C . LYS A 1 283 ? -8.443 -15.117 2.119 1.00 94.38 283 LYS A C 1
ATOM 2212 O O . LYS A 1 283 ? -8.691 -14.032 2.633 1.00 94.38 283 LYS A O 1
ATOM 2217 N N . GLY A 1 284 ? -9.358 -15.818 1.448 1.00 96.56 284 GLY A N 1
ATOM 2218 C CA . GLY A 1 284 ? -10.765 -15.431 1.354 1.00 96.56 284 GLY A CA 1
ATOM 2219 C C . GLY A 1 284 ? -11.018 -14.081 0.676 1.00 96.56 284 GLY A C 1
ATOM 2220 O O . GLY A 1 284 ? -11.942 -13.377 1.083 1.00 96.56 284 GLY A O 1
ATOM 2221 N N . PHE A 1 285 ? -10.216 -13.696 -0.326 1.00 98.25 285 PHE A N 1
ATOM 2222 C CA . PHE A 1 285 ? -10.475 -12.487 -1.115 1.00 98.25 285 PHE A CA 1
ATOM 2223 C C . PHE A 1 285 ? -10.335 -12.703 -2.625 1.00 98.25 285 PHE A C 1
ATOM 2225 O O . PHE A 1 285 ? -9.569 -13.548 -3.100 1.00 98.25 285 PHE A O 1
ATOM 2232 N N . GLN A 1 286 ? -11.054 -11.878 -3.379 1.00 98.56 286 GLN A N 1
ATOM 2233 C CA . GLN A 1 286 ? -10.992 -11.764 -4.832 1.00 98.56 286 GLN A CA 1
ATOM 2234 C C . GLN A 1 286 ? -10.536 -10.351 -5.178 1.00 98.56 286 GLN A C 1
ATOM 2236 O O . GLN A 1 286 ? -11.160 -9.386 -4.752 1.00 98.56 286 GLN A O 1
ATOM 2241 N N . PHE A 1 287 ? -9.436 -10.226 -5.911 1.00 98.81 287 PHE A N 1
ATOM 2242 C CA . PHE A 1 287 ? -8.824 -8.959 -6.298 1.00 98.81 287 PHE A CA 1
ATOM 2243 C C . PHE A 1 287 ? -8.879 -8.788 -7.813 1.00 98.81 287 PHE A C 1
ATOM 2245 O O . PHE A 1 287 ? -8.536 -9.716 -8.546 1.00 98.81 287 PHE A O 1
ATOM 2252 N N . PHE A 1 288 ? -9.201 -7.578 -8.262 1.00 98.75 288 PHE A N 1
ATOM 2253 C CA . PHE A 1 288 ? -9.113 -7.149 -9.652 1.00 98.75 288 PHE A CA 1
ATOM 2254 C C . PHE A 1 288 ? -8.457 -5.768 -9.746 1.00 98.75 288 PHE A C 1
ATOM 2256 O O . PHE A 1 288 ? -8.657 -4.900 -8.893 1.00 98.75 288 PHE A O 1
ATOM 2263 N N . SER A 1 289 ? -7.676 -5.539 -10.795 1.00 98.81 289 SER A N 1
ATOM 2264 C CA . SER A 1 289 ? -7.107 -4.231 -11.099 1.00 98.81 289 SER A CA 1
ATOM 2265 C C . SER A 1 289 ? -6.965 -3.986 -12.591 1.00 98.81 289 SER A C 1
ATOM 2267 O O . SER A 1 289 ? -6.828 -4.918 -13.382 1.00 98.81 289 SER A O 1
ATOM 2269 N N . GLU A 1 290 ? -6.976 -2.708 -12.958 1.00 98.81 290 GLU A N 1
ATOM 2270 C CA . GLU A 1 290 ? -6.905 -2.240 -14.336 1.00 98.81 290 GLU A CA 1
ATOM 2271 C C . GLU A 1 290 ? -6.036 -0.983 -14.441 1.00 98.81 290 GLU A C 1
ATOM 2273 O O . GLU A 1 290 ? -6.040 -0.100 -13.572 1.00 98.81 290 GLU A O 1
ATOM 2278 N N . GLN A 1 291 ? -5.290 -0.882 -15.537 1.00 98.50 291 GLN A N 1
ATOM 2279 C CA . GLN A 1 291 ? -4.620 0.349 -15.925 1.00 98.50 291 GLN A CA 1
ATOM 2280 C C . GLN A 1 291 ? -5.602 1.278 -16.650 1.00 98.50 291 GLN A C 1
ATOM 2282 O O . GLN A 1 291 ? -5.746 1.225 -17.870 1.00 98.50 291 GLN A O 1
ATOM 2287 N N . VAL A 1 292 ? -6.241 2.167 -15.892 1.00 98.38 292 VAL A N 1
ATOM 2288 C CA . VAL A 1 292 ? 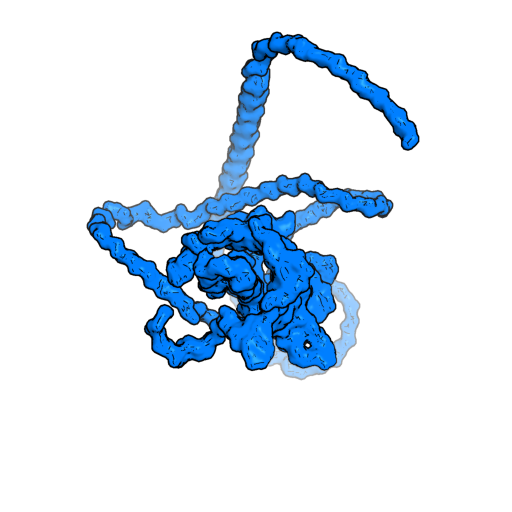-7.330 3.037 -16.378 1.00 98.38 292 VAL A CA 1
ATOM 2289 C C . VAL A 1 292 ? -6.852 4.291 -17.119 1.00 98.38 292 VAL A C 1
ATOM 2291 O O . VAL A 1 292 ? -7.636 4.974 -17.772 1.00 98.38 292 VAL A O 1
ATOM 2294 N N . SER A 1 293 ? -5.565 4.632 -17.017 1.00 96.81 293 SER A N 1
ATOM 2295 C CA . SER A 1 293 ? -4.962 5.739 -17.767 1.00 96.81 293 SER A CA 1
ATOM 2296 C C . SER A 1 293 ? -3.468 5.510 -17.978 1.00 96.81 293 SER A C 1
ATOM 2298 O O . SER A 1 293 ? -2.790 4.950 -17.115 1.00 96.81 293 SER A O 1
ATOM 2300 N N . HIS A 1 294 ? -2.926 5.979 -19.106 1.00 89.88 294 HIS A N 1
ATOM 2301 C CA . HIS A 1 294 ? -1.492 5.901 -19.419 1.00 89.88 294 HIS A CA 1
ATOM 2302 C C . HIS A 1 294 ? -0.769 7.253 -19.285 1.00 89.88 294 HIS A C 1
ATOM 2304 O O . HIS A 1 294 ? 0.400 7.307 -18.889 1.00 89.88 294 HIS A O 1
ATOM 2310 N N . HIS A 1 295 ? -1.461 8.368 -19.545 1.00 87.31 295 HIS A N 1
ATOM 2311 C CA . HIS A 1 295 ? -0.912 9.725 -19.470 1.00 87.31 295 HIS A CA 1
ATOM 2312 C C . HIS A 1 295 ? -1.882 10.668 -18.735 1.00 87.31 295 HIS A C 1
ATOM 2314 O O . HIS A 1 295 ? -2.724 11.289 -19.373 1.00 87.31 295 HIS A O 1
ATOM 2320 N N . PRO A 1 296 ? -1.759 10.802 -17.399 1.00 90.06 296 PRO A N 1
ATOM 2321 C CA . PRO A 1 296 ? -0.772 10.149 -16.530 1.00 90.06 296 PRO A CA 1
ATOM 2322 C C . PRO A 1 296 ? -1.066 8.659 -16.297 1.00 90.06 296 PRO A C 1
ATOM 2324 O O . PRO A 1 296 ? -2.201 8.222 -16.447 1.00 90.06 296 PRO A O 1
ATOM 2327 N N . ALA A 1 297 ? -0.054 7.885 -15.898 1.00 91.38 297 ALA A N 1
ATOM 2328 C CA . ALA A 1 297 ? -0.235 6.476 -15.559 1.00 91.38 297 ALA A CA 1
ATOM 2329 C C . ALA A 1 297 ? -1.032 6.342 -14.248 1.00 91.38 297 ALA A C 1
ATOM 2331 O O . ALA A 1 297 ? -0.540 6.753 -13.191 1.00 91.38 297 ALA A O 1
ATOM 2332 N N . ILE A 1 298 ? -2.246 5.791 -14.334 1.00 97.31 298 ILE A N 1
ATOM 2333 C CA . ILE A 1 298 ? -3.148 5.542 -13.202 1.00 97.31 298 ILE A CA 1
ATOM 2334 C C . ILE A 1 298 ? -3.566 4.075 -13.231 1.00 97.31 298 ILE A C 1
ATOM 2336 O O . ILE A 1 298 ? -4.055 3.584 -14.249 1.00 97.31 298 ILE A O 1
ATOM 2340 N N . SER A 1 299 ? -3.375 3.402 -12.103 1.00 98.19 299 SER A N 1
ATOM 2341 C CA . SER A 1 299 ? -3.827 2.033 -11.874 1.00 98.19 299 SER A CA 1
ATOM 2342 C C . SER A 1 299 ? -4.931 2.053 -10.822 1.00 98.19 299 SER A C 1
ATOM 2344 O O . SER A 1 299 ? -4.727 2.633 -9.755 1.00 98.19 299 SER A O 1
ATOM 2346 N N . ALA A 1 300 ? -6.067 1.420 -11.101 1.00 98.69 300 ALA A N 1
ATOM 2347 C CA . ALA A 1 300 ? -7.160 1.237 -10.150 1.00 98.69 300 ALA A CA 1
ATOM 2348 C C . ALA A 1 300 ? -7.229 -0.230 -9.718 1.00 98.69 300 ALA A C 1
ATOM 2350 O O . ALA A 1 300 ? -6.964 -1.123 -10.522 1.00 98.69 300 ALA A O 1
ATOM 2351 N N . CYS A 1 301 ? -7.570 -0.492 -8.460 1.00 98.81 301 CYS A N 1
ATOM 2352 C CA . CYS A 1 301 ? -7.832 -1.840 -7.977 1.00 98.81 301 CYS A CA 1
ATOM 2353 C C . CYS A 1 301 ? -8.996 -1.894 -6.994 1.00 98.81 301 CYS A C 1
ATOM 2355 O O . CYS A 1 301 ? -9.302 -0.917 -6.310 1.00 98.81 301 CYS A O 1
ATOM 2357 N N . HIS A 1 302 ? -9.608 -3.071 -6.921 1.00 98.88 302 HIS A N 1
ATOM 2358 C CA . HIS A 1 302 ? -10.719 -3.405 -6.045 1.00 98.88 302 HIS A CA 1
ATOM 2359 C C . HIS A 1 302 ? -10.564 -4.847 -5.567 1.00 98.88 302 HIS A C 1
ATOM 2361 O O . HIS A 1 302 ? -10.148 -5.720 -6.328 1.00 98.88 302 HIS A O 1
ATOM 2367 N N . ALA A 1 303 ? -10.885 -5.098 -4.307 1.00 98.81 303 ALA A N 1
ATOM 2368 C CA . ALA A 1 303 ? -10.873 -6.420 -3.717 1.00 98.81 303 ALA A CA 1
ATOM 2369 C C . ALA A 1 303 ? -12.066 -6.617 -2.794 1.00 98.81 303 ALA A C 1
ATOM 2371 O O . ALA A 1 303 ? -12.395 -5.742 -1.990 1.00 98.81 303 ALA A O 1
ATOM 2372 N N . GLU A 1 304 ? -12.664 -7.796 -2.881 1.00 98.56 304 GLU A N 1
ATOM 2373 C CA . GLU A 1 304 ? -13.814 -8.196 -2.081 1.00 98.56 304 GLU A CA 1
ATOM 2374 C C . GLU A 1 304 ? -13.491 -9.450 -1.278 1.00 98.56 304 GLU A C 1
ATOM 2376 O O . GLU A 1 304 ? -12.870 -10.393 -1.768 1.00 98.56 304 GLU A O 1
ATOM 2381 N N . SER A 1 305 ? -13.932 -9.439 -0.030 1.00 98.38 305 SER A N 1
ATOM 2382 C CA . SER A 1 305 ? -13.933 -10.547 0.913 1.00 98.38 305 SER A CA 1
ATOM 2383 C C . SER A 1 305 ? -15.264 -10.520 1.666 1.00 98.38 305 SER A C 1
ATOM 2385 O O . SER A 1 305 ? -15.949 -9.495 1.695 1.00 98.38 305 SER A O 1
ATOM 2387 N N . ASP A 1 306 ? -15.614 -11.611 2.340 1.00 97.44 306 ASP A N 1
ATOM 2388 C CA . ASP A 1 306 ? -16.770 -11.640 3.242 1.00 97.44 306 ASP A CA 1
ATOM 2389 C C . ASP A 1 306 ? -16.640 -10.609 4.384 1.00 97.44 306 ASP A C 1
ATOM 2391 O O . ASP A 1 306 ? -17.642 -10.093 4.888 1.00 97.44 306 ASP A O 1
ATOM 2395 N N . ASN A 1 307 ? -15.404 -10.285 4.788 1.00 98.06 307 ASN A N 1
ATOM 2396 C CA . ASN A 1 307 ? -15.121 -9.442 5.954 1.00 98.06 307 ASN A CA 1
ATOM 2397 C C . ASN A 1 307 ? -14.729 -8.001 5.610 1.00 98.06 307 ASN A C 1
ATOM 2399 O O . ASN A 1 307 ? -14.836 -7.118 6.469 1.00 98.06 307 ASN A O 1
ATOM 2403 N N . PHE A 1 308 ? -14.254 -7.745 4.390 1.00 98.75 308 PHE A N 1
ATOM 2404 C CA . PHE A 1 308 ? -13.775 -6.428 3.989 1.00 98.75 308 PHE A CA 1
ATOM 2405 C C . PHE A 1 308 ? -13.937 -6.166 2.491 1.00 98.75 308 PHE A C 1
ATOM 2407 O O . PHE A 1 308 ? -13.933 -7.079 1.672 1.00 98.75 308 PHE A O 1
ATOM 2414 N N . ILE A 1 309 ? -14.014 -4.886 2.137 1.00 98.81 309 ILE A N 1
ATOM 2415 C CA . ILE A 1 309 ? -13.891 -4.406 0.756 1.00 98.81 309 ILE A CA 1
ATOM 2416 C C . ILE A 1 309 ? -12.726 -3.425 0.732 1.00 98.81 309 ILE A C 1
ATOM 2418 O O . ILE A 1 309 ? -12.700 -2.504 1.546 1.00 98.81 309 ILE A O 1
ATOM 2422 N N . PHE A 1 310 ? -11.769 -3.611 -0.169 1.00 98.88 310 PHE A N 1
ATOM 2423 C CA . PHE A 1 310 ? -10.574 -2.778 -0.302 1.00 98.88 310 PHE A CA 1
ATOM 2424 C C . PHE A 1 310 ? -10.498 -2.206 -1.712 1.00 98.88 310 PHE A C 1
ATOM 2426 O O . PHE A 1 310 ? -10.649 -2.946 -2.676 1.00 98.88 310 PHE A O 1
ATOM 2433 N N . TRP A 1 311 ? -10.219 -0.916 -1.860 1.00 98.88 311 TRP A N 1
ATOM 2434 C CA . TRP A 1 311 ? -9.987 -0.332 -3.181 1.00 98.88 311 TRP A CA 1
ATOM 2435 C C . TRP A 1 311 ? -9.098 0.902 -3.105 1.00 98.88 311 TRP A C 1
ATOM 2437 O O . TRP A 1 311 ? -8.940 1.533 -2.054 1.00 98.88 311 TRP A O 1
ATOM 2447 N N . GLN A 1 312 ? -8.507 1.235 -4.246 1.00 98.62 312 GLN A N 1
ATOM 2448 C CA . GLN A 1 312 ? -7.741 2.457 -4.448 1.00 98.62 312 GLN A CA 1
ATOM 2449 C C . GLN A 1 312 ? -7.500 2.696 -5.934 1.00 98.62 312 GLN A C 1
ATOM 2451 O O . GLN A 1 312 ? -7.429 1.760 -6.731 1.00 98.62 312 GLN A O 1
ATOM 2456 N N . ASP A 1 313 ? -7.250 3.947 -6.276 1.00 96.56 313 ASP A N 1
ATOM 2457 C CA . ASP A 1 313 ? -6.549 4.335 -7.486 1.00 96.56 313 ASP A CA 1
ATOM 2458 C C . ASP A 1 313 ? -5.229 5.004 -7.107 1.00 96.56 313 ASP A C 1
ATOM 2460 O O . ASP A 1 313 ? -5.123 5.722 -6.109 1.00 96.56 313 ASP A O 1
ATOM 2464 N N . ILE A 1 314 ? -4.179 4.712 -7.872 1.00 95.75 314 ILE A N 1
ATOM 2465 C CA . ILE A 1 314 ? -2.854 5.253 -7.607 1.00 95.75 314 ILE A CA 1
ATOM 2466 C C . ILE A 1 314 ? -2.222 5.816 -8.870 1.00 95.75 314 ILE A C 1
ATOM 2468 O O . ILE A 1 314 ? -2.169 5.183 -9.928 1.00 95.75 314 ILE A O 1
ATOM 2472 N N . ARG A 1 315 ? -1.653 7.008 -8.715 1.00 94.12 315 ARG A N 1
ATOM 2473 C CA . ARG A 1 315 ? -0.734 7.632 -9.660 1.00 94.12 315 ARG A CA 1
ATOM 2474 C C . ARG A 1 315 ? 0.625 7.794 -8.997 1.00 94.12 315 ARG A C 1
ATOM 2476 O O . ARG A 1 315 ? 0.744 8.397 -7.934 1.00 94.12 315 ARG A O 1
ATOM 2483 N N . TRP A 1 316 ? 1.678 7.331 -9.659 1.00 88.62 316 TRP A N 1
ATOM 2484 C CA . TRP A 1 316 ? 3.048 7.465 -9.162 1.00 88.62 316 TRP A CA 1
ATOM 2485 C C . TRP A 1 316 ? 3.751 8.643 -9.833 1.00 88.62 316 TRP A C 1
ATOM 2487 O O . TRP A 1 316 ? 3.919 8.665 -11.053 1.00 88.62 316 TRP A O 1
ATOM 2497 N N . LYS A 1 317 ? 4.196 9.624 -9.043 1.00 87.50 317 LYS A N 1
ATOM 2498 C CA . LYS A 1 317 ? 5.023 10.735 -9.530 1.00 87.50 317 LYS A CA 1
ATOM 2499 C C . LYS A 1 317 ? 6.462 10.556 -9.061 1.00 87.50 317 LYS A C 1
ATOM 2501 O O . LYS A 1 317 ? 6.753 10.672 -7.874 1.00 87.50 317 LYS A O 1
ATOM 2506 N N . ASN A 1 318 ? 7.368 10.333 -10.007 1.00 85.00 318 ASN A N 1
ATOM 2507 C CA . ASN A 1 318 ? 8.783 10.102 -9.725 1.00 85.00 318 ASN A CA 1
ATOM 2508 C C . ASN A 1 318 ? 9.601 11.385 -9.928 1.00 85.00 318 ASN A C 1
ATOM 2510 O O . ASN A 1 318 ? 9.453 12.071 -10.939 1.00 85.00 318 ASN A O 1
ATOM 2514 N N . LYS A 1 319 ? 10.497 11.698 -8.989 1.00 82.56 319 LYS A N 1
ATOM 2515 C CA . LYS A 1 319 ? 11.430 12.833 -9.046 1.00 82.56 319 LYS A CA 1
ATOM 2516 C C . LYS A 1 319 ? 12.862 12.347 -8.864 1.00 82.56 319 LYS A C 1
ATOM 2518 O O . LYS A 1 319 ? 13.178 11.671 -7.888 1.00 82.56 319 LYS A O 1
ATOM 2523 N N . PHE A 1 320 ? 13.748 12.714 -9.784 1.00 81.81 320 PHE A N 1
ATOM 2524 C CA . PHE A 1 320 ? 15.171 12.402 -9.678 1.00 81.81 320 PHE A CA 1
ATOM 2525 C C . PHE A 1 320 ? 15.939 13.538 -9.004 1.00 81.81 320 PHE A C 1
ATOM 2527 O O . PHE A 1 320 ? 15.932 14.667 -9.488 1.00 81.81 320 PHE A O 1
ATOM 2534 N N . TRP A 1 321 ? 16.669 13.220 -7.938 1.00 81.94 321 TRP A N 1
ATOM 2535 C CA . TRP A 1 321 ? 17.485 14.167 -7.169 1.00 81.94 321 TRP A CA 1
ATOM 2536 C C . TRP A 1 321 ? 18.993 13.952 -7.384 1.00 81.94 321 TRP A C 1
ATOM 2538 O O . TRP A 1 321 ? 19.817 14.230 -6.513 1.00 81.94 321 TRP A O 1
ATOM 2548 N N . GLY A 1 322 ? 19.386 13.384 -8.526 1.00 80.56 322 GLY A N 1
ATOM 2549 C CA . GLY A 1 322 ? 20.784 13.115 -8.868 1.00 80.56 322 GLY A CA 1
ATOM 2550 C C . GLY A 1 322 ? 21.325 11.813 -8.274 1.00 80.56 322 GLY A C 1
ATOM 2551 O O . GLY A 1 322 ? 21.804 10.967 -9.015 1.00 80.56 322 GLY A O 1
ATOM 2552 N N . LYS A 1 323 ? 21.256 11.611 -6.953 1.00 83.44 323 LYS A N 1
ATOM 2553 C CA . LYS A 1 323 ? 21.716 10.357 -6.304 1.00 83.44 323 LYS A CA 1
ATOM 2554 C C . LYS A 1 323 ? 20.587 9.438 -5.843 1.00 83.44 323 LYS A C 1
ATOM 2556 O O . LYS A 1 323 ? 20.827 8.252 -5.608 1.00 83.44 323 LYS A O 1
ATOM 2561 N N . SER A 1 324 ? 19.383 9.989 -5.750 1.00 87.25 324 SER A N 1
ATOM 2562 C CA . SER A 1 324 ? 18.203 9.307 -5.238 1.00 87.25 324 SER A CA 1
ATOM 2563 C C . SER A 1 324 ? 17.003 9.573 -6.141 1.00 87.25 324 SER A C 1
ATOM 2565 O O . SER A 1 324 ? 16.955 10.594 -6.835 1.00 87.25 324 SER A O 1
ATOM 2567 N N . ILE A 1 325 ? 16.043 8.655 -6.133 1.00 86.81 325 ILE A N 1
ATOM 2568 C CA . ILE A 1 325 ? 14.741 8.822 -6.782 1.00 86.81 325 ILE A CA 1
ATOM 2569 C C . ILE A 1 325 ? 13.684 8.882 -5.687 1.00 86.81 325 ILE A C 1
ATOM 2571 O O . ILE A 1 325 ? 13.596 7.977 -4.864 1.00 86.81 325 ILE A O 1
ATOM 2575 N N . GLU A 1 326 ? 12.897 9.949 -5.689 1.00 90.25 326 GLU A N 1
ATOM 2576 C CA . GLU A 1 326 ? 11.737 10.128 -4.826 1.00 90.25 326 GLU A CA 1
ATOM 2577 C C . GLU A 1 326 ? 10.476 9.699 -5.588 1.00 90.25 326 GLU A C 1
ATOM 2579 O O . GLU A 1 326 ? 10.234 10.147 -6.707 1.00 90.25 326 GLU A O 1
ATOM 2584 N N . ILE A 1 327 ? 9.691 8.818 -4.984 1.00 91.31 327 ILE A N 1
ATOM 2585 C CA . ILE A 1 327 ? 8.460 8.229 -5.503 1.00 91.31 327 ILE A CA 1
ATOM 2586 C C . ILE A 1 327 ? 7.321 8.775 -4.647 1.00 91.31 327 ILE A C 1
ATOM 2588 O O . ILE A 1 327 ? 7.233 8.481 -3.452 1.00 91.31 327 ILE A O 1
ATOM 2592 N N . VAL A 1 328 ? 6.467 9.587 -5.261 1.00 93.44 328 VAL A N 1
ATOM 2593 C CA . VAL A 1 328 ? 5.335 10.238 -4.604 1.00 93.44 328 VAL A CA 1
ATOM 2594 C C . VAL A 1 328 ? 4.043 9.564 -5.073 1.00 93.44 328 VAL A C 1
ATOM 2596 O O . VAL A 1 328 ? 3.633 9.799 -6.215 1.00 93.44 328 VAL A O 1
ATOM 2599 N N . PRO A 1 329 ? 3.414 8.719 -4.239 1.00 94.12 329 PRO A N 1
ATOM 2600 C CA . PRO A 1 329 ? 2.081 8.203 -4.518 1.00 94.12 329 PRO A CA 1
ATOM 2601 C C . PRO A 1 329 ? 1.039 9.325 -4.425 1.00 94.12 329 PRO A C 1
ATOM 2603 O O . PRO A 1 329 ? 1.065 10.126 -3.491 1.00 94.12 329 PRO A O 1
ATOM 2606 N N . ILE A 1 330 ? 0.120 9.373 -5.386 1.00 95.81 330 ILE A N 1
ATOM 2607 C CA . ILE A 1 330 ? -1.032 10.277 -5.414 1.00 95.81 330 ILE A CA 1
ATOM 2608 C C . ILE A 1 330 ? -2.279 9.405 -5.540 1.00 95.81 330 ILE A C 1
ATOM 2610 O O . ILE A 1 330 ? -2.428 8.707 -6.540 1.00 95.81 330 ILE A O 1
ATOM 2614 N N . GLY A 1 331 ? -3.127 9.440 -4.518 1.00 95.19 331 GLY A N 1
ATOM 2615 C CA . GLY A 1 331 ? -4.310 8.595 -4.383 1.00 95.19 331 GLY A CA 1
ATOM 2616 C C . GLY A 1 331 ? -4.614 8.322 -2.911 1.00 95.19 331 GLY A C 1
ATOM 2617 O O . GLY A 1 331 ? -3.794 8.623 -2.030 1.00 95.19 331 GLY A O 1
ATOM 2618 N N . THR A 1 332 ? -5.788 7.761 -2.651 1.00 96.88 332 THR A N 1
ATOM 2619 C CA . THR A 1 332 ? -6.245 7.348 -1.320 1.00 96.88 332 THR A CA 1
ATOM 2620 C C . THR A 1 332 ? -6.548 5.860 -1.316 1.00 96.88 332 THR A C 1
ATOM 2622 O O . THR A 1 332 ? -6.972 5.286 -2.316 1.00 96.88 332 THR A O 1
ATOM 2625 N N . THR A 1 333 ? -6.301 5.223 -0.178 1.00 98.75 333 THR A N 1
ATOM 2626 C CA . THR A 1 333 ? -6.636 3.818 0.035 1.00 98.75 333 THR A CA 1
ATOM 2627 C C . THR A 1 333 ? -7.858 3.725 0.924 1.00 98.75 333 THR A C 1
ATOM 2629 O O . THR A 1 333 ? -7.950 4.439 1.926 1.00 98.75 333 THR A O 1
ATOM 2632 N N . HIS A 1 334 ? -8.779 2.837 0.562 1.00 98.88 334 HIS A N 1
ATOM 2633 C CA . HIS A 1 334 ? -10.044 2.665 1.250 1.00 98.88 334 HIS A CA 1
ATOM 2634 C C . HIS A 1 334 ? -10.249 1.220 1.691 1.00 98.88 334 HIS A C 1
ATOM 2636 O O . HIS A 1 334 ? -9.924 0.284 0.959 1.00 98.88 334 HIS A O 1
ATOM 2642 N N . VAL A 1 335 ? -10.830 1.054 2.880 1.00 98.88 335 VAL A N 1
ATOM 2643 C CA . VAL A 1 335 ? -11.310 -0.235 3.389 1.00 98.88 335 VAL A CA 1
ATOM 2644 C C . VAL A 1 335 ? -12.681 -0.062 4.022 1.00 98.88 335 VAL A C 1
ATOM 2646 O O . VAL A 1 335 ? -12.846 0.764 4.917 1.00 98.88 335 VAL A O 1
ATOM 2649 N N . ILE A 1 336 ? -13.652 -0.877 3.623 1.00 98.81 336 ILE A N 1
ATOM 2650 C CA . ILE A 1 336 ? -14.916 -1.047 4.342 1.00 98.81 336 ILE A CA 1
ATOM 2651 C C . ILE A 1 336 ? -14.849 -2.329 5.165 1.00 98.81 336 ILE A C 1
ATOM 2653 O O . ILE A 1 336 ? -14.454 -3.365 4.640 1.00 98.81 336 ILE A O 1
ATOM 2657 N N . LEU A 1 337 ? -15.292 -2.265 6.424 1.00 98.62 337 LEU A N 1
ATOM 2658 C CA . LEU A 1 337 ? -15.586 -3.442 7.251 1.00 98.62 337 LEU A CA 1
ATOM 2659 C C . LEU A 1 337 ? -17.115 -3.546 7.421 1.00 98.62 337 LEU A C 1
ATOM 2661 O O . LEU A 1 337 ? -17.681 -2.843 8.271 1.00 98.62 337 LEU A O 1
ATOM 2665 N N . PRO A 1 338 ? -17.819 -4.383 6.629 1.00 97.50 338 PRO A N 1
ATOM 2666 C CA . PRO A 1 338 ? -19.283 -4.387 6.578 1.00 97.50 338 PRO A CA 1
ATOM 2667 C C . PRO A 1 338 ? -19.950 -4.691 7.924 1.00 97.50 338 PRO A C 1
ATOM 2669 O O . PRO A 1 338 ? -20.978 -4.091 8.242 1.00 97.50 338 PRO A O 1
ATOM 2672 N N . GLY A 1 339 ? -19.342 -5.559 8.743 1.00 95.75 339 GLY A N 1
ATOM 2673 C CA . GLY A 1 339 ? -19.880 -5.973 10.045 1.00 95.75 339 GLY A CA 1
ATOM 2674 C C . GLY A 1 339 ? -20.147 -4.812 11.010 1.00 95.75 339 GLY A C 1
ATOM 2675 O O . GLY A 1 339 ? -21.133 -4.838 11.746 1.00 95.75 339 GLY A O 1
ATOM 2676 N N . PHE A 1 340 ? -19.327 -3.758 10.952 1.00 95.44 340 PHE A N 1
ATOM 2677 C CA . PHE A 1 340 ? -19.489 -2.541 11.759 1.00 95.44 340 PHE A CA 1
ATOM 2678 C C . PHE A 1 340 ? -19.900 -1.314 10.940 1.00 95.44 340 PHE A C 1
ATOM 2680 O O . PHE A 1 340 ? -20.122 -0.251 11.516 1.00 95.44 340 PHE A O 1
ATOM 2687 N N . LYS A 1 341 ? -20.049 -1.461 9.616 1.00 96.81 341 LYS A N 1
ATOM 2688 C CA . LYS A 1 341 ? -20.270 -0.362 8.661 1.00 96.81 341 LYS A CA 1
ATOM 2689 C C . LYS A 1 341 ? -19.169 0.702 8.717 1.00 96.81 341 LYS A C 1
ATOM 2691 O O . LYS A 1 341 ? -19.432 1.877 8.462 1.00 96.81 341 LYS A O 1
ATOM 2696 N N . ASP A 1 342 ? -17.944 0.299 9.042 1.00 98.31 342 ASP A N 1
ATOM 2697 C CA . ASP A 1 342 ? -16.804 1.209 9.027 1.00 98.31 342 ASP A CA 1
ATOM 2698 C C . ASP A 1 342 ? -16.360 1.475 7.592 1.00 98.31 342 ASP A C 1
ATOM 2700 O O . ASP A 1 342 ? -16.380 0.568 6.760 1.00 98.31 342 ASP A O 1
ATOM 2704 N N . HIS A 1 343 ? -15.903 2.697 7.329 1.00 98.75 343 HIS A N 1
ATOM 2705 C CA . HIS A 1 343 ? -15.250 3.067 6.077 1.00 98.75 343 HIS A CA 1
ATOM 2706 C C . HIS A 1 343 ? -13.961 3.808 6.400 1.00 98.75 343 HIS A C 1
ATOM 2708 O O . HIS A 1 343 ? -13.973 4.998 6.696 1.00 98.75 343 HIS A O 1
ATOM 2714 N N . TYR A 1 344 ? -12.844 3.097 6.360 1.00 98.88 344 TYR A N 1
ATOM 2715 C CA . TYR A 1 344 ? -11.525 3.665 6.572 1.00 98.88 344 TYR A CA 1
ATOM 2716 C C . TYR A 1 344 ? -10.961 4.263 5.285 1.00 98.88 344 TYR A C 1
ATOM 2718 O O . TYR A 1 344 ? -11.086 3.678 4.211 1.00 98.88 344 TYR A O 1
ATOM 2726 N N . GLU A 1 345 ? -10.300 5.407 5.420 1.00 98.75 345 GLU A N 1
ATOM 2727 C CA . GLU A 1 345 ? -9.566 6.089 4.357 1.00 98.75 345 GLU A CA 1
ATOM 2728 C C . GLU A 1 345 ? -8.204 6.545 4.889 1.00 98.75 345 GLU A C 1
ATOM 2730 O O . GLU A 1 345 ? -8.105 7.050 6.017 1.00 98.75 345 GLU A O 1
ATOM 2735 N N . TRP A 1 346 ? -7.154 6.384 4.077 1.00 98.75 346 TRP A N 1
ATOM 2736 C CA . TRP A 1 346 ? -5.840 6.951 4.366 1.00 98.75 346 TRP A CA 1
ATOM 2737 C C . TRP A 1 346 ? -5.030 7.312 3.120 1.00 98.75 346 TRP A C 1
ATOM 2739 O O . TRP A 1 346 ? -5.240 6.798 2.022 1.00 98.75 346 TRP A O 1
ATOM 2749 N N . ASN A 1 347 ? -4.056 8.201 3.314 1.00 98.19 347 ASN A N 1
ATOM 2750 C CA . ASN A 1 347 ? -3.063 8.570 2.310 1.00 98.19 347 ASN A CA 1
ATOM 2751 C C . ASN A 1 347 ? -1.823 7.663 2.372 1.00 98.19 347 ASN A C 1
ATOM 2753 O O . ASN A 1 347 ? -1.475 7.125 3.424 1.00 98.19 347 ASN A O 1
ATOM 2757 N N . LYS A 1 348 ? -1.079 7.579 1.266 1.00 97.81 348 LYS A N 1
ATOM 2758 C CA . LYS A 1 348 ? 0.250 6.949 1.230 1.00 97.81 348 LYS A CA 1
ATOM 2759 C C . LYS A 1 348 ? 1.374 7.951 1.495 1.00 97.81 348 LYS A C 1
ATOM 2761 O O . LYS A 1 348 ? 1.183 9.163 1.376 1.00 97.81 348 LYS A O 1
ATOM 2766 N N . VAL A 1 349 ? 2.547 7.439 1.869 1.00 97.62 349 VAL A N 1
ATOM 2767 C CA . VAL A 1 349 ? 3.747 8.246 2.135 1.00 97.62 349 VAL A CA 1
ATOM 2768 C C . VAL A 1 349 ? 4.760 8.153 1.004 1.00 97.62 349 VAL A C 1
ATOM 2770 O O . VAL A 1 349 ? 4.796 7.199 0.226 1.00 97.62 349 VAL A O 1
ATOM 2773 N N . THR A 1 350 ? 5.618 9.163 0.932 1.00 95.81 350 THR A N 1
ATOM 2774 C CA . THR A 1 350 ? 6.694 9.235 -0.049 1.00 95.81 350 THR A CA 1
ATOM 2775 C C . THR A 1 350 ? 7.753 8.173 0.227 1.00 95.81 350 THR A C 1
ATOM 2777 O O . THR A 1 350 ? 8.143 7.937 1.373 1.00 95.81 350 THR A O 1
ATOM 2780 N N . SER A 1 351 ? 8.260 7.572 -0.848 1.00 95.00 351 SER A N 1
ATOM 2781 C CA . SER A 1 351 ? 9.399 6.655 -0.808 1.00 95.00 351 SER A CA 1
ATOM 2782 C C . SER A 1 351 ? 10.603 7.280 -1.499 1.00 95.00 351 SER A C 1
ATOM 2784 O O . SER A 1 351 ? 10.457 7.958 -2.508 1.00 95.00 351 SER A O 1
ATOM 2786 N N . CYS A 1 352 ? 11.806 7.051 -0.994 1.00 92.38 352 CYS A N 1
ATOM 2787 C CA . CYS A 1 352 ? 13.043 7.513 -1.600 1.00 92.38 352 CYS A CA 1
ATOM 2788 C C . CYS A 1 352 ? 14.013 6.346 -1.713 1.00 92.38 352 CYS A C 1
ATOM 2790 O O . CYS A 1 352 ? 14.385 5.733 -0.714 1.00 92.38 352 CYS A O 1
ATOM 2792 N N . ILE A 1 353 ? 14.413 6.035 -2.940 1.00 90.81 353 ILE A N 1
ATOM 2793 C CA . ILE A 1 353 ? 15.451 5.052 -3.208 1.00 90.81 353 ILE A CA 1
ATOM 2794 C C . ILE A 1 353 ? 16.769 5.804 -3.307 1.00 90.81 353 ILE A C 1
ATOM 2796 O O . ILE A 1 353 ? 16.970 6.632 -4.200 1.00 90.81 353 ILE A O 1
ATOM 2800 N N . HIS A 1 354 ? 17.673 5.497 -2.391 1.00 89.56 354 HIS A N 1
ATOM 2801 C CA . HIS A 1 354 ? 18.995 6.097 -2.304 1.00 89.56 354 HIS A CA 1
ATOM 2802 C C . HIS A 1 354 ? 20.033 5.261 -3.049 1.00 89.56 354 HIS A C 1
ATOM 2804 O O . HIS A 1 354 ? 19.838 4.072 -3.308 1.00 89.56 354 HIS A O 1
ATOM 2810 N N . ASN A 1 355 ? 21.172 5.885 -3.358 1.00 87.19 355 ASN A N 1
ATOM 2811 C CA . ASN A 1 355 ? 22.318 5.232 -3.998 1.00 87.19 355 ASN A CA 1
ATOM 2812 C C . ASN A 1 355 ? 21.977 4.587 -5.353 1.00 87.19 355 ASN A C 1
ATOM 2814 O O . ASN A 1 355 ? 22.510 3.538 -5.708 1.00 87.19 355 ASN A O 1
ATOM 2818 N N . ILE A 1 356 ? 21.106 5.230 -6.138 1.00 80.81 356 ILE A N 1
ATOM 2819 C CA . ILE A 1 356 ? 20.653 4.709 -7.439 1.00 80.81 356 ILE A CA 1
ATOM 2820 C C . ILE A 1 356 ? 21.824 4.467 -8.404 1.00 80.81 356 ILE A C 1
ATOM 2822 O O . ILE A 1 356 ? 21.790 3.525 -9.194 1.00 80.81 356 ILE A O 1
ATOM 2826 N N . LEU A 1 357 ? 22.865 5.299 -8.327 1.00 77.00 357 LEU A N 1
ATOM 2827 C CA . LEU A 1 357 ? 24.004 5.264 -9.247 1.00 77.00 357 LEU A CA 1
ATOM 2828 C C . LEU A 1 357 ? 25.139 4.364 -8.774 1.00 77.00 357 LEU A C 1
ATOM 2830 O O . LEU A 1 357 ? 25.660 3.581 -9.556 1.00 77.00 357 LEU A O 1
ATOM 2834 N N . ASN A 1 358 ? 25.527 4.508 -7.506 1.00 73.75 358 ASN A N 1
ATOM 2835 C CA . ASN A 1 358 ? 26.720 3.896 -6.935 1.00 73.75 358 ASN A CA 1
ATOM 2836 C C . ASN A 1 358 ? 26.422 3.413 -5.514 1.00 73.75 358 ASN A C 1
ATOM 2838 O O . ASN A 1 358 ? 25.867 4.167 -4.715 1.00 73.75 358 ASN A O 1
ATOM 2842 N N . GLY A 1 359 ? 26.899 2.212 -5.184 1.00 77.81 359 GLY A N 1
ATOM 2843 C CA . GLY A 1 359 ? 26.768 1.617 -3.856 1.00 77.81 359 GLY A CA 1
ATOM 2844 C C . GLY A 1 359 ? 25.525 0.744 -3.694 1.00 77.81 359 GLY A C 1
ATOM 2845 O O . GLY A 1 359 ? 24.783 0.487 -4.641 1.00 77.81 359 GLY A O 1
ATOM 2846 N N . GLN A 1 360 ? 25.319 0.254 -2.473 1.00 82.56 360 GLN A N 1
ATOM 2847 C CA . GLN A 1 360 ? 24.145 -0.542 -2.137 1.00 82.56 360 GLN A CA 1
ATOM 2848 C C . GLN A 1 360 ? 22.908 0.361 -2.103 1.00 82.56 360 GLN A C 1
ATOM 2850 O O . GLN A 1 360 ? 22.861 1.330 -1.335 1.00 82.56 360 GLN A O 1
ATOM 2855 N N . ARG A 1 361 ? 21.922 0.043 -2.951 1.00 87.50 361 ARG A N 1
ATOM 2856 C CA . ARG A 1 361 ? 20.614 0.705 -2.950 1.00 87.50 361 ARG A CA 1
ATOM 2857 C C . ARG A 1 361 ? 19.863 0.353 -1.678 1.00 87.50 361 ARG A C 1
ATOM 2859 O O . ARG A 1 361 ? 19.898 -0.790 -1.228 1.00 87.50 361 ARG A O 1
ATOM 2866 N N . TRP A 1 362 ? 19.169 1.337 -1.135 1.00 89.94 362 TRP A N 1
ATOM 2867 C CA . TRP A 1 362 ? 18.276 1.160 -0.001 1.00 89.94 362 TRP A CA 1
ATOM 2868 C C . TRP A 1 362 ? 17.093 2.106 -0.149 1.00 89.94 362 TRP A C 1
ATOM 2870 O O . TRP A 1 362 ? 17.212 3.166 -0.771 1.00 89.94 362 TRP A O 1
ATOM 2880 N N . ILE A 1 363 ? 15.953 1.694 0.391 1.00 92.44 363 ILE A N 1
ATOM 2881 C CA . ILE A 1 363 ? 14.713 2.456 0.333 1.00 92.44 363 ILE A CA 1
ATOM 2882 C C . ILE A 1 363 ? 14.388 3.039 1.703 1.00 92.44 363 ILE A C 1
ATOM 2884 O O . ILE A 1 363 ? 14.612 2.425 2.750 1.00 92.44 363 ILE A O 1
ATOM 2888 N N . GLU A 1 364 ? 13.868 4.253 1.675 1.00 93.62 364 GLU A N 1
ATOM 2889 C CA . GLU A 1 364 ? 13.381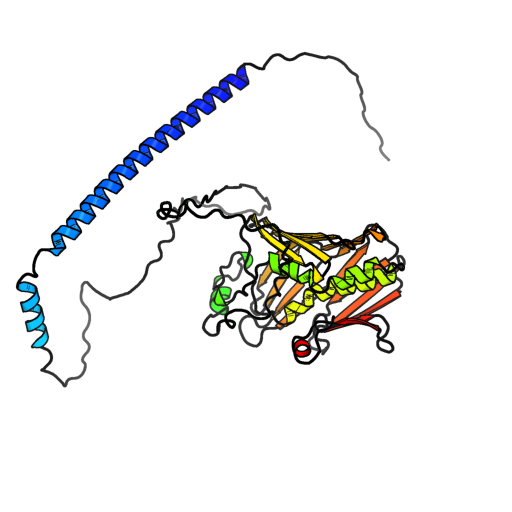 4.977 2.831 1.00 93.62 364 GLU A CA 1
ATOM 2890 C C . GLU A 1 364 ? 11.956 5.437 2.572 1.00 93.62 364 GLU A C 1
ATOM 2892 O O . GLU A 1 364 ? 11.684 6.035 1.537 1.00 93.62 364 GLU A O 1
ATOM 2897 N N . HIS A 1 365 ? 11.063 5.217 3.526 1.00 96.12 365 HIS A N 1
ATOM 2898 C CA . HIS A 1 365 ? 9.729 5.803 3.515 1.00 96.12 365 HIS A CA 1
ATOM 2899 C C . HIS A 1 365 ? 9.689 6.926 4.546 1.00 96.12 365 HIS A C 1
ATOM 2901 O O . HIS A 1 365 ? 10.256 6.782 5.632 1.00 96.12 365 HIS A O 1
ATOM 2907 N N . TYR A 1 366 ? 9.055 8.049 4.216 1.00 95.69 366 TYR A N 1
ATOM 2908 C CA . TYR A 1 366 ? 8.875 9.154 5.156 1.00 95.69 366 TYR A CA 1
ATOM 2909 C C . TYR A 1 366 ? 7.601 9.942 4.886 1.00 95.69 366 TYR A C 1
ATOM 2911 O O . TYR A 1 366 ? 7.184 10.131 3.744 1.00 95.69 366 TYR A O 1
ATOM 2919 N N . GLY A 1 367 ? 7.029 10.470 5.962 1.00 96.69 367 GLY A N 1
ATOM 2920 C CA . GLY A 1 367 ? 5.777 11.217 5.936 1.00 96.69 367 GLY A CA 1
ATOM 2921 C C . GLY A 1 367 ? 4.811 10.707 6.994 1.00 96.69 367 GLY A C 1
ATOM 2922 O O . GLY A 1 367 ? 5.147 9.821 7.781 1.00 96.69 367 GLY A O 1
ATOM 2923 N N . GLU A 1 368 ? 3.616 11.285 7.009 1.00 98.00 368 GLU A N 1
ATOM 2924 C CA . GLU A 1 368 ? 2.537 10.898 7.914 1.00 98.00 368 GLU A CA 1
ATOM 2925 C C . GLU A 1 368 ? 1.418 10.216 7.113 1.00 98.00 368 GLU A C 1
ATOM 2927 O O . GLU A 1 368 ? 0.963 10.752 6.102 1.00 98.00 368 GLU A O 1
ATOM 2932 N N . ILE A 1 369 ? 0.990 9.038 7.564 1.00 98.25 369 ILE A N 1
ATOM 2933 C CA . ILE A 1 369 ? -0.283 8.416 7.204 1.00 98.25 369 ILE A CA 1
ATOM 2934 C C . ILE A 1 369 ? -1.320 8.885 8.221 1.00 98.25 369 ILE A C 1
ATOM 2936 O O . ILE A 1 369 ? -1.129 8.729 9.433 1.00 98.25 369 ILE A O 1
ATOM 2940 N N . ILE A 1 370 ? -2.434 9.420 7.730 1.00 98.38 370 ILE A N 1
ATOM 2941 C CA . ILE A 1 370 ? -3.598 9.763 8.544 1.00 98.38 370 ILE A CA 1
ATOM 2942 C C . ILE A 1 370 ? -4.724 8.807 8.167 1.00 98.38 370 ILE A C 1
ATOM 2944 O O . ILE A 1 370 ? -5.199 8.837 7.038 1.00 98.38 370 ILE A O 1
ATOM 2948 N N . ILE A 1 371 ? -5.152 7.987 9.124 1.00 98.75 371 ILE A N 1
ATOM 2949 C CA . ILE A 1 371 ? -6.234 7.016 8.948 1.00 98.75 371 ILE A CA 1
ATOM 2950 C C . ILE A 1 371 ? -7.462 7.530 9.681 1.00 98.75 371 ILE A C 1
ATOM 2952 O O . ILE A 1 371 ? -7.400 7.832 10.880 1.00 98.75 371 ILE A O 1
ATOM 2956 N N . LYS A 1 372 ? -8.580 7.624 8.968 1.00 98.44 372 LYS A N 1
ATOM 2957 C CA . LYS A 1 372 ? -9.870 8.049 9.518 1.00 98.44 372 LYS A CA 1
ATOM 2958 C C . LYS A 1 372 ? -10.935 7.038 9.151 1.00 98.44 372 LYS A C 1
ATOM 2960 O O . LYS A 1 372 ? -10.862 6.454 8.079 1.00 98.44 372 LYS A O 1
ATOM 2965 N N . ASN A 1 373 ? -11.922 6.874 10.022 1.00 98.31 373 ASN A N 1
ATOM 2966 C CA . ASN A 1 373 ? -13.181 6.242 9.661 1.00 98.31 373 ASN A CA 1
ATOM 2967 C C . ASN A 1 373 ? -14.166 7.348 9.257 1.00 98.31 373 ASN A C 1
ATOM 2969 O O . ASN A 1 373 ? -14.407 8.274 10.026 1.00 98.31 373 ASN A O 1
ATOM 2973 N N . LEU A 1 374 ? -14.696 7.288 8.040 1.00 98.12 374 LEU A N 1
ATOM 2974 C CA . LEU A 1 374 ? -15.618 8.285 7.496 1.00 98.12 374 LEU A CA 1
ATOM 2975 C C . LEU A 1 374 ? -17.024 8.165 8.100 1.00 98.12 374 LEU A C 1
ATOM 2977 O O . LEU A 1 374 ? -17.771 9.141 8.100 1.00 98.12 374 LEU A O 1
ATOM 2981 N N . ASN A 1 375 ? -17.360 6.998 8.657 1.00 97.75 375 ASN A N 1
ATOM 2982 C CA . ASN A 1 375 ? -18.659 6.723 9.271 1.00 97.75 375 ASN A CA 1
ATOM 2983 C C . ASN A 1 375 ? -18.645 6.833 10.808 1.00 97.75 375 ASN A C 1
ATOM 2985 O O . ASN A 1 375 ? -19.711 6.807 11.422 1.00 97.75 375 ASN A O 1
ATOM 2989 N N . ASP A 1 376 ? -17.468 6.966 11.430 1.00 95.62 376 ASP A N 1
ATOM 2990 C CA . ASP A 1 376 ? -17.305 7.134 12.879 1.00 95.62 376 ASP A CA 1
ATOM 2991 C C . ASP A 1 376 ? -16.147 8.095 13.196 1.00 95.62 376 ASP A C 1
ATOM 2993 O O . ASP A 1 376 ? -14.980 7.796 12.947 1.00 95.62 376 ASP A O 1
ATOM 2997 N N . ASP A 1 377 ? -16.463 9.242 13.799 1.00 95.38 377 ASP A N 1
ATOM 2998 C CA . ASP A 1 377 ? -15.491 10.268 14.188 1.00 95.38 377 ASP A CA 1
ATOM 2999 C C . ASP A 1 377 ? -14.900 10.056 15.597 1.00 95.38 377 ASP A C 1
ATOM 3001 O O . ASP A 1 377 ? -14.137 10.895 16.092 1.00 95.38 377 ASP A O 1
ATOM 3005 N N . SER A 1 378 ? -15.218 8.933 16.255 1.00 95.12 378 SER A N 1
ATOM 3006 C CA . SER A 1 378 ? -14.784 8.632 17.622 1.00 95.12 378 SER A CA 1
ATOM 3007 C C . SER A 1 378 ? -13.265 8.551 17.775 1.00 95.12 378 SER A C 1
ATOM 3009 O O . SER A 1 378 ? -12.736 8.922 18.833 1.00 95.12 378 SER A O 1
ATOM 3011 N N . CYS A 1 379 ? -12.561 8.090 16.735 1.00 96.69 379 CYS A N 1
ATOM 3012 C CA . CYS A 1 379 ? -11.111 7.968 16.723 1.00 96.69 379 CYS A CA 1
ATOM 3013 C C . CYS A 1 379 ? -10.487 8.148 15.331 1.00 96.69 379 CYS A C 1
ATOM 3015 O O . CYS A 1 379 ? -11.108 7.922 14.296 1.00 96.69 379 CYS A O 1
ATOM 3017 N N . HIS A 1 380 ? -9.213 8.531 15.315 1.00 98.06 380 HIS A N 1
ATOM 3018 C CA . HIS A 1 380 ? -8.371 8.544 14.119 1.00 98.06 380 HIS A CA 1
ATOM 3019 C C . HIS A 1 380 ? -6.956 8.092 14.482 1.00 98.06 380 HIS A C 1
ATOM 3021 O O . HIS A 1 380 ? -6.551 8.166 15.644 1.00 98.06 380 HIS A O 1
ATOM 3027 N N . CYS A 1 381 ? -6.184 7.636 13.501 1.00 98.62 381 CYS A N 1
ATOM 3028 C CA . CYS A 1 381 ? -4.790 7.259 13.702 1.00 98.62 381 CYS A CA 1
ATOM 3029 C C . CYS A 1 381 ? -3.861 8.176 12.911 1.00 98.62 381 CYS A C 1
ATOM 3031 O O . CYS A 1 381 ? -4.116 8.489 11.749 1.00 98.62 381 CYS A O 1
ATOM 3033 N N . LYS A 1 382 ? -2.762 8.585 13.545 1.00 98.50 382 LYS A N 1
ATOM 3034 C CA . LYS A 1 382 ? -1.636 9.250 12.884 1.00 98.50 382 LYS A CA 1
ATOM 3035 C C . LYS A 1 382 ? -0.409 8.370 13.009 1.00 98.50 382 LYS A C 1
ATOM 3037 O O . LYS A 1 382 ? -0.024 8.033 14.127 1.00 98.50 382 LYS A O 1
ATOM 3042 N N . LEU A 1 383 ? 0.189 8.011 11.881 1.00 98.00 383 LEU A N 1
ATOM 3043 C CA . LEU A 1 383 ? 1.369 7.157 11.776 1.00 98.00 383 LEU A CA 1
ATOM 3044 C C . LEU A 1 383 ? 2.465 7.898 11.020 1.00 98.00 383 LEU A C 1
ATOM 3046 O O . LEU A 1 383 ? 2.294 8.256 9.864 1.00 98.00 383 LEU A O 1
ATOM 3050 N N . THR A 1 384 ? 3.607 8.109 11.654 1.00 98.00 384 THR A N 1
ATOM 3051 C CA . THR A 1 384 ? 4.776 8.751 11.060 1.00 98.00 384 THR A CA 1
ATOM 3052 C C . THR A 1 384 ? 5.809 7.702 10.677 1.00 98.00 384 THR A C 1
ATOM 3054 O O . THR A 1 384 ? 6.296 6.958 11.528 1.00 98.00 384 THR A O 1
ATOM 3057 N N . PHE A 1 385 ? 6.198 7.697 9.405 1.00 97.44 385 PHE A N 1
ATOM 3058 C CA . PHE A 1 385 ? 7.410 7.031 8.942 1.00 97.44 385 PHE A CA 1
ATOM 3059 C C . PHE A 1 385 ? 8.596 7.954 9.219 1.00 97.44 385 PHE A C 1
ATOM 3061 O O . PHE A 1 385 ? 8.708 9.046 8.643 1.00 97.44 385 PHE A O 1
ATOM 3068 N N . VAL A 1 386 ? 9.451 7.549 10.158 1.00 93.75 386 VAL A N 1
ATOM 3069 C CA . VAL A 1 386 ? 10.511 8.401 10.692 1.00 93.75 386 VAL A CA 1
ATOM 3070 C C . VAL A 1 386 ? 11.644 8.494 9.678 1.00 93.75 386 VAL A C 1
ATOM 3072 O O . VAL A 1 386 ? 12.364 7.531 9.423 1.00 93.75 386 VAL A O 1
ATOM 3075 N N . LYS A 1 387 ? 11.837 9.694 9.122 1.00 89.12 387 LYS A N 1
ATOM 3076 C CA . LYS A 1 387 ? 12.974 9.981 8.245 1.00 89.12 387 LYS A CA 1
ATOM 3077 C C . LYS A 1 387 ? 14.287 9.838 9.014 1.00 89.12 387 LYS A C 1
ATOM 3079 O O . LYS A 1 387 ? 14.459 10.446 10.076 1.00 89.12 387 LYS A O 1
ATOM 3084 N N . THR A 1 388 ? 15.231 9.100 8.445 1.00 83.31 388 THR A N 1
ATOM 3085 C CA . THR A 1 388 ? 16.570 8.893 8.994 1.00 83.31 388 THR A CA 1
ATOM 3086 C C . THR A 1 388 ? 17.285 10.237 9.083 1.00 83.31 388 THR A C 1
ATOM 3088 O O . THR A 1 388 ? 17.373 10.995 8.115 1.00 83.31 388 THR A O 1
ATOM 3091 N N . LYS A 1 389 ? 17.806 10.557 10.268 1.00 77.62 389 LYS A N 1
ATOM 3092 C CA . LYS A 1 389 ? 18.578 11.783 10.513 1.00 77.62 389 LYS A CA 1
ATOM 3093 C C . LYS A 1 389 ? 20.034 11.411 10.747 1.00 77.62 389 LYS A C 1
ATOM 3095 O O . LYS A 1 389 ? 20.302 10.406 11.389 1.00 77.62 389 LYS A O 1
ATOM 3100 N N . TYR A 1 390 ? 20.970 12.260 10.319 1.00 65.12 390 TYR A N 1
ATOM 3101 C CA . TYR A 1 390 ? 22.415 12.019 10.468 1.00 65.12 390 TYR A CA 1
ATOM 3102 C C . TYR A 1 390 ? 22.867 11.703 11.907 1.00 65.12 390 TYR A C 1
ATOM 3104 O O . TYR A 1 390 ? 23.887 11.050 12.097 1.00 65.12 390 TYR A O 1
ATOM 3112 N N . TRP A 1 391 ? 22.122 12.155 12.920 1.00 65.81 391 TRP A N 1
ATOM 3113 C CA . TRP A 1 391 ? 22.423 11.933 14.337 1.00 65.81 391 TRP A CA 1
ATOM 3114 C C . TRP A 1 391 ? 21.611 10.808 14.994 1.00 65.81 391 TRP A C 1
ATOM 3116 O O . TRP A 1 391 ? 21.896 10.462 16.138 1.00 65.81 391 TRP A O 1
ATOM 3126 N N . ASN A 1 392 ? 20.593 10.255 14.322 1.00 57.66 392 ASN A N 1
ATOM 3127 C CA . ASN A 1 392 ? 19.726 9.224 14.889 1.00 57.66 392 ASN A CA 1
ATOM 3128 C C . ASN A 1 392 ? 19.953 7.880 14.183 1.00 57.66 392 ASN A C 1
ATOM 3130 O O . ASN A 1 392 ? 19.962 7.808 12.959 1.00 57.66 392 ASN A O 1
ATOM 3134 N N . ARG A 1 393 ? 20.127 6.810 14.965 1.00 64.81 393 ARG A N 1
ATOM 3135 C CA . ARG A 1 393 ? 20.304 5.436 14.461 1.00 64.81 393 ARG A CA 1
ATOM 3136 C C . ARG A 1 393 ? 18.974 4.710 14.203 1.00 64.81 393 ARG A C 1
ATOM 3138 O O . ARG A 1 393 ? 19.002 3.547 13.813 1.00 64.81 393 ARG A O 1
ATOM 3145 N N . SER A 1 394 ? 17.832 5.364 14.425 1.00 70.94 394 SER A N 1
ATOM 3146 C CA . SER A 1 394 ? 16.488 4.858 14.114 1.00 70.94 394 SER A CA 1
ATOM 3147 C C . SER A 1 394 ? 16.280 4.747 12.599 1.00 70.94 394 SER A C 1
ATOM 3149 O O . SER A 1 394 ? 15.763 5.665 11.960 1.00 70.94 394 SER A O 1
ATOM 3151 N N . VAL A 1 395 ? 16.740 3.654 11.994 1.00 85.44 395 VAL A N 1
ATOM 3152 C CA . VAL A 1 395 ? 16.478 3.387 10.577 1.00 85.44 395 VAL A CA 1
ATOM 3153 C C . VAL A 1 395 ? 15.191 2.578 10.462 1.00 85.44 395 VAL A C 1
ATOM 3155 O O . VAL A 1 395 ? 15.024 1.579 11.169 1.00 85.44 395 VAL A O 1
ATOM 3158 N N . HIS A 1 396 ? 14.320 2.996 9.541 1.00 92.12 396 HIS A N 1
ATOM 3159 C CA . HIS A 1 396 ? 13.073 2.310 9.189 1.00 92.12 396 HIS A CA 1
ATOM 3160 C C . HIS A 1 396 ? 11.994 2.308 10.285 1.00 92.12 396 HIS A C 1
ATOM 3162 O O . HIS A 1 396 ? 11.078 1.487 10.238 1.00 92.12 396 HIS A O 1
ATOM 3168 N N . ASP A 1 397 ? 12.100 3.207 11.262 1.00 95.06 397 ASP A N 1
ATOM 3169 C CA . ASP A 1 397 ? 11.168 3.256 12.384 1.00 95.06 397 ASP A CA 1
ATOM 3170 C C . ASP A 1 397 ? 9.831 3.888 11.978 1.00 95.06 397 ASP A C 1
ATOM 3172 O O . ASP A 1 397 ? 9.767 4.824 11.171 1.00 95.06 397 ASP A O 1
ATOM 3176 N N . ILE A 1 398 ? 8.761 3.367 12.571 1.00 97.00 398 ILE A N 1
ATOM 3177 C CA . ILE A 1 398 ? 7.427 3.962 12.546 1.00 97.00 398 ILE A CA 1
ATOM 3178 C C . ILE A 1 398 ? 7.014 4.326 13.965 1.00 97.00 398 ILE A C 1
ATOM 3180 O O . ILE A 1 398 ? 7.294 3.593 14.915 1.00 97.00 398 ILE A O 1
ATOM 3184 N N . GLU A 1 399 ? 6.317 5.447 14.095 1.00 96.94 399 GLU A N 1
ATOM 3185 C CA . GLU A 1 399 ? 5.716 5.906 15.344 1.00 96.94 399 GLU A CA 1
ATOM 3186 C C . GLU A 1 399 ? 4.277 6.318 15.067 1.00 96.94 399 GLU A C 1
ATOM 3188 O O . GLU A 1 399 ? 4.018 7.102 14.158 1.00 96.94 399 GLU A O 1
ATOM 3193 N N . GLY A 1 400 ? 3.323 5.810 15.838 1.00 97.44 400 GLY A N 1
ATOM 3194 C CA . GLY A 1 400 ? 1.915 6.099 15.628 1.00 97.44 400 GLY A CA 1
ATOM 3195 C C . GLY A 1 400 ? 1.130 6.281 16.907 1.00 97.44 400 GLY A C 1
ATOM 3196 O O . GLY A 1 400 ? 1.503 5.798 17.974 1.00 97.44 400 GLY A O 1
ATOM 3197 N N . ASN A 1 401 ? 0.009 6.978 16.786 1.00 98.19 401 ASN A N 1
ATOM 3198 C CA . ASN A 1 401 ? -0.938 7.180 17.868 1.00 98.19 401 ASN A CA 1
ATOM 3199 C C . ASN A 1 401 ? -2.356 7.001 17.330 1.00 98.19 401 ASN A C 1
ATOM 3201 O O . ASN A 1 401 ? -2.727 7.649 16.353 1.00 98.19 401 ASN A O 1
ATOM 3205 N N . VAL A 1 402 ? -3.148 6.170 18.005 1.00 98.38 402 VAL A N 1
ATOM 3206 C CA . VAL A 1 402 ? -4.607 6.175 17.877 1.00 98.38 402 VAL A CA 1
ATOM 3207 C C . VAL A 1 402 ? -5.135 7.191 18.875 1.00 98.38 402 VAL A C 1
ATOM 3209 O O . VAL A 1 402 ? -4.868 7.084 20.078 1.00 98.38 402 VAL A O 1
ATOM 3212 N N . LEU A 1 403 ? -5.845 8.192 18.374 1.00 98.12 403 LEU A N 1
ATOM 3213 C CA . LEU A 1 403 ? -6.360 9.312 19.144 1.00 98.12 403 LEU A CA 1
ATOM 3214 C C . LEU A 1 403 ? -7.883 9.249 19.193 1.00 98.12 403 LEU A C 1
ATOM 3216 O O . LEU A 1 403 ? -8.518 8.897 18.201 1.00 98.12 403 LEU A O 1
ATOM 3220 N N . ASP A 1 404 ? -8.463 9.626 20.328 1.00 97.19 404 ASP A N 1
ATOM 3221 C CA . ASP A 1 404 ? -9.898 9.890 20.409 1.00 97.19 404 ASP A CA 1
ATOM 3222 C C . ASP A 1 404 ? -10.268 11.216 19.716 1.00 97.19 404 ASP A C 1
ATOM 3224 O O . ASP A 1 404 ? -9.406 12.007 19.316 1.00 97.19 404 ASP A O 1
ATOM 3228 N N . LYS A 1 405 ? -11.570 11.489 19.608 1.00 95.56 405 LYS A N 1
ATOM 3229 C CA . LYS A 1 405 ? -12.104 12.745 19.057 1.00 95.56 405 LYS A CA 1
ATOM 3230 C C . LYS A 1 405 ? -11.597 14.022 19.743 1.00 95.56 405 LYS A C 1
ATOM 3232 O O . LYS A 1 405 ? -11.654 15.096 19.154 1.00 95.56 405 LYS A O 1
ATOM 3237 N N . ASN A 1 406 ? -11.103 13.926 20.980 1.00 95.69 406 ASN A N 1
ATOM 3238 C CA . ASN A 1 406 ? -10.551 15.053 21.733 1.00 95.69 406 ASN A CA 1
ATOM 3239 C C . ASN A 1 406 ? -9.030 15.196 21.538 1.00 95.69 406 ASN A C 1
ATOM 3241 O O . ASN A 1 406 ? -8.414 16.077 22.138 1.00 95.69 406 ASN A O 1
ATOM 3245 N N . GLY A 1 407 ? -8.404 14.323 20.742 1.00 94.25 407 GLY A N 1
ATOM 3246 C CA . GLY A 1 407 ? -6.959 14.285 20.535 1.00 94.25 407 GLY A CA 1
ATOM 3247 C C . GLY A 1 407 ? -6.183 13.602 21.664 1.00 94.25 407 GLY A C 1
ATOM 3248 O O . GLY A 1 407 ? -4.955 13.704 21.711 1.00 94.25 407 GLY A O 1
ATOM 3249 N N . LYS A 1 408 ? -6.854 12.900 22.584 1.00 97.06 408 LYS A N 1
ATOM 3250 C CA . LYS A 1 408 ? -6.180 12.109 23.616 1.00 97.06 408 LYS A CA 1
ATOM 3251 C C . LYS A 1 408 ? -5.666 10.813 23.000 1.00 97.06 408 LYS A C 1
ATOM 3253 O O . LYS A 1 408 ? -6.411 10.072 22.368 1.00 97.06 408 LYS A O 1
ATOM 3258 N N . VAL A 1 409 ? -4.395 10.506 23.244 1.00 97.62 409 VAL A N 1
ATOM 3259 C CA . VAL A 1 409 ? -3.778 9.246 22.813 1.00 97.62 409 VAL A CA 1
ATOM 3260 C C . VAL A 1 409 ? -4.357 8.078 23.615 1.00 97.62 409 VAL A C 1
ATOM 3262 O O . VAL A 1 409 ? -4.244 8.053 24.843 1.00 97.62 409 VAL A O 1
ATOM 3265 N N . VAL A 1 410 ? -4.949 7.115 22.908 1.00 96.81 410 VAL A N 1
ATOM 3266 C CA . VAL A 1 410 ? -5.517 5.877 23.465 1.00 96.81 410 VAL A CA 1
ATOM 3267 C C . VAL A 1 410 ? -4.548 4.711 23.278 1.00 96.81 410 VAL A C 1
ATOM 3269 O O . VAL A 1 410 ? -4.215 4.031 24.247 1.00 96.81 410 VAL A O 1
ATOM 3272 N N . HIS A 1 411 ? -4.022 4.537 22.063 1.00 97.38 411 HIS A N 1
ATOM 3273 C CA . HIS A 1 411 ? -2.996 3.538 21.760 1.00 97.38 411 HIS A CA 1
ATOM 3274 C C . HIS A 1 411 ? -1.780 4.186 21.114 1.00 97.38 411 HIS A C 1
ATOM 3276 O O . HIS A 1 411 ? -1.895 5.166 20.379 1.00 97.38 411 HIS A O 1
ATOM 3282 N N . ARG A 1 412 ? -0.607 3.613 21.381 1.00 98.00 412 ARG A N 1
ATOM 3283 C CA . ARG A 1 412 ? 0.656 3.980 20.741 1.00 98.00 412 ARG A CA 1
ATOM 3284 C C . ARG A 1 412 ? 1.143 2.808 19.915 1.00 98.00 412 ARG A C 1
ATOM 3286 O O . ARG A 1 412 ? 1.152 1.687 20.416 1.00 98.00 412 ARG A O 1
ATOM 3293 N N . LEU A 1 413 ? 1.544 3.094 18.687 1.00 98.19 413 LEU A N 1
ATOM 3294 C CA . LEU A 1 413 ? 2.107 2.147 17.739 1.00 98.19 413 LEU A CA 1
ATOM 3295 C C . LEU A 1 413 ? 3.582 2.471 17.540 1.00 98.19 413 LEU A C 1
ATOM 3297 O O . LEU A 1 413 ? 3.954 3.638 17.444 1.00 98.19 413 LEU A O 1
ATOM 3301 N N . PHE A 1 414 ? 4.425 1.452 17.490 1.00 97.44 414 PHE A N 1
ATOM 3302 C CA . PHE A 1 414 ? 5.843 1.619 17.193 1.00 97.44 414 PHE A CA 1
ATOM 3303 C C . PHE A 1 414 ? 6.416 0.339 16.600 1.00 97.44 414 PHE A C 1
ATOM 3305 O O . PHE A 1 414 ? 5.888 -0.751 16.822 1.00 97.44 414 PHE A O 1
ATOM 3312 N N . GLY A 1 415 ? 7.508 0.456 15.857 1.00 96.12 415 GLY A N 1
ATOM 3313 C CA . GLY A 1 415 ? 8.179 -0.699 15.276 1.00 96.12 415 GLY A CA 1
ATOM 3314 C C . GLY A 1 415 ? 9.000 -0.322 14.059 1.00 96.12 415 GLY A C 1
ATOM 3315 O O . GLY A 1 415 ? 9.388 0.835 13.892 1.00 96.12 415 GLY A O 1
ATOM 3316 N N . LYS A 1 416 ? 9.238 -1.310 13.201 1.00 96.25 416 LYS A N 1
ATOM 3317 C CA . LYS A 1 416 ? 9.963 -1.155 11.942 1.00 96.25 416 LYS A CA 1
ATOM 3318 C C . LYS A 1 416 ? 9.087 -1.652 10.808 1.00 96.25 416 LYS A C 1
ATOM 3320 O O . LYS A 1 416 ? 8.689 -2.815 10.813 1.00 96.25 416 LYS A O 1
ATOM 3325 N N . TRP A 1 417 ? 8.839 -0.805 9.810 1.00 96.44 417 TRP A N 1
ATOM 3326 C CA . TRP A 1 417 ? 7.880 -1.096 8.730 1.00 96.44 417 TRP A CA 1
ATOM 3327 C C . TRP A 1 417 ? 8.216 -2.339 7.889 1.0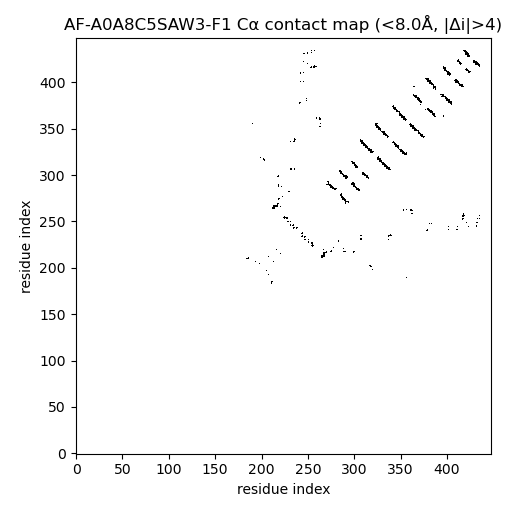0 96.44 417 TRP A C 1
ATOM 3329 O O . TRP A 1 417 ? 7.351 -2.840 7.187 1.00 96.44 417 TRP A O 1
ATOM 3339 N N . HIS A 1 418 ? 9.449 -2.846 7.958 1.00 94.81 418 HIS A N 1
ATOM 3340 C CA . HIS A 1 418 ? 9.904 -4.047 7.250 1.00 94.81 418 HIS A CA 1
ATOM 3341 C C . HIS A 1 418 ? 9.988 -5.297 8.138 1.00 94.81 418 HIS A C 1
ATOM 3343 O O . HIS A 1 418 ? 10.314 -6.366 7.635 1.00 94.81 418 HIS A O 1
ATOM 3349 N N . GLU A 1 419 ? 9.725 -5.184 9.445 1.00 95.31 419 GLU A N 1
ATOM 3350 C CA . GLU A 1 419 ? 9.879 -6.303 10.382 1.00 95.31 419 GLU A CA 1
ATOM 3351 C C . GLU A 1 419 ? 8.629 -6.551 11.224 1.00 95.31 419 GLU A C 1
ATOM 3353 O O . GLU A 1 419 ? 8.161 -7.684 11.297 1.00 95.31 419 GLU A O 1
ATOM 3358 N N . ASN A 1 420 ? 8.138 -5.538 11.945 1.00 95.81 420 ASN A N 1
ATOM 3359 C CA . ASN A 1 420 ? 7.099 -5.714 12.960 1.00 95.81 420 ASN A CA 1
ATOM 3360 C C . ASN A 1 420 ? 6.487 -4.388 13.430 1.00 95.81 420 ASN A C 1
ATOM 3362 O O . ASN A 1 420 ? 7.109 -3.326 13.360 1.00 95.81 420 ASN A O 1
ATOM 3366 N N . ILE A 1 421 ? 5.270 -4.484 13.968 1.00 97.88 421 ILE A N 1
ATOM 3367 C CA . ILE A 1 421 ? 4.541 -3.393 14.622 1.00 97.88 421 ILE A CA 1
ATOM 3368 C C . ILE A 1 421 ? 4.045 -3.872 15.982 1.00 97.88 421 ILE A C 1
ATOM 3370 O O . ILE A 1 421 ? 3.453 -4.949 16.109 1.00 97.88 421 ILE A O 1
ATOM 3374 N N . TYR A 1 422 ? 4.248 -3.031 16.989 1.00 97.75 422 TYR A N 1
ATOM 3375 C CA . TYR A 1 422 ? 3.763 -3.218 18.346 1.00 97.75 422 TYR A CA 1
ATOM 3376 C C . TYR A 1 422 ? 2.757 -2.135 18.720 1.00 97.75 422 TYR A C 1
ATOM 3378 O O . TYR A 1 422 ? 2.866 -0.991 18.281 1.00 97.75 422 TYR A O 1
ATOM 3386 N N . CYS A 1 423 ? 1.818 -2.493 19.589 1.00 97.25 423 CYS A N 1
ATOM 3387 C CA . CYS A 1 423 ? 0.905 -1.585 20.263 1.00 97.25 423 CYS A CA 1
ATOM 3388 C C . CYS A 1 423 ? 1.175 -1.594 21.773 1.00 97.25 423 CYS A C 1
ATOM 3390 O O . CYS A 1 423 ? 1.366 -2.654 22.370 1.00 97.25 423 CYS A O 1
ATOM 3392 N N . GLY A 1 424 ? 1.156 -0.421 22.406 1.00 92.75 424 GLY A N 1
ATOM 3393 C CA . GLY A 1 424 ? 1.313 -0.261 23.853 1.00 92.75 424 GLY A CA 1
ATOM 3394 C C . GLY A 1 424 ? 2.512 0.605 24.223 1.00 92.75 424 GLY A C 1
ATOM 3395 O O . GLY A 1 424 ? 2.864 1.547 23.515 1.00 92.75 424 GLY A O 1
ATOM 3396 N N . THR A 1 425 ? 3.136 0.317 25.362 1.00 85.00 425 THR A N 1
ATOM 3397 C CA . THR A 1 425 ? 4.372 0.989 25.780 1.00 85.00 425 THR A CA 1
ATOM 3398 C C . THR A 1 425 ? 5.587 0.126 25.449 1.00 85.00 425 THR A C 1
ATOM 3400 O O . THR A 1 425 ? 5.473 -1.099 25.435 1.00 85.00 425 THR A O 1
ATOM 3403 N N . PRO A 1 426 ? 6.785 0.716 25.279 1.00 79.56 426 PRO A N 1
ATOM 3404 C CA . PRO A 1 426 ? 8.017 -0.063 25.121 1.00 79.56 426 PRO A CA 1
ATOM 3405 C C . PRO A 1 426 ? 8.288 -1.044 26.274 1.00 79.56 426 PRO A C 1
ATOM 3407 O O . PRO A 1 426 ? 8.975 -2.040 26.088 1.00 79.56 426 PRO A O 1
ATOM 3410 N N . SER A 1 427 ? 7.738 -0.782 27.464 1.00 83.75 427 SER A N 1
ATOM 3411 C CA . SER A 1 427 ? 7.826 -1.660 28.635 1.00 83.75 427 SER A CA 1
ATOM 3412 C C . SER A 1 427 ? 6.840 -2.835 28.629 1.00 83.75 427 SER A C 1
ATOM 3414 O O . SER A 1 427 ? 7.030 -3.773 29.396 1.00 83.75 427 SER A O 1
ATOM 3416 N N . SER A 1 428 ? 5.791 -2.788 27.805 1.00 89.75 428 SER A N 1
ATOM 3417 C CA . SER A 1 428 ? 4.769 -3.834 27.685 1.00 89.75 428 SER A CA 1
ATOM 3418 C C . SER A 1 428 ? 4.239 -3.892 26.241 1.00 89.75 428 SER A C 1
ATOM 3420 O O . SER A 1 428 ? 3.080 -3.534 26.001 1.00 89.75 428 SER A O 1
ATOM 3422 N N . PRO A 1 429 ? 5.084 -4.279 25.265 1.00 91.94 429 PRO A N 1
ATOM 3423 C CA . PRO A 1 429 ? 4.707 -4.306 23.856 1.00 91.94 429 PRO A CA 1
ATOM 3424 C C . PRO A 1 429 ? 3.778 -5.484 23.543 1.00 91.94 429 PRO A C 1
ATOM 3426 O O . PRO A 1 429 ? 4.123 -6.633 23.810 1.00 91.94 429 PRO A O 1
ATOM 3429 N N . ASN A 1 430 ? 2.638 -5.217 22.904 1.00 95.38 430 ASN A N 1
ATOM 3430 C CA . ASN A 1 430 ? 1.830 -6.248 22.253 1.00 95.38 430 ASN A CA 1
ATOM 3431 C C . ASN A 1 430 ? 2.140 -6.267 20.750 1.00 95.38 430 ASN A C 1
ATOM 3433 O O . ASN A 1 430 ? 2.014 -5.236 20.095 1.00 95.38 430 ASN A O 1
ATOM 3437 N N . CYS A 1 431 ? 2.559 -7.404 20.194 1.00 96.81 431 CYS A N 1
ATOM 3438 C CA . CYS A 1 431 ? 2.871 -7.514 18.766 1.00 96.81 431 CYS A CA 1
ATOM 3439 C C . CYS A 1 431 ? 1.578 -7.636 17.953 1.00 96.81 431 CYS A C 1
ATOM 3441 O O . CYS A 1 431 ? 0.803 -8.561 18.174 1.00 96.81 431 CYS A O 1
ATOM 3443 N N . ILE A 1 432 ? 1.353 -6.704 17.025 1.00 97.62 432 ILE A N 1
ATOM 3444 C CA . ILE A 1 432 ? 0.145 -6.659 16.184 1.00 97.62 432 ILE A CA 1
ATOM 3445 C C . ILE A 1 432 ? 0.409 -7.280 14.814 1.00 97.62 432 ILE A C 1
ATOM 3447 O O . ILE A 1 432 ? -0.439 -7.986 14.275 1.00 97.62 432 ILE A O 1
ATOM 3451 N N . TRP A 1 433 ? 1.600 -7.040 14.264 1.00 97.88 433 TRP A N 1
ATOM 3452 C CA . TRP A 1 433 ? 2.005 -7.544 12.957 1.00 97.88 433 TRP A CA 1
ATOM 3453 C C . TRP A 1 433 ? 3.502 -7.857 12.925 1.00 97.88 433 TRP A C 1
ATOM 3455 O O . TRP A 1 433 ? 4.302 -7.212 13.614 1.00 97.88 433 TRP A O 1
ATOM 3465 N N . ARG A 1 434 ? 3.870 -8.841 12.099 1.00 97.12 434 ARG A N 1
ATOM 3466 C CA . ARG A 1 434 ? 5.242 -9.242 11.794 1.00 97.12 434 ARG A CA 1
ATOM 3467 C C . ARG A 1 434 ? 5.337 -9.642 10.322 1.00 97.12 434 ARG A C 1
ATOM 3469 O O . ARG A 1 434 ? 4.487 -10.385 9.846 1.00 97.12 434 ARG A O 1
ATOM 3476 N N . ALA A 1 435 ? 6.386 -9.188 9.645 1.00 94.00 435 ALA A N 1
ATOM 3477 C CA . ALA A 1 435 ? 6.678 -9.575 8.272 1.00 94.00 435 ALA A CA 1
ATOM 3478 C C . ALA A 1 435 ? 7.096 -11.052 8.191 1.00 94.00 435 ALA A C 1
ATOM 3480 O O . ALA A 1 435 ? 7.848 -11.544 9.039 1.00 94.00 435 ALA A O 1
ATOM 3481 N N . ILE A 1 436 ? 6.649 -11.747 7.147 1.00 86.38 436 ILE A N 1
ATOM 3482 C CA . ILE A 1 436 ? 7.074 -13.118 6.858 1.00 86.38 436 ILE A CA 1
ATOM 3483 C C . ILE A 1 436 ? 8.512 -13.066 6.330 1.00 86.38 436 ILE A C 1
ATOM 3485 O O . ILE A 1 436 ? 8.782 -12.542 5.250 1.00 86.38 436 ILE A O 1
ATOM 3489 N N . ILE A 1 437 ? 9.464 -13.617 7.085 1.00 69.81 437 ILE A N 1
ATOM 3490 C CA . ILE A 1 437 ? 10.860 -13.713 6.648 1.00 69.81 437 ILE A CA 1
ATOM 3491 C C . ILE A 1 437 ? 11.046 -15.079 5.986 1.00 69.81 437 ILE A C 1
ATOM 3493 O O . ILE A 1 437 ? 10.838 -16.115 6.610 1.00 69.81 437 ILE A O 1
ATOM 3497 N N . SER A 1 438 ? 11.529 -15.102 4.740 1.00 49.50 438 SER A N 1
ATOM 3498 C CA . SER A 1 438 ? 11.776 -16.324 3.945 1.00 49.50 438 SER A CA 1
ATOM 3499 C C . SER A 1 438 ? 12.660 -17.398 4.622 1.00 49.50 438 SER A C 1
ATOM 3501 O O . SER A 1 438 ? 12.776 -18.502 4.091 1.00 49.50 438 SER A O 1
ATOM 3503 N N . LYS A 1 439 ? 13.285 -17.112 5.772 1.00 39.19 439 LYS A N 1
ATOM 3504 C CA . LYS A 1 439 ? 14.034 -18.098 6.566 1.00 39.19 439 LYS A CA 1
ATOM 3505 C C . LYS A 1 439 ? 13.133 -19.078 7.328 1.00 39.19 439 LYS A C 1
ATOM 3507 O O . LYS A 1 439 ? 13.583 -20.189 7.590 1.00 39.19 439 LYS A O 1
ATOM 3512 N N . ASP A 1 440 ? 11.883 -18.719 7.613 1.00 37.28 440 ASP A N 1
ATOM 3513 C CA . ASP A 1 440 ? 10.967 -19.557 8.404 1.00 37.28 440 ASP A CA 1
ATOM 3514 C C . ASP A 1 440 ? 10.278 -20.661 7.576 1.00 37.28 440 ASP A C 1
ATOM 3516 O O . ASP A 1 440 ? 9.741 -21.614 8.129 1.00 37.28 440 ASP A O 1
ATOM 3520 N N . LEU A 1 441 ? 10.404 -20.628 6.243 1.00 40.22 441 LEU A N 1
ATOM 3521 C CA . LEU A 1 441 ? 9.964 -21.705 5.338 1.00 40.22 441 LEU A CA 1
ATOM 3522 C C . LEU A 1 441 ? 10.921 -22.918 5.308 1.00 40.22 441 LEU A C 1
ATOM 35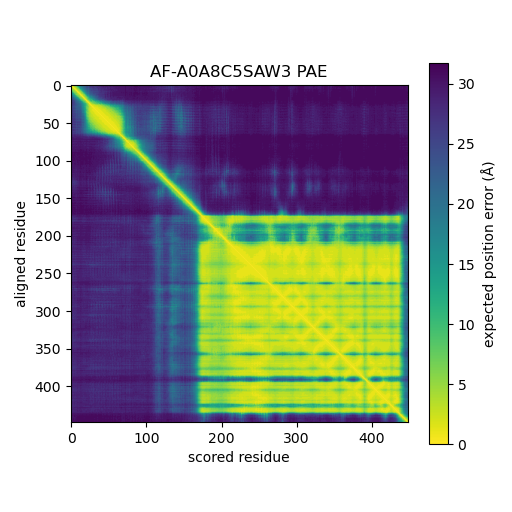24 O O . LEU A 1 441 ? 10.703 -23.858 4.546 1.00 40.22 441 LEU A O 1
ATOM 3528 N N . GLY A 1 442 ? 11.997 -22.897 6.103 1.00 30.55 442 GLY A N 1
ATOM 3529 C CA . GLY A 1 442 ? 12.998 -23.967 6.168 1.00 30.55 442 GLY A CA 1
ATOM 3530 C C . GLY A 1 442 ? 12.888 -24.910 7.369 1.00 30.55 442 GLY A C 1
ATOM 3531 O O . GLY A 1 442 ? 13.648 -25.877 7.419 1.00 30.55 442 GLY A O 1
ATOM 3532 N N . GLN A 1 443 ? 12.010 -24.650 8.348 1.00 27.89 443 GLN A N 1
ATOM 3533 C CA . GLN A 1 443 ? 11.984 -25.458 9.579 1.00 27.89 443 GLN A CA 1
ATOM 3534 C C . GLN A 1 443 ? 10.671 -25.430 10.379 1.00 27.89 443 GLN A C 1
ATOM 3536 O O . GLN A 1 443 ? 10.684 -25.745 11.567 1.00 27.89 443 GLN A O 1
ATOM 3541 N N . ALA A 1 444 ? 9.550 -25.064 9.760 1.00 28.06 444 ALA A N 1
ATOM 3542 C CA . ALA A 1 444 ? 8.235 -25.257 10.354 1.00 28.06 444 ALA A CA 1
ATOM 3543 C C . ALA A 1 444 ? 7.495 -26.317 9.540 1.00 28.06 444 ALA A C 1
ATOM 3545 O O . ALA A 1 444 ? 7.299 -26.150 8.335 1.00 28.06 444 ALA A O 1
ATOM 3546 N N . ASP A 1 445 ? 7.147 -27.419 10.204 1.00 28.55 445 ASP A N 1
ATOM 3547 C CA . ASP A 1 445 ? 6.150 -28.363 9.721 1.00 28.55 445 ASP A CA 1
ATOM 3548 C C . ASP A 1 445 ? 4.926 -27.571 9.251 1.00 28.55 445 ASP A C 1
ATOM 3550 O O . ASP A 1 445 ? 4.352 -26.770 9.992 1.00 28.55 445 ASP A O 1
ATOM 3554 N N . VAL A 1 446 ? 4.603 -27.738 7.972 1.00 31.42 446 VAL A N 1
ATOM 3555 C CA . VAL A 1 446 ? 3.445 -27.119 7.340 1.00 31.42 446 VAL A CA 1
ATOM 3556 C C . VAL A 1 446 ? 2.219 -27.882 7.817 1.00 31.42 446 VAL A C 1
ATOM 3558 O O . VAL A 1 446 ? 1.895 -28.924 7.263 1.00 31.42 446 VAL A O 1
ATOM 3561 N N . ASP A 1 447 ? 1.590 -27.336 8.850 1.00 30.25 447 ASP A N 1
ATOM 3562 C CA . ASP A 1 447 ? 0.170 -27.472 9.168 1.00 30.25 447 ASP A CA 1
ATOM 3563 C C . ASP A 1 447 ? -0.291 -26.121 9.740 1.00 30.25 447 ASP A C 1
ATOM 3565 O O . ASP A 1 447 ? -0.351 -25.968 10.957 1.00 30.25 447 ASP A O 1
ATOM 3569 N N . VAL A 1 448 ? -0.538 -25.132 8.866 1.00 31.41 448 VAL A N 1
ATOM 3570 C CA . VAL A 1 448 ? -1.593 -24.093 8.972 1.00 31.41 448 VAL A CA 1
ATOM 3571 C C . VAL A 1 448 ? -1.883 -23.577 7.569 1.00 31.41 448 VAL A C 1
ATOM 3573 O O . VAL A 1 448 ? -0.917 -23.124 6.910 1.00 31.41 448 VAL A O 1
#